Protein AF-A0A2D7V0K4-F1 (afdb_monomer)

pLDDT: mean 70.07, std 20.66, range [21.08, 91.94]

Structure (mmCIF, N/CA/C/O backbone):
data_AF-A0A2D7V0K4-F1
#
_entry.id   AF-A0A2D7V0K4-F1
#
loop_
_atom_site.group_PDB
_atom_site.id
_atom_site.type_symbol
_atom_site.label_atom_id
_atom_site.label_alt_id
_atom_site.label_comp_id
_atom_site.label_asym_id
_atom_site.label_entity_id
_atom_site.label_seq_id
_atom_site.pdbx_PDB_ins_code
_atom_site.Cartn_x
_atom_site.Cartn_y
_atom_site.Cartn_z
_atom_site.occupancy
_atom_site.B_iso_or_equiv
_atom_site.auth_seq_id
_atom_site.auth_comp_id
_atom_site.auth_asym_id
_atom_site.auth_atom_id
_atom_site.pdbx_PDB_model_num
ATOM 1 N N . THR A 1 1 ? 39.913 -18.256 -92.505 1.00 48.41 1 THR A N 1
ATOM 2 C CA . THR A 1 1 ? 40.258 -16.831 -92.326 1.00 48.41 1 THR A CA 1
ATOM 3 C C . THR A 1 1 ? 39.749 -16.416 -90.957 1.00 48.41 1 THR A C 1
ATOM 5 O O . THR A 1 1 ? 38.549 -16.390 -90.762 1.00 48.41 1 THR A O 1
ATOM 8 N N . ILE A 1 2 ? 40.573 -16.224 -89.932 1.00 39.41 2 ILE A N 1
ATOM 9 C CA . ILE A 1 2 ? 41.953 -15.723 -89.923 1.00 39.41 2 ILE A CA 1
ATOM 10 C C . ILE A 1 2 ? 42.871 -16.703 -89.172 1.00 39.41 2 ILE A C 1
ATOM 12 O O . ILE A 1 2 ? 42.664 -16.962 -87.994 1.00 39.41 2 ILE A O 1
ATOM 16 N N . TYR A 1 3 ? 43.870 -17.240 -89.870 1.00 42.22 3 TYR A N 1
ATOM 17 C CA . TYR A 1 3 ? 44.997 -17.985 -89.297 1.00 42.22 3 TYR A CA 1
ATOM 18 C C . TYR A 1 3 ? 46.253 -17.508 -90.036 1.00 42.22 3 TYR A C 1
ATOM 20 O O . TYR A 1 3 ? 46.856 -18.245 -90.799 1.00 42.22 3 TYR A O 1
ATOM 28 N N . ASP A 1 4 ? 46.562 -16.223 -89.870 1.00 44.97 4 ASP A N 1
ATOM 29 C CA . ASP A 1 4 ? 47.750 -15.550 -90.402 1.00 44.97 4 ASP A CA 1
ATOM 30 C C . ASP A 1 4 ? 48.045 -14.358 -89.483 1.00 44.97 4 ASP A C 1
ATOM 32 O O . ASP A 1 4 ? 47.426 -13.305 -89.617 1.00 44.97 4 ASP A O 1
ATOM 36 N N . ASN A 1 5 ? 48.883 -14.603 -88.469 1.00 41.25 5 ASN A N 1
ATOM 37 C CA . ASN A 1 5 ? 49.773 -13.656 -87.768 1.00 41.25 5 ASN A CA 1
ATOM 38 C C . ASN A 1 5 ? 50.354 -14.321 -86.504 1.00 41.25 5 ASN A C 1
ATOM 40 O O . ASN A 1 5 ? 50.222 -13.839 -85.383 1.00 41.25 5 ASN A O 1
ATOM 44 N N . LEU A 1 6 ? 51.024 -15.459 -86.707 1.00 48.56 6 LEU A N 1
ATOM 45 C CA . LEU A 1 6 ? 51.956 -16.059 -85.747 1.00 48.56 6 LEU A CA 1
ATOM 46 C C . LEU A 1 6 ? 53.379 -15.916 -86.303 1.00 48.56 6 LEU A C 1
ATOM 48 O O . LEU A 1 6 ? 54.021 -16.900 -86.650 1.00 48.56 6 LEU A O 1
ATOM 52 N N . ASN A 1 7 ? 53.819 -14.666 -86.469 1.00 49.19 7 ASN A N 1
ATOM 53 C CA . ASN A 1 7 ? 55.221 -14.289 -86.658 1.00 49.19 7 ASN A CA 1
ATOM 54 C C . ASN A 1 7 ? 55.361 -12.763 -86.605 1.00 49.19 7 ASN A C 1
ATOM 56 O O . ASN A 1 7 ? 55.507 -12.104 -87.628 1.00 49.19 7 ASN A O 1
ATOM 60 N N . ASP A 1 8 ? 55.333 -12.214 -85.394 1.00 42.12 8 ASP A N 1
ATOM 61 C CA . ASP A 1 8 ? 56.075 -10.988 -85.111 1.00 42.12 8 ASP A CA 1
ATOM 62 C C . ASP A 1 8 ? 56.485 -10.993 -83.635 1.00 42.12 8 ASP A C 1
ATOM 64 O O . ASP A 1 8 ? 55.771 -10.537 -82.741 1.00 42.12 8 ASP A O 1
ATOM 68 N N . SER A 1 9 ? 57.645 -11.600 -83.372 1.00 51.19 9 SER A N 1
ATOM 69 C CA . SER A 1 9 ? 58.289 -11.572 -82.059 1.00 51.19 9 SER A CA 1
ATOM 70 C C . SER A 1 9 ? 58.875 -10.180 -81.834 1.00 51.19 9 SER A C 1
ATOM 72 O O . SER A 1 9 ? 60.086 -9.982 -81.948 1.00 51.19 9 SER A O 1
ATOM 74 N N . GLN A 1 10 ? 58.009 -9.216 -81.518 1.00 50.88 10 GLN A N 1
ATOM 75 C CA . GLN A 1 10 ? 58.428 -7.912 -81.014 1.00 50.88 10 GLN A CA 1
ATOM 76 C C . GLN A 1 10 ? 59.403 -8.132 -79.846 1.00 50.88 10 GLN A C 1
ATOM 78 O O . GLN A 1 10 ? 59.102 -8.941 -78.960 1.00 50.88 10 GLN A O 1
ATOM 83 N N . PRO A 1 11 ? 60.575 -7.469 -79.822 1.00 47.72 11 PRO A N 1
ATOM 84 C CA . PRO A 1 11 ? 61.465 -7.572 -78.678 1.00 47.72 11 PRO A CA 1
ATOM 85 C C . PRO A 1 11 ? 60.702 -7.080 -77.451 1.00 47.72 11 PRO A C 1
ATOM 87 O O . PRO A 1 11 ? 60.113 -5.998 -77.479 1.00 47.72 11 PRO A O 1
ATOM 90 N N . SER A 1 12 ? 60.694 -7.883 -76.387 1.00 54.84 12 SER A N 1
ATOM 91 C CA . SER A 1 12 ? 60.067 -7.528 -75.115 1.00 54.84 12 SER A CA 1
ATOM 92 C C . SER A 1 12 ? 60.536 -6.136 -74.697 1.00 54.84 12 SER A C 1
ATOM 94 O O . SER A 1 12 ? 61.723 -5.959 -74.405 1.00 54.84 12 SER A O 1
ATOM 96 N N . LYS A 1 13 ? 59.623 -5.154 -74.707 1.00 62.22 13 LYS A N 1
ATOM 97 C CA . LYS A 1 13 ? 59.919 -3.785 -74.277 1.00 62.22 13 LYS A CA 1
ATOM 98 C C . LYS A 1 13 ? 60.485 -3.874 -72.863 1.00 62.22 13 LYS A C 1
ATOM 100 O O . LYS A 1 13 ? 59.780 -4.289 -71.946 1.00 62.22 13 LYS A O 1
ATOM 105 N N . ILE A 1 14 ? 61.759 -3.525 -72.705 1.00 65.44 14 ILE A N 1
ATOM 106 C CA . ILE A 1 14 ? 62.379 -3.440 -71.386 1.00 65.44 14 ILE A CA 1
ATOM 107 C C . ILE A 1 14 ? 61.726 -2.235 -70.712 1.00 65.44 14 ILE A C 1
ATOM 109 O O . ILE A 1 14 ? 61.988 -1.097 -71.104 1.00 65.44 14 ILE A O 1
ATOM 113 N N . LEU A 1 15 ? 60.817 -2.512 -69.777 1.00 67.88 15 LEU A N 1
ATOM 114 C CA . LEU A 1 15 ? 60.160 -1.501 -68.955 1.00 67.88 15 LEU A CA 1
ATOM 115 C C . LEU A 1 15 ? 61.236 -0.666 -68.258 1.00 67.88 15 LEU A C 1
ATOM 117 O O . LEU A 1 15 ? 62.235 -1.211 -67.775 1.00 67.88 15 LEU A O 1
ATOM 121 N N . THR A 1 16 ? 61.060 0.653 -68.231 1.00 78.12 16 THR A N 1
ATOM 122 C CA . THR A 1 16 ? 61.971 1.506 -67.459 1.00 78.12 16 THR A CA 1
ATOM 123 C C . THR A 1 16 ? 61.794 1.225 -65.966 1.00 78.12 16 THR A C 1
ATOM 125 O O . THR A 1 16 ? 60.768 0.701 -65.533 1.00 78.12 16 THR A O 1
ATOM 128 N N . GLN A 1 17 ? 62.785 1.591 -65.149 1.00 74.56 17 GLN A N 1
ATOM 129 C CA . GLN A 1 17 ? 62.656 1.458 -63.696 1.00 74.56 17 GLN A CA 1
ATOM 130 C C . GLN A 1 17 ? 61.430 2.231 -63.174 1.00 74.56 17 GLN A C 1
ATOM 132 O O . GLN A 1 17 ? 60.758 1.752 -62.270 1.00 74.56 17 GLN A O 1
ATOM 137 N N . GLU A 1 18 ? 61.118 3.384 -63.773 1.00 75.56 18 GLU A N 1
ATOM 138 C CA . GLU A 1 18 ? 59.934 4.199 -63.469 1.00 75.56 18 GLU A CA 1
ATOM 139 C C . GLU A 1 18 ? 58.631 3.479 -63.859 1.00 75.56 18 GLU A C 1
ATOM 141 O O . GLU A 1 18 ? 57.749 3.348 -63.017 1.00 75.56 18 GLU A O 1
ATOM 146 N N . GLU A 1 19 ? 58.542 2.900 -65.065 1.00 78.81 19 GLU A N 1
ATOM 147 C CA . GLU A 1 19 ? 57.382 2.093 -65.491 1.00 78.81 19 GLU A CA 1
ATOM 148 C C . GLU A 1 19 ? 57.172 0.853 -64.596 1.00 78.81 19 GLU A C 1
ATOM 150 O O . GLU A 1 19 ? 56.037 0.447 -64.358 1.00 78.81 19 GLU A O 1
ATOM 155 N N . LEU A 1 20 ? 58.247 0.255 -64.063 1.00 75.94 20 LEU A N 1
ATOM 156 C CA . LEU A 1 20 ? 58.154 -0.840 -63.088 1.00 75.94 20 LEU A CA 1
ATOM 157 C C . LEU A 1 20 ? 57.643 -0.362 -61.718 1.00 75.94 20 LEU A C 1
ATOM 159 O O . LEU A 1 20 ? 56.797 -1.032 -61.135 1.00 75.94 20 LEU A O 1
ATOM 163 N N . TRP A 1 21 ? 58.101 0.794 -61.223 1.00 74.31 21 TRP A N 1
ATOM 164 C CA . TRP A 1 21 ? 57.582 1.398 -59.985 1.00 74.31 21 TRP A CA 1
ATOM 165 C C . TRP A 1 21 ? 56.103 1.798 -60.111 1.00 74.31 21 TRP A C 1
ATOM 167 O O . TRP A 1 21 ? 55.333 1.600 -59.170 1.00 74.31 21 TRP A O 1
ATOM 177 N N . GLU A 1 22 ? 55.675 2.314 -61.266 1.00 77.25 22 GLU A N 1
ATOM 178 C CA . GLU A 1 22 ? 54.258 2.593 -61.541 1.00 77.25 22 GLU A CA 1
ATOM 179 C C . GLU A 1 22 ? 53.415 1.311 -61.568 1.00 77.25 22 GLU A C 1
ATOM 181 O O . GLU A 1 22 ? 52.295 1.302 -61.062 1.00 77.25 22 GLU A O 1
ATOM 186 N N . ILE A 1 23 ? 53.930 0.208 -62.118 1.00 77.12 23 ILE A N 1
ATOM 187 C CA . ILE A 1 23 ? 53.226 -1.082 -62.098 1.00 77.12 23 ILE A CA 1
ATOM 188 C C . ILE A 1 23 ? 53.113 -1.626 -60.667 1.00 77.12 23 ILE A C 1
ATOM 190 O O . ILE A 1 23 ? 52.017 -2.019 -60.270 1.00 77.12 23 ILE A O 1
ATOM 194 N N . GLU A 1 24 ? 54.198 -1.604 -59.888 1.00 76.25 24 GLU A N 1
ATOM 195 C CA . GLU A 1 24 ? 54.218 -2.115 -58.510 1.00 76.25 24 GLU A CA 1
ATOM 196 C C . GLU A 1 24 ? 53.250 -1.334 -57.609 1.00 76.25 24 GLU A C 1
ATOM 198 O O . GLU A 1 24 ? 52.375 -1.918 -56.975 1.00 76.25 24 GLU A O 1
ATOM 203 N N . THR A 1 25 ? 53.304 0.001 -57.648 1.00 77.19 25 THR A N 1
ATOM 204 C CA . THR A 1 25 ? 52.385 0.864 -56.882 1.00 77.19 25 THR A CA 1
ATOM 205 C C . THR A 1 25 ? 50.918 0.686 -57.295 1.00 77.19 25 THR A C 1
ATOM 207 O O . THR A 1 25 ? 50.029 0.740 -56.445 1.00 77.19 25 THR A O 1
ATOM 210 N N . ASN A 1 26 ? 50.632 0.399 -58.572 1.00 82.94 26 ASN A N 1
ATOM 211 C CA . ASN A 1 26 ? 49.287 0.024 -59.024 1.00 82.94 26 ASN A CA 1
ATOM 212 C C . ASN A 1 26 ? 48.843 -1.368 -58.526 1.00 82.94 26 ASN A C 1
ATOM 214 O O . ASN A 1 26 ? 47.638 -1.602 -58.386 1.00 82.94 26 ASN A O 1
ATOM 218 N N . PHE A 1 27 ? 49.768 -2.303 -58.285 1.00 80.31 27 PHE A N 1
ATOM 219 C CA . PHE A 1 27 ? 49.461 -3.591 -57.655 1.00 80.31 27 PHE A CA 1
ATOM 220 C C . PHE A 1 27 ? 49.213 -3.428 -56.153 1.00 80.31 27 PHE A C 1
ATOM 222 O O . PHE A 1 27 ? 48.167 -3.876 -55.689 1.00 80.31 27 PHE A O 1
ATOM 229 N N . GLU A 1 28 ? 50.067 -2.702 -55.427 1.00 83.00 28 GLU A N 1
ATOM 230 C CA . GLU A 1 28 ? 49.868 -2.374 -54.004 1.00 83.00 28 GLU A CA 1
ATOM 231 C C . GLU A 1 28 ? 48.509 -1.689 -53.765 1.00 83.00 28 GLU A C 1
ATOM 233 O O . GLU A 1 28 ? 47.732 -2.107 -52.906 1.00 83.00 28 GLU A O 1
ATOM 238 N N . GLN A 1 29 ? 48.160 -0.681 -54.576 1.00 81.56 29 GLN A N 1
ATOM 239 C CA . GLN A 1 29 ? 46.859 -0.000 -54.495 1.00 81.56 29 GLN A CA 1
ATOM 240 C C . GLN A 1 29 ? 45.677 -0.948 -54.737 1.00 81.56 29 GLN A C 1
ATOM 242 O O . GLN A 1 29 ? 44.632 -0.807 -54.097 1.00 81.56 29 GLN A O 1
ATOM 247 N N . LYS A 1 30 ? 45.828 -1.932 -55.632 1.00 81.50 30 LYS A N 1
ATOM 248 C CA . LYS A 1 30 ? 44.809 -2.968 -55.832 1.00 81.50 30 LYS A CA 1
ATOM 249 C C . LYS A 1 30 ? 44.732 -3.902 -54.634 1.00 81.50 30 LYS A C 1
ATOM 251 O O . LYS A 1 30 ? 43.627 -4.127 -54.166 1.00 81.50 30 LYS A O 1
ATOM 256 N N . GLU A 1 31 ? 45.841 -4.407 -54.103 1.00 84.56 31 GLU A N 1
ATOM 257 C CA . GLU A 1 31 ? 45.810 -5.275 -52.917 1.00 84.56 31 GLU A CA 1
ATOM 258 C C . GLU A 1 31 ? 45.143 -4.583 -51.720 1.00 84.56 31 GLU A C 1
ATOM 260 O O . GLU A 1 31 ? 44.282 -5.181 -51.075 1.00 84.56 31 GLU A O 1
ATOM 265 N N . ILE A 1 32 ? 45.429 -3.295 -51.495 1.00 85.25 32 ILE A N 1
ATOM 266 C CA . ILE A 1 32 ? 44.757 -2.467 -50.480 1.00 85.25 32 ILE A CA 1
ATOM 267 C C . ILE A 1 32 ? 43.244 -2.382 -50.740 1.00 85.25 32 ILE A C 1
ATOM 269 O O . ILE A 1 32 ? 42.445 -2.558 -49.817 1.00 85.25 32 ILE A O 1
ATOM 273 N N . LEU A 1 33 ? 42.827 -2.140 -51.987 1.00 83.12 33 LEU A N 1
ATOM 274 C CA . LEU A 1 33 ? 41.411 -2.044 -52.351 1.00 83.12 33 LEU A CA 1
ATOM 275 C C . LEU A 1 33 ? 40.681 -3.392 -52.226 1.00 83.12 33 LEU A C 1
ATOM 277 O O . LEU A 1 33 ? 39.559 -3.427 -51.728 1.00 83.12 33 LEU A O 1
ATOM 281 N N . TRP A 1 34 ? 41.313 -4.503 -52.606 1.00 83.62 34 TRP A N 1
ATOM 282 C CA . TRP A 1 34 ? 40.758 -5.850 -52.432 1.00 83.62 34 TRP A CA 1
ATOM 283 C C . TRP A 1 34 ? 40.664 -6.241 -50.949 1.00 83.62 34 TRP A C 1
ATOM 285 O O . TRP A 1 34 ? 39.644 -6.786 -50.534 1.00 83.62 34 TRP A O 1
ATOM 295 N N . ALA A 1 35 ? 41.667 -5.911 -50.130 1.00 86.12 35 ALA A N 1
ATOM 296 C CA . ALA A 1 35 ? 41.612 -6.115 -48.682 1.00 86.12 35 ALA A CA 1
ATOM 297 C C . ALA A 1 35 ? 40.499 -5.278 -48.023 1.00 86.12 35 ALA A C 1
ATOM 299 O O . ALA A 1 35 ? 39.790 -5.777 -47.149 1.00 86.12 35 ALA A O 1
ATOM 300 N N . SER A 1 36 ? 40.305 -4.035 -48.481 1.00 86.50 36 SER A N 1
ATOM 301 C CA . SER A 1 36 ? 39.199 -3.162 -48.063 1.00 86.50 36 SER A CA 1
ATOM 302 C C . SER A 1 36 ? 37.836 -3.760 -48.429 1.00 86.50 36 SER A C 1
ATOM 304 O O . SER A 1 36 ? 36.991 -3.913 -47.553 1.00 86.50 36 SER A O 1
ATOM 306 N N . VAL A 1 37 ? 37.652 -4.215 -49.676 1.00 87.19 37 VAL A N 1
ATOM 307 C CA . VAL A 1 37 ? 36.433 -4.907 -50.142 1.00 87.19 37 VAL A CA 1
ATOM 308 C C . VAL A 1 37 ? 36.100 -6.122 -49.279 1.00 87.19 37 VAL A C 1
ATOM 310 O O . VAL A 1 37 ? 34.960 -6.259 -48.839 1.00 87.19 37 VAL A O 1
ATOM 313 N N . VAL A 1 38 ? 37.082 -6.992 -49.014 1.00 86.75 38 VAL A N 1
ATOM 314 C CA . VAL A 1 38 ? 36.879 -8.187 -48.180 1.00 86.75 38 VAL A CA 1
ATOM 315 C C . VAL A 1 38 ? 36.449 -7.780 -46.773 1.00 86.75 38 VAL A C 1
ATOM 317 O O . VAL A 1 38 ? 35.396 -8.230 -46.321 1.00 86.75 38 VAL A O 1
ATOM 320 N N . LYS A 1 39 ? 37.188 -6.866 -46.129 1.00 89.00 39 LYS A N 1
ATOM 321 C CA . LYS A 1 39 ? 36.877 -6.373 -44.782 1.00 89.00 39 LYS A CA 1
ATOM 322 C C . LYS A 1 39 ? 35.477 -5.757 -44.706 1.00 89.00 39 LYS A C 1
ATOM 324 O O . LYS A 1 39 ? 34.687 -6.168 -43.864 1.00 89.00 39 LYS A O 1
ATOM 329 N N . ASN A 1 40 ? 35.155 -4.820 -45.598 1.00 87.31 40 ASN A N 1
ATOM 330 C CA . ASN A 1 40 ? 33.857 -4.142 -45.625 1.00 87.31 40 ASN A CA 1
ATOM 331 C C . ASN A 1 40 ? 32.723 -5.149 -45.845 1.00 87.31 40 ASN A C 1
ATOM 333 O O . ASN A 1 40 ? 31.708 -5.086 -45.160 1.00 87.31 40 ASN A O 1
ATOM 337 N N . SER A 1 41 ? 32.913 -6.122 -46.744 1.00 88.50 41 SER A N 1
ATOM 338 C CA . SER A 1 41 ? 31.914 -7.164 -46.993 1.00 88.50 41 SER A CA 1
ATOM 339 C C . SER A 1 41 ? 31.683 -8.079 -45.789 1.00 88.50 41 SER A C 1
ATOM 341 O O . SER A 1 41 ? 30.554 -8.510 -45.571 1.00 88.50 41 SER A O 1
ATOM 343 N N . GLU A 1 42 ? 32.718 -8.356 -44.991 1.00 88.94 42 GLU A N 1
ATOM 344 C CA . GLU A 1 42 ? 32.624 -9.172 -43.780 1.00 88.94 42 GLU A CA 1
ATOM 345 C C . GLU A 1 42 ? 31.952 -8.398 -42.637 1.00 88.94 42 GLU A C 1
ATOM 347 O O . GLU A 1 42 ? 30.986 -8.897 -42.061 1.00 88.94 42 GLU A O 1
ATOM 352 N N . THR A 1 43 ? 32.372 -7.154 -42.376 1.00 86.88 43 THR A N 1
ATOM 353 C CA . THR A 1 43 ? 31.741 -6.267 -41.380 1.00 86.88 43 THR A CA 1
ATOM 354 C C . THR A 1 43 ? 30.263 -6.031 -41.689 1.00 86.88 43 THR A C 1
ATOM 356 O O . THR A 1 43 ? 29.414 -6.221 -40.822 1.00 86.88 43 THR A O 1
ATOM 359 N N . LEU A 1 44 ? 29.938 -5.700 -42.940 1.00 87.12 44 LEU A N 1
ATOM 360 C CA . LEU A 1 44 ? 28.565 -5.437 -43.368 1.00 87.12 44 LEU A CA 1
ATOM 361 C C . LEU A 1 44 ? 27.690 -6.690 -43.278 1.00 87.12 44 LEU A C 1
ATOM 363 O O . LEU A 1 44 ? 26.522 -6.608 -42.914 1.00 87.12 44 LEU A O 1
ATOM 367 N N . ARG A 1 45 ? 28.254 -7.872 -43.554 1.00 86.31 45 ARG A N 1
ATOM 368 C CA . ARG A 1 45 ? 27.544 -9.143 -43.372 1.00 86.31 45 ARG A CA 1
ATOM 369 C C . ARG A 1 45 ? 27.191 -9.405 -41.912 1.00 86.31 45 ARG A C 1
ATOM 371 O O . ARG A 1 45 ? 26.116 -9.934 -41.657 1.00 86.31 45 ARG A O 1
ATOM 378 N N . ILE A 1 46 ? 28.093 -9.075 -40.988 1.00 85.25 46 ILE A N 1
ATOM 379 C CA . ILE A 1 46 ? 27.862 -9.216 -39.547 1.00 85.25 46 ILE A CA 1
ATOM 380 C C . ILE A 1 46 ? 26.742 -8.260 -39.120 1.00 85.25 46 ILE A C 1
ATOM 382 O O . ILE A 1 46 ? 25.726 -8.727 -38.616 1.00 85.25 46 ILE A O 1
ATOM 386 N N . MET A 1 47 ? 26.855 -6.967 -39.443 1.00 81.50 47 MET A N 1
ATOM 387 C CA . MET A 1 47 ? 25.842 -5.953 -39.109 1.00 81.50 47 MET A CA 1
ATOM 388 C C . MET A 1 47 ? 24.453 -6.265 -39.686 1.00 81.50 47 MET A C 1
ATOM 390 O O . MET A 1 47 ? 23.457 -6.151 -38.980 1.00 81.50 47 MET A O 1
ATOM 394 N N . LEU A 1 48 ? 24.361 -6.719 -40.942 1.00 82.75 48 LEU A N 1
ATOM 395 C CA . LEU A 1 48 ? 23.080 -7.111 -41.547 1.00 82.75 48 LEU A CA 1
ATOM 396 C C . LEU A 1 48 ? 22.440 -8.316 -40.844 1.00 82.75 48 LEU A C 1
ATOM 398 O O . LEU A 1 48 ? 21.221 -8.363 -40.711 1.00 82.75 48 LEU A O 1
ATOM 402 N N . VAL A 1 49 ? 23.245 -9.280 -40.384 1.00 83.94 49 VAL A N 1
ATOM 403 C CA . VAL A 1 49 ? 22.752 -10.435 -39.616 1.00 83.94 49 VAL A CA 1
ATOM 404 C C . VAL A 1 49 ? 22.320 -10.016 -38.207 1.00 83.94 49 VAL A C 1
ATOM 406 O O . VAL A 1 49 ? 21.271 -10.467 -37.758 1.00 83.94 49 VAL A O 1
ATOM 409 N N . GLU A 1 50 ? 23.068 -9.126 -37.545 1.00 78.19 50 GLU A N 1
ATOM 410 C CA . GLU A 1 50 ? 22.695 -8.521 -36.253 1.00 78.19 50 GLU A CA 1
ATOM 411 C C . GLU A 1 50 ? 21.396 -7.700 -36.340 1.00 78.19 50 GLU A C 1
ATOM 413 O O . GLU A 1 50 ? 20.620 -7.688 -35.390 1.00 78.19 50 GLU A O 1
ATOM 418 N N . ALA A 1 51 ? 21.138 -7.044 -37.475 1.00 74.69 51 ALA A N 1
ATOM 419 C CA . ALA A 1 51 ? 19.919 -6.272 -37.735 1.00 74.69 51 ALA A CA 1
ATOM 420 C C . ALA A 1 51 ? 18.760 -7.098 -38.341 1.00 74.69 51 ALA A C 1
ATOM 422 O O . ALA A 1 51 ? 17.697 -6.550 -38.626 1.00 74.69 51 ALA A O 1
ATOM 423 N N . GLY A 1 52 ? 18.948 -8.401 -38.590 1.00 77.81 52 GLY A N 1
ATOM 424 C CA . GLY A 1 52 ? 17.927 -9.268 -39.198 1.00 77.81 52 GLY A CA 1
ATOM 425 C C . GLY A 1 52 ? 17.575 -8.949 -40.663 1.00 77.81 52 GLY A C 1
ATOM 426 O O . GLY A 1 52 ? 16.528 -9.380 -41.149 1.00 77.81 52 GLY A O 1
ATOM 427 N N . LEU A 1 53 ? 18.427 -8.206 -41.374 1.00 82.75 53 LEU A N 1
ATOM 428 C CA . LEU A 1 53 ? 18.199 -7.732 -42.743 1.00 82.75 53 LEU A CA 1
ATOM 429 C C . LEU A 1 53 ? 18.669 -8.743 -43.809 1.00 82.75 53 LEU A C 1
ATOM 431 O O . LEU A 1 53 ? 19.602 -9.525 -43.607 1.00 82.75 53 LEU A O 1
ATOM 435 N N . GLU A 1 54 ? 18.037 -8.723 -44.989 1.00 87.69 54 GLU A N 1
ATOM 436 C CA . GLU A 1 54 ? 18.426 -9.602 -46.100 1.00 87.69 54 GLU A CA 1
ATOM 437 C C . GLU A 1 54 ? 19.808 -9.238 -46.670 1.00 87.69 54 GLU A C 1
ATOM 439 O O . GLU A 1 54 ? 20.093 -8.084 -46.984 1.00 87.69 54 GLU A O 1
ATOM 444 N N . ILE A 1 55 ? 20.661 -10.248 -46.875 1.00 86.94 55 ILE A N 1
ATOM 445 C CA . ILE A 1 55 ? 22.011 -10.076 -47.431 1.00 86.94 55 ILE A CA 1
ATOM 446 C C . ILE A 1 55 ? 21.926 -9.722 -48.931 1.00 86.94 55 ILE A C 1
ATOM 448 O O . ILE A 1 55 ? 21.477 -10.563 -49.719 1.00 86.94 55 ILE A O 1
ATOM 452 N N . PRO A 1 56 ? 22.415 -8.546 -49.380 1.00 88.25 56 PRO A N 1
ATOM 453 C CA . PRO A 1 56 ? 22.288 -8.153 -50.778 1.00 88.25 56 PRO A CA 1
ATOM 454 C C . PRO A 1 56 ? 23.110 -9.030 -51.742 1.00 88.25 56 PRO A C 1
ATOM 456 O O . PRO A 1 56 ? 24.259 -9.377 -51.453 1.00 88.25 56 PRO A O 1
ATOM 459 N N . PRO A 1 57 ? 22.606 -9.315 -52.960 1.00 85.25 57 PRO A N 1
ATOM 460 C CA . PRO A 1 57 ? 23.275 -10.183 -53.941 1.00 85.25 57 PRO A CA 1
ATOM 461 C C . PRO A 1 57 ? 24.527 -9.561 -54.594 1.00 85.25 57 PRO A C 1
ATOM 463 O O . PRO A 1 57 ? 25.154 -10.178 -55.465 1.00 85.25 57 PRO A O 1
ATOM 466 N N . TRP A 1 58 ? 24.865 -8.324 -54.227 1.00 86.75 58 TRP A N 1
ATOM 467 C CA . TRP A 1 58 ? 26.054 -7.583 -54.653 1.00 86.75 58 TRP A CA 1
ATOM 468 C C . TRP A 1 58 ? 27.149 -7.502 -53.574 1.00 86.75 58 TRP A C 1
ATOM 470 O O . TRP A 1 58 ? 28.247 -7.027 -53.863 1.00 86.75 58 TRP A O 1
ATOM 480 N N . LEU A 1 59 ? 26.892 -8.010 -52.364 1.00 86.56 59 LEU A N 1
ATOM 481 C CA . LEU A 1 59 ? 27.861 -8.016 -51.269 1.00 86.56 59 LEU A CA 1
ATOM 482 C C . LEU A 1 59 ? 29.144 -8.776 -51.657 1.00 86.56 59 LEU A C 1
ATOM 484 O O . LEU A 1 59 ? 29.088 -9.858 -52.245 1.00 86.56 59 LEU A O 1
ATOM 488 N N . GLY A 1 60 ? 30.307 -8.203 -51.334 1.00 77.69 60 GLY A N 1
ATOM 489 C CA . GLY A 1 60 ? 31.621 -8.788 -51.638 1.00 77.69 60 GLY A CA 1
ATOM 490 C C . GLY A 1 60 ? 32.100 -8.616 -53.084 1.00 77.69 60 GLY A C 1
ATOM 491 O O . GLY A 1 60 ? 33.170 -9.117 -53.430 1.00 77.69 60 GLY A O 1
ATOM 492 N N . ARG A 1 61 ? 31.356 -7.905 -53.943 1.00 85.25 61 ARG A N 1
ATOM 493 C CA . ARG A 1 61 ? 31.848 -7.528 -55.274 1.00 85.25 61 ARG A CA 1
ATOM 494 C C . ARG A 1 61 ? 32.682 -6.247 -55.213 1.00 85.25 61 ARG A C 1
ATOM 496 O O . ARG A 1 61 ? 32.344 -5.306 -54.501 1.00 85.25 61 ARG A O 1
ATOM 503 N N . VAL A 1 62 ? 33.754 -6.200 -56.003 1.00 79.44 62 VAL A N 1
ATOM 504 C CA . VAL A 1 62 ? 34.714 -5.080 -56.024 1.00 79.44 62 VAL A CA 1
ATOM 505 C C . VAL A 1 62 ? 34.091 -3.792 -56.583 1.00 79.44 62 VAL A C 1
ATOM 507 O O . VAL A 1 62 ? 34.419 -2.704 -56.119 1.00 79.44 62 VAL A O 1
ATOM 510 N N . ASP A 1 63 ? 33.166 -3.906 -57.539 1.00 83.06 63 ASP A N 1
ATOM 511 C CA . ASP A 1 63 ? 32.411 -2.794 -58.133 1.00 83.06 63 ASP A CA 1
ATOM 512 C C . ASP A 1 63 ? 31.357 -2.187 -57.190 1.00 83.06 63 ASP A C 1
ATOM 514 O O . ASP A 1 63 ? 30.970 -1.038 -57.380 1.00 83.06 63 ASP A O 1
ATOM 518 N N . SER A 1 64 ? 30.958 -2.905 -56.137 1.00 84.06 64 SER A N 1
ATOM 519 C CA . SER A 1 64 ? 30.025 -2.422 -55.109 1.00 84.06 64 SER A CA 1
ATOM 520 C C . SER A 1 64 ? 30.716 -1.942 -53.824 1.00 84.06 64 SER A C 1
ATOM 522 O O . SER A 1 64 ? 30.048 -1.776 -52.809 1.00 84.06 64 SER A O 1
ATOM 524 N N . ASN A 1 65 ? 32.035 -1.700 -53.816 1.00 83.88 65 ASN A N 1
ATOM 525 C CA . ASN A 1 65 ? 32.731 -1.266 -52.592 1.00 83.88 65 ASN A CA 1
ATOM 526 C C . ASN A 1 65 ? 32.221 0.074 -52.042 1.00 83.88 65 ASN A C 1
ATOM 528 O O . ASN A 1 65 ? 32.075 0.223 -50.837 1.00 83.88 65 ASN A O 1
ATOM 532 N N . GLU A 1 66 ? 31.931 1.031 -52.923 1.00 85.88 66 GLU A N 1
ATOM 533 C CA . GLU A 1 66 ? 31.398 2.344 -52.539 1.00 85.88 66 GLU A CA 1
ATOM 534 C C . GLU A 1 66 ? 30.001 2.206 -51.907 1.00 85.88 66 GLU A C 1
ATOM 536 O O . GLU A 1 66 ? 29.753 2.769 -50.848 1.00 85.88 66 GLU A O 1
ATOM 541 N N . GLN A 1 67 ? 29.157 1.326 -52.459 1.00 87.00 67 GLN A N 1
ATOM 542 C CA . GLN A 1 67 ? 27.841 0.970 -51.905 1.00 87.00 67 GLN A CA 1
ATOM 543 C C . GLN A 1 67 ? 27.943 0.216 -50.567 1.00 87.00 67 GLN A C 1
ATOM 545 O O . GLN A 1 67 ? 27.116 0.414 -49.683 1.00 87.00 67 GLN A O 1
ATOM 550 N N . MET A 1 68 ? 28.961 -0.640 -50.392 1.00 86.62 68 MET A N 1
ATOM 551 C CA . MET A 1 68 ? 29.234 -1.283 -49.100 1.00 86.62 68 MET A CA 1
ATOM 552 C C . MET A 1 68 ? 29.650 -0.260 -48.040 1.00 86.62 68 MET A C 1
ATOM 554 O O . MET A 1 68 ? 29.257 -0.410 -46.892 1.00 86.62 68 MET A O 1
ATOM 558 N N . ILE A 1 69 ? 30.424 0.767 -48.407 1.00 86.94 69 ILE A N 1
ATOM 559 C CA . ILE A 1 69 ? 30.842 1.835 -47.487 1.00 86.94 69 ILE A CA 1
ATOM 560 C C . ILE A 1 69 ? 29.656 2.738 -47.126 1.00 86.94 69 ILE A C 1
ATOM 562 O O . ILE A 1 69 ? 29.459 3.008 -45.948 1.00 86.94 69 ILE A O 1
ATOM 566 N N . GLU A 1 70 ? 28.849 3.152 -48.106 1.00 89.69 70 GLU A N 1
ATOM 567 C CA . GLU A 1 70 ? 27.653 3.981 -47.893 1.00 89.69 70 GLU A CA 1
ATOM 568 C C . GLU A 1 70 ? 26.655 3.290 -46.945 1.00 89.69 70 GLU A C 1
ATOM 570 O O . GLU A 1 70 ? 26.257 3.869 -45.939 1.00 89.69 70 GLU A O 1
ATOM 575 N N . MET A 1 71 ? 26.343 2.011 -47.187 1.00 86.50 71 MET A N 1
ATOM 576 C CA . MET A 1 71 ? 25.406 1.254 -46.345 1.00 86.50 71 MET A CA 1
ATOM 577 C C . MET A 1 71 ? 25.999 0.853 -44.980 1.00 86.50 71 MET A C 1
ATOM 579 O O . MET A 1 71 ? 25.256 0.682 -44.019 1.00 86.50 71 MET A O 1
ATOM 583 N N . LEU A 1 72 ? 27.329 0.719 -44.861 1.00 88.00 72 LEU A N 1
ATOM 584 C CA . LEU A 1 72 ? 27.996 0.597 -43.555 1.00 88.00 72 LEU A CA 1
ATOM 585 C C . LEU A 1 72 ? 27.847 1.883 -42.737 1.00 88.00 72 LEU A C 1
ATOM 587 O O . LEU A 1 72 ? 27.556 1.800 -41.552 1.00 88.00 72 LEU A O 1
ATOM 591 N N . GLN A 1 73 ? 28.027 3.050 -43.363 1.00 89.69 73 GLN A N 1
ATOM 592 C CA . GLN A 1 73 ? 27.881 4.349 -42.702 1.00 89.69 73 GLN A CA 1
ATOM 593 C C . GLN A 1 73 ? 26.433 4.617 -42.275 1.00 89.69 73 GLN A C 1
ATOM 595 O O . GLN A 1 73 ? 26.220 5.132 -41.184 1.00 89.69 73 GLN A O 1
ATOM 600 N N . GLU A 1 74 ? 25.451 4.234 -43.095 1.00 89.69 74 GLU A N 1
ATOM 601 C CA . GLU A 1 74 ? 24.024 4.315 -42.754 1.00 89.69 74 GLU A CA 1
ATOM 602 C C . GLU A 1 74 ? 23.693 3.445 -41.527 1.00 89.69 74 GLU A C 1
ATOM 604 O O . GLU A 1 74 ? 23.175 3.954 -40.538 1.00 89.69 74 GLU A O 1
ATOM 609 N N . LEU A 1 75 ? 24.096 2.167 -41.525 1.00 85.38 75 LEU A N 1
ATOM 610 C CA . LEU A 1 75 ? 23.861 1.254 -40.394 1.00 85.38 75 LEU A CA 1
ATOM 611 C C . LEU A 1 75 ? 24.657 1.623 -39.128 1.00 85.38 75 LEU A C 1
ATOM 613 O O . LEU A 1 75 ? 24.203 1.352 -38.016 1.00 85.38 75 LEU A O 1
ATOM 617 N N . GLU A 1 76 ? 25.848 2.209 -39.271 1.00 86.75 76 GLU A N 1
ATOM 618 C CA . GLU A 1 76 ? 26.640 2.717 -38.145 1.00 86.75 76 GLU A CA 1
ATOM 619 C C . GLU A 1 76 ? 25.976 3.964 -37.536 1.00 86.75 76 GLU A C 1
ATOM 621 O O . GLU A 1 76 ? 25.840 4.024 -36.315 1.00 86.75 76 GLU A O 1
ATOM 626 N N . GLN A 1 77 ? 25.452 4.881 -38.361 1.00 89.19 77 GLN A N 1
ATOM 627 C CA . GLN A 1 77 ? 24.677 6.040 -37.902 1.00 89.19 77 GLN A CA 1
ATOM 628 C C . GLN A 1 77 ? 23.365 5.622 -37.222 1.00 89.19 77 GLN A C 1
ATOM 630 O O . GLN A 1 77 ? 23.101 6.075 -36.114 1.00 89.19 77 GLN A O 1
ATOM 635 N N . ASP A 1 78 ? 22.579 4.719 -37.818 1.00 84.50 78 ASP A N 1
ATOM 636 C CA . ASP A 1 78 ? 21.336 4.204 -37.216 1.00 84.50 78 ASP A CA 1
ATOM 637 C C . ASP A 1 78 ? 21.598 3.566 -35.837 1.00 84.50 78 ASP A C 1
ATOM 639 O O . ASP A 1 78 ? 20.806 3.705 -34.900 1.00 84.50 78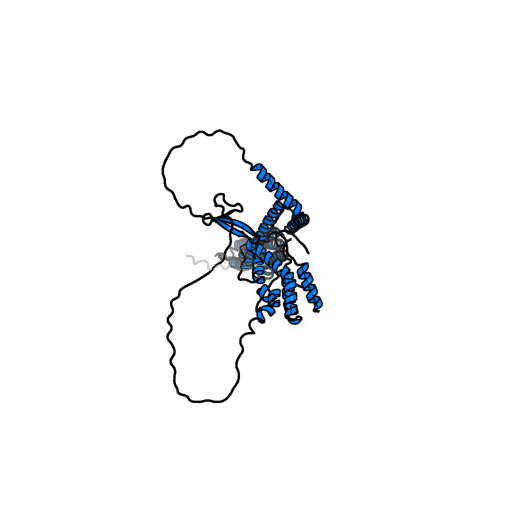 ASP A O 1
ATOM 643 N N . LYS A 1 79 ? 22.739 2.877 -35.691 1.00 83.75 79 LYS A N 1
ATOM 644 C CA . LYS A 1 79 ? 23.179 2.280 -34.426 1.00 83.75 79 LYS A CA 1
ATOM 645 C C . LYS A 1 79 ? 23.621 3.335 -33.410 1.00 83.75 79 LYS A C 1
ATOM 647 O O . LYS A 1 79 ? 23.295 3.184 -32.233 1.00 83.75 79 LYS A O 1
ATOM 652 N N . GLU A 1 80 ? 24.341 4.377 -33.828 1.00 86.06 80 GLU A N 1
ATOM 653 C CA . GLU A 1 80 ? 24.704 5.507 -32.961 1.00 86.06 80 GLU A CA 1
ATOM 654 C C . GLU A 1 80 ? 23.460 6.273 -32.486 1.00 86.06 80 GLU A C 1
ATOM 656 O O . GLU A 1 80 ? 23.293 6.446 -31.278 1.00 86.06 80 GLU A O 1
ATOM 661 N N . ASP A 1 81 ? 22.547 6.628 -33.395 1.00 87.00 81 ASP A N 1
ATOM 662 C CA . ASP A 1 81 ? 21.289 7.328 -33.106 1.00 87.00 81 ASP A CA 1
ATOM 663 C C . ASP A 1 81 ? 20.406 6.516 -32.138 1.00 87.00 81 ASP A C 1
ATOM 665 O O . ASP A 1 81 ? 19.866 7.053 -31.161 1.00 87.00 81 ASP A O 1
ATOM 669 N N . LEU A 1 82 ? 20.290 5.197 -32.350 1.00 83.25 82 LEU A N 1
ATOM 670 C CA . LEU A 1 82 ? 19.540 4.325 -31.446 1.00 83.25 82 LEU A CA 1
ATOM 671 C C . LEU A 1 82 ? 20.210 4.238 -30.068 1.00 83.25 82 LEU A C 1
ATOM 673 O O . LEU A 1 82 ? 19.517 4.350 -29.055 1.00 83.25 82 LEU A O 1
ATOM 677 N N . ILE A 1 83 ? 21.538 4.104 -30.001 1.00 82.62 83 ILE A N 1
ATOM 678 C CA . ILE A 1 83 ? 22.282 4.099 -28.732 1.00 82.62 83 ILE A CA 1
ATOM 679 C C . ILE A 1 83 ? 22.154 5.448 -28.006 1.00 82.62 83 ILE A C 1
ATOM 681 O O . ILE A 1 83 ? 22.001 5.451 -26.784 1.00 82.62 83 ILE A O 1
ATOM 685 N N . GLU A 1 84 ? 22.172 6.586 -28.704 1.00 87.50 84 GLU A N 1
ATOM 686 C CA . GLU A 1 84 ? 21.915 7.898 -28.095 1.00 87.50 84 GLU A CA 1
ATOM 687 C C . GLU A 1 84 ? 20.491 7.960 -27.520 1.00 87.50 84 GLU A C 1
ATOM 689 O O . GLU A 1 84 ? 20.321 8.323 -26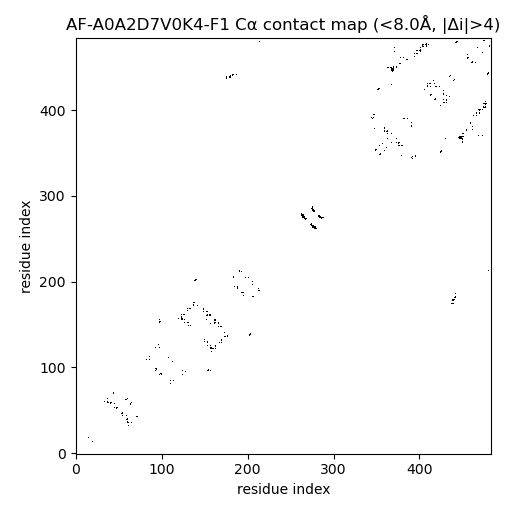.353 1.00 87.50 84 GLU A O 1
ATOM 694 N N . SER A 1 85 ? 19.482 7.510 -28.275 1.00 87.56 85 SER A N 1
ATOM 695 C CA . SER A 1 85 ? 18.086 7.489 -27.813 1.00 87.56 85 SER A CA 1
ATOM 696 C C . SER A 1 85 ? 17.879 6.618 -26.564 1.00 87.56 85 SER A C 1
ATOM 698 O O . SER A 1 85 ? 17.257 7.068 -25.598 1.00 87.56 85 SER A O 1
ATOM 700 N N . LEU A 1 86 ? 18.472 5.416 -26.528 1.00 84.12 86 LEU A N 1
ATOM 701 C CA . LEU A 1 86 ? 18.415 4.520 -25.371 1.00 84.12 86 LEU A CA 1
ATOM 702 C C . LEU A 1 86 ? 19.155 5.105 -24.166 1.00 84.12 86 LEU A C 1
ATOM 704 O O . LEU A 1 86 ? 18.681 4.985 -23.041 1.00 84.12 86 LEU A O 1
ATOM 708 N N . ASN A 1 87 ? 20.297 5.766 -24.376 1.00 85.56 87 ASN A N 1
ATOM 709 C CA . ASN A 1 87 ? 21.003 6.437 -23.287 1.00 85.56 87 ASN A CA 1
ATOM 710 C C . ASN A 1 87 ? 20.171 7.581 -22.694 1.00 85.56 87 ASN A C 1
ATOM 712 O O . ASN A 1 87 ? 20.139 7.715 -21.473 1.00 85.56 87 ASN A O 1
ATOM 716 N N . ILE A 1 88 ? 19.483 8.381 -23.514 1.00 87.00 88 ILE A N 1
ATOM 717 C CA . ILE A 1 88 ? 18.582 9.438 -23.027 1.00 87.00 88 ILE A CA 1
ATOM 718 C C . ILE A 1 88 ? 17.470 8.829 -22.163 1.00 87.00 88 ILE A C 1
ATOM 720 O O . ILE A 1 88 ? 17.285 9.257 -21.026 1.00 87.00 88 ILE A O 1
ATOM 724 N N . GLU A 1 89 ? 16.798 7.787 -22.654 1.00 86.44 89 GLU A N 1
ATOM 725 C CA . GLU A 1 89 ? 15.725 7.084 -21.941 1.00 86.44 89 GLU A CA 1
ATOM 726 C C . GLU A 1 89 ? 16.204 6.473 -20.608 1.00 86.44 89 GLU A C 1
ATOM 728 O O . GLU A 1 89 ? 15.592 6.682 -19.559 1.00 86.44 89 GLU A O 1
ATOM 733 N N . ILE A 1 90 ? 17.371 5.823 -20.604 1.00 85.56 90 ILE A N 1
ATOM 734 C CA . ILE A 1 90 ? 18.015 5.291 -19.395 1.00 85.56 90 ILE A CA 1
ATOM 735 C C . ILE A 1 90 ? 18.338 6.412 -18.387 1.00 85.56 90 ILE A C 1
ATOM 737 O O . ILE A 1 90 ? 18.161 6.228 -17.181 1.00 85.56 90 ILE A O 1
ATOM 741 N N . GLN A 1 91 ? 18.780 7.593 -18.840 1.00 86.75 91 GLN A N 1
ATOM 742 C CA . GLN A 1 91 ? 19.008 8.746 -17.954 1.00 86.75 91 GLN A CA 1
ATOM 743 C C . GLN A 1 91 ? 17.698 9.338 -17.409 1.00 86.75 91 GLN A C 1
ATOM 745 O O . GLN A 1 91 ? 17.676 9.817 -16.273 1.00 86.75 91 GLN A O 1
ATOM 750 N N . GLU A 1 92 ? 16.599 9.288 -18.166 1.00 87.62 92 GLU A N 1
ATOM 751 C CA . GLU A 1 92 ? 15.272 9.659 -17.662 1.00 87.62 92 GLU A CA 1
ATOM 752 C C . GLU A 1 92 ? 14.807 8.690 -16.565 1.00 87.62 92 GLU A C 1
ATOM 754 O O . GLU A 1 92 ? 14.379 9.144 -15.502 1.00 87.62 92 GLU A O 1
ATOM 759 N N . TRP A 1 93 ? 15.005 7.379 -16.740 1.00 88.38 93 TRP A N 1
ATOM 760 C CA . TRP A 1 93 ? 14.709 6.376 -15.708 1.00 88.38 93 TRP A CA 1
ATOM 761 C C . TRP A 1 93 ? 15.568 6.576 -14.443 1.00 88.38 93 TRP A C 1
ATOM 763 O O . TRP A 1 93 ? 15.020 6.588 -13.337 1.00 88.38 93 TRP A O 1
ATOM 773 N N . LYS A 1 94 ? 16.877 6.872 -14.579 1.00 86.75 94 LYS A N 1
ATOM 774 C CA . LYS A 1 94 ? 17.741 7.274 -13.440 1.00 86.75 94 LYS A CA 1
ATOM 775 C C . LYS A 1 94 ? 17.215 8.504 -12.708 1.00 86.75 94 LYS A C 1
ATOM 777 O O . LYS A 1 94 ? 17.302 8.578 -11.486 1.00 86.75 94 LYS A O 1
ATOM 782 N N . LYS A 1 95 ? 16.707 9.492 -13.447 1.00 89.12 95 LYS A N 1
ATOM 783 C CA . LYS A 1 95 ? 16.214 10.759 -12.892 1.00 89.12 95 LYS A CA 1
ATOM 784 C C . LYS A 1 95 ? 14.899 10.588 -12.124 1.00 89.12 95 LYS A C 1
ATOM 786 O O . LYS A 1 95 ? 14.692 11.301 -11.147 1.00 89.12 95 LYS A O 1
ATOM 791 N N . ILE A 1 96 ? 14.043 9.663 -12.559 1.00 86.12 96 ILE A N 1
ATOM 792 C CA . ILE A 1 96 ? 12.831 9.232 -11.839 1.00 86.12 96 ILE A CA 1
ATOM 793 C C . ILE A 1 96 ? 13.204 8.420 -10.582 1.00 86.12 96 ILE A C 1
ATOM 795 O O . ILE A 1 96 ? 12.452 8.395 -9.613 1.00 86.12 96 ILE A O 1
ATOM 799 N N . GLY A 1 97 ? 14.398 7.821 -10.570 1.00 85.81 97 GLY A N 1
ATOM 800 C CA . GLY A 1 97 ? 14.955 7.080 -9.438 1.00 85.81 97 GLY A CA 1
ATOM 801 C C . GLY A 1 97 ? 14.841 5.563 -9.570 1.00 85.81 97 GLY A C 1
ATOM 802 O O . GLY A 1 97 ? 15.117 4.871 -8.599 1.00 85.81 97 GLY A O 1
ATOM 803 N N . LEU A 1 98 ? 14.452 5.043 -10.740 1.00 89.31 98 LEU A N 1
ATOM 804 C CA . LEU A 1 98 ? 14.322 3.604 -10.983 1.00 89.31 98 LEU A CA 1
ATOM 805 C C . LEU A 1 98 ? 15.689 2.905 -10.929 1.00 89.31 98 LEU A C 1
ATOM 807 O O . LEU A 1 98 ? 16.668 3.386 -11.508 1.00 89.31 98 LEU A O 1
ATOM 811 N N . ASN A 1 99 ? 15.750 1.740 -10.280 1.00 86.12 99 ASN A N 1
ATOM 812 C CA . ASN A 1 99 ? 16.939 0.897 -10.288 1.00 86.12 99 ASN A CA 1
ATOM 813 C C . ASN A 1 99 ? 17.095 0.238 -11.668 1.00 86.12 99 ASN A C 1
ATOM 815 O O . ASN A 1 99 ? 16.170 -0.378 -12.193 1.00 86.12 99 ASN A O 1
ATOM 819 N N . ILE A 1 100 ? 18.282 0.371 -12.251 1.00 83.81 100 ILE A N 1
ATOM 820 C CA . ILE A 1 100 ? 18.658 -0.172 -13.562 1.00 83.81 100 ILE A CA 1
ATOM 821 C C . ILE A 1 100 ? 20.024 -0.868 -13.532 1.00 83.81 100 ILE A C 1
ATOM 823 O O . ILE A 1 100 ? 20.632 -1.097 -14.577 1.00 83.81 100 ILE A O 1
ATOM 827 N N . GLU A 1 101 ? 20.502 -1.258 -12.346 1.00 80.94 101 GLU A N 1
ATOM 828 C CA . GLU A 1 101 ? 21.741 -2.029 -12.192 1.00 80.94 101 GLU A CA 1
ATOM 829 C C . GLU A 1 101 ? 21.718 -3.302 -13.053 1.00 80.94 101 GLU A C 1
ATOM 831 O O . GLU A 1 101 ? 22.737 -3.652 -13.637 1.00 80.94 101 GLU A O 1
ATOM 836 N N . PHE A 1 102 ? 20.549 -3.931 -13.236 1.00 76.75 102 PHE A N 1
ATOM 837 C CA . PHE A 1 102 ? 20.373 -5.108 -14.097 1.00 76.75 102 PHE A CA 1
ATOM 838 C C . PHE A 1 102 ? 20.615 -4.837 -15.600 1.00 76.75 102 PHE A C 1
ATOM 840 O O . PHE A 1 102 ? 21.043 -5.733 -16.336 1.00 76.75 102 PHE A O 1
ATOM 847 N N . ILE A 1 103 ? 20.383 -3.601 -16.059 1.00 75.31 103 ILE A N 1
ATOM 848 C CA . ILE A 1 103 ? 20.640 -3.162 -17.441 1.00 75.31 103 ILE A CA 1
ATOM 849 C C . ILE A 1 103 ? 22.134 -2.864 -17.627 1.00 75.31 103 ILE A C 1
ATOM 851 O O . ILE A 1 103 ? 22.716 -3.218 -18.656 1.00 75.31 103 ILE A O 1
ATOM 855 N N . GLU A 1 104 ? 22.766 -2.250 -16.621 1.00 71.00 104 GLU A N 1
ATOM 856 C CA . GLU A 1 104 ? 24.187 -1.873 -16.646 1.00 71.00 104 GLU A CA 1
ATOM 857 C C . GLU A 1 104 ? 25.138 -3.053 -16.367 1.00 71.00 104 GLU A C 1
ATOM 859 O O . GLU A 1 104 ? 26.264 -3.054 -16.860 1.00 71.00 104 GLU A O 1
ATOM 864 N N . SER A 1 105 ? 24.707 -4.076 -15.618 1.00 64.75 105 SER A N 1
ATOM 865 C CA . SER A 1 105 ? 25.549 -5.209 -15.198 1.00 64.75 105 SER A CA 1
ATOM 866 C C . SER A 1 105 ? 25.719 -6.320 -16.239 1.00 64.75 105 SER A C 1
ATOM 868 O O . SER A 1 105 ? 26.421 -7.296 -15.980 1.00 64.75 105 SER A O 1
ATOM 870 N N . SER A 1 106 ? 25.024 -6.244 -17.373 1.00 59.66 106 SER A N 1
ATOM 871 C CA . SER A 1 106 ? 25.050 -7.269 -18.421 1.00 59.66 106 SER A CA 1
ATOM 872 C C . SER A 1 106 ? 26.057 -6.905 -19.520 1.00 59.66 106 SER A C 1
ATOM 874 O O . SER A 1 106 ? 25.915 -5.866 -20.158 1.00 59.66 106 SER A O 1
ATOM 876 N N . ASP A 1 107 ? 27.035 -7.786 -19.775 1.00 59.28 107 ASP A N 1
ATOM 877 C CA . ASP A 1 107 ? 28.148 -7.595 -20.735 1.00 59.28 107 ASP A CA 1
ATOM 878 C C . ASP A 1 107 ? 27.721 -7.449 -22.221 1.00 59.28 107 ASP A C 1
ATOM 880 O O . ASP A 1 107 ? 28.567 -7.247 -23.093 1.00 59.28 107 ASP A O 1
ATOM 884 N N . THR A 1 108 ? 26.427 -7.571 -22.535 1.00 65.06 108 THR A N 1
ATOM 885 C CA . THR A 1 108 ? 25.857 -7.423 -23.886 1.00 65.06 108 THR A CA 1
ATOM 886 C C . THR A 1 108 ? 25.671 -5.961 -24.301 1.00 65.06 108 THR A C 1
ATOM 888 O O . THR A 1 108 ? 25.457 -5.066 -23.475 1.00 65.06 108 THR A O 1
ATOM 891 N N . SER A 1 109 ? 25.735 -5.705 -25.608 1.00 67.75 109 SER A N 1
ATOM 892 C CA . SER A 1 109 ? 25.603 -4.366 -26.186 1.00 67.75 109 SER A CA 1
ATOM 893 C C . SER A 1 109 ? 24.191 -3.803 -25.992 1.00 67.75 109 SER A C 1
ATOM 895 O O . SER A 1 109 ? 23.208 -4.536 -26.060 1.00 67.75 109 SER A O 1
ATOM 897 N N . LEU A 1 110 ? 24.059 -2.479 -25.829 1.00 64.81 110 LEU A N 1
ATOM 898 C CA . LEU A 1 110 ? 22.746 -1.813 -25.765 1.00 64.81 110 LEU A CA 1
ATOM 899 C C . LEU A 1 110 ? 21.899 -2.057 -27.027 1.00 64.81 110 LEU A C 1
ATOM 901 O O . LEU A 1 110 ? 20.678 -2.115 -26.931 1.00 64.81 110 LEU A O 1
ATOM 905 N N . TRP A 1 111 ? 22.544 -2.266 -28.180 1.00 63.91 111 TRP A N 1
ATOM 906 C CA . TRP A 1 111 ? 21.881 -2.688 -29.417 1.00 63.91 111 TRP A CA 1
ATOM 907 C C . TRP A 1 111 ? 21.171 -4.043 -29.260 1.00 63.91 111 TRP A C 1
ATOM 909 O O . TRP A 1 111 ? 20.001 -4.172 -29.605 1.00 63.91 111 TRP A O 1
ATOM 919 N N . GLU A 1 112 ? 21.850 -5.033 -28.675 1.00 66.44 112 GLU A N 1
ATOM 920 C CA . GLU A 1 112 ? 21.319 -6.388 -28.455 1.00 66.44 112 GLU A CA 1
ATOM 921 C C . GLU A 1 112 ? 20.201 -6.405 -27.400 1.00 66.44 112 GLU A C 1
ATOM 923 O O . GLU A 1 112 ? 19.327 -7.262 -27.445 1.00 66.44 112 GLU A O 1
ATOM 928 N N . LYS A 1 113 ? 20.206 -5.437 -26.473 1.00 70.00 113 LYS A N 1
ATOM 929 C CA . LYS A 1 113 ? 19.168 -5.246 -25.446 1.00 70.00 113 LYS A CA 1
ATOM 930 C C . LYS A 1 113 ? 17.971 -4.420 -25.931 1.00 70.00 113 LYS A C 1
ATOM 932 O O . LYS A 1 113 ? 17.052 -4.203 -25.149 1.00 70.00 113 LYS A O 1
ATOM 937 N N . SER A 1 114 ? 17.971 -3.907 -27.164 1.00 72.12 114 SER A N 1
ATOM 938 C CA . SER A 1 114 ? 16.917 -2.996 -27.640 1.00 72.12 114 SER A CA 1
ATOM 939 C C . SER A 1 114 ? 15.521 -3.636 -27.613 1.00 72.12 114 SER A C 1
ATOM 941 O O . SER A 1 114 ? 14.587 -3.013 -27.115 1.00 72.12 114 SER A O 1
ATOM 943 N N . GLU A 1 115 ? 15.398 -4.897 -28.041 1.00 71.12 115 GLU A N 1
ATOM 944 C CA . GLU A 1 115 ? 14.147 -5.674 -27.999 1.00 71.12 115 GLU A CA 1
ATOM 945 C C . GLU A 1 115 ? 13.674 -5.930 -26.553 1.00 71.12 115 GLU A C 1
ATOM 947 O O . GLU A 1 115 ? 12.503 -5.714 -26.235 1.00 71.12 115 GLU A O 1
ATOM 952 N N . ASP A 1 116 ? 14.588 -6.281 -25.638 1.00 72.56 116 ASP A N 1
ATOM 953 C CA . ASP A 1 116 ? 14.277 -6.424 -24.207 1.00 72.56 116 ASP A CA 1
ATOM 954 C C . ASP A 1 116 ? 13.809 -5.087 -23.601 1.00 72.56 116 ASP A C 1
ATOM 956 O O . ASP A 1 116 ? 12.823 -5.040 -22.859 1.00 72.56 116 ASP A O 1
ATOM 960 N N . LEU A 1 117 ? 14.472 -3.978 -23.950 1.00 79.75 117 LEU A N 1
ATOM 961 C CA . LEU A 1 117 ? 14.127 -2.631 -23.492 1.00 79.75 117 LEU A CA 1
ATOM 962 C C . LEU A 1 117 ? 12.735 -2.201 -23.970 1.00 79.75 117 LEU A C 1
ATOM 964 O O . LEU A 1 117 ? 12.012 -1.588 -23.186 1.00 79.75 117 LEU A O 1
ATOM 968 N N . GLU A 1 118 ? 12.300 -2.572 -25.181 1.00 80.50 118 GLU A N 1
ATOM 969 C CA . GLU A 1 118 ? 10.925 -2.310 -25.640 1.00 80.50 118 GLU A CA 1
ATOM 970 C C . GLU A 1 118 ? 9.864 -2.951 -24.734 1.00 80.50 118 GLU A C 1
ATOM 972 O O . GLU A 1 118 ? 8.815 -2.343 -24.501 1.00 80.50 118 GLU A O 1
ATOM 977 N N . THR A 1 119 ? 10.140 -4.127 -24.158 1.00 83.25 119 THR A N 1
ATOM 978 C CA . THR A 1 119 ? 9.233 -4.761 -23.181 1.00 83.25 119 THR A CA 1
ATOM 979 C C . THR A 1 119 ? 9.203 -4.026 -21.836 1.00 83.25 119 THR A C 1
ATOM 981 O O . THR A 1 119 ? 8.177 -4.028 -21.151 1.00 83.25 119 THR A O 1
ATOM 984 N N . LEU A 1 120 ? 10.298 -3.345 -21.482 1.00 84.19 120 LEU A N 1
ATOM 985 C CA . LEU A 1 120 ? 10.464 -2.604 -20.230 1.00 84.19 120 LEU A CA 1
ATOM 986 C C . LEU A 1 120 ? 9.895 -1.176 -20.294 1.00 84.19 120 LEU A C 1
ATOM 988 O O . LEU A 1 120 ? 9.381 -0.697 -19.284 1.00 84.19 120 LEU A O 1
ATOM 992 N N . ARG A 1 121 ? 9.887 -0.517 -21.463 1.00 88.19 121 ARG A N 1
ATOM 993 C CA . ARG A 1 121 ? 9.279 0.819 -21.668 1.00 88.19 121 ARG A CA 1
ATOM 994 C C . ARG A 1 121 ? 7.888 1.004 -21.034 1.00 88.19 121 ARG A C 1
ATOM 996 O O . ARG A 1 121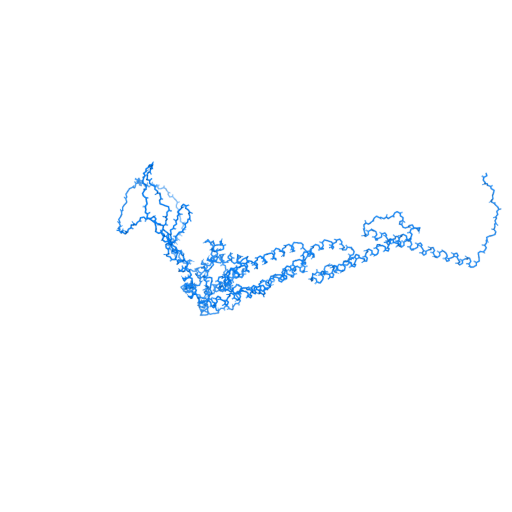 ? 7.713 1.963 -20.277 1.00 88.19 121 ARG A O 1
ATOM 1003 N N . PRO A 1 122 ? 6.879 0.140 -21.287 1.00 89.75 122 PRO A N 1
ATOM 1004 C CA . PRO A 1 122 ? 5.555 0.299 -20.681 1.00 89.75 122 PRO A CA 1
ATOM 1005 C C . PRO A 1 122 ? 5.567 0.090 -19.160 1.00 89.75 122 PRO A C 1
ATOM 1007 O O . PRO A 1 122 ? 4.746 0.687 -18.463 1.00 89.75 122 PRO A O 1
ATOM 1010 N N . LEU A 1 123 ? 6.497 -0.711 -18.631 1.00 88.50 123 LEU A N 1
ATOM 1011 C CA . LEU A 1 123 ? 6.652 -0.920 -17.191 1.00 88.50 123 LEU A CA 1
ATOM 1012 C C . LEU A 1 123 ? 7.296 0.301 -16.523 1.00 88.50 123 LEU A C 1
ATOM 1014 O O . LEU A 1 123 ? 6.759 0.779 -15.530 1.00 88.50 123 LEU A O 1
ATOM 1018 N N . ALA A 1 124 ? 8.347 0.882 -17.112 1.00 87.44 124 ALA A N 1
ATOM 1019 C CA . ALA A 1 124 ? 8.951 2.135 -16.647 1.00 87.44 124 ALA A CA 1
ATOM 1020 C C . ALA A 1 124 ? 7.944 3.300 -16.665 1.00 87.44 124 ALA A C 1
ATOM 1022 O O . ALA A 1 124 ? 7.825 4.046 -15.692 1.00 87.44 124 ALA A O 1
ATOM 1023 N N . GLY A 1 125 ? 7.154 3.418 -17.740 1.00 88.88 125 GLY A N 1
ATOM 1024 C CA . GLY A 1 125 ? 6.064 4.395 -17.823 1.00 88.88 125 GLY A CA 1
ATOM 1025 C C . GLY A 1 125 ? 4.987 4.179 -16.753 1.00 88.88 125 GLY A C 1
ATOM 1026 O O . GLY A 1 125 ? 4.497 5.145 -16.169 1.00 88.88 125 GLY A O 1
ATOM 1027 N N . THR A 1 126 ? 4.658 2.920 -16.443 1.00 90.06 126 THR A N 1
ATOM 1028 C CA . THR A 1 126 ? 3.738 2.575 -15.345 1.00 90.06 126 THR A CA 1
ATOM 1029 C C . THR A 1 126 ? 4.330 2.955 -13.989 1.00 90.06 126 THR A C 1
ATOM 1031 O O . THR A 1 126 ? 3.667 3.633 -13.208 1.00 90.06 126 THR A O 1
ATOM 1034 N N . ALA A 1 127 ? 5.589 2.598 -13.729 1.00 91.19 127 ALA A N 1
ATOM 1035 C CA . ALA A 1 127 ? 6.296 2.916 -12.494 1.00 91.19 127 ALA A CA 1
ATOM 1036 C C . ALA A 1 127 ? 6.367 4.430 -12.239 1.00 91.19 127 ALA A C 1
ATOM 1038 O O . ALA A 1 127 ? 6.088 4.866 -11.125 1.00 91.19 127 ALA A O 1
ATOM 1039 N N . ASN A 1 128 ? 6.623 5.246 -13.270 1.00 91.81 128 ASN A N 1
ATOM 1040 C CA . ASN A 1 128 ? 6.567 6.706 -13.149 1.00 91.81 128 ASN A CA 1
ATOM 1041 C C . ASN A 1 128 ? 5.175 7.202 -12.712 1.00 91.81 128 ASN A C 1
ATOM 1043 O O . ASN A 1 128 ? 5.073 7.998 -11.783 1.00 91.81 128 ASN A O 1
ATOM 1047 N N . ILE A 1 129 ? 4.094 6.692 -13.317 1.00 91.75 129 ILE A N 1
ATOM 1048 C CA . ILE A 1 129 ? 2.714 7.049 -12.930 1.00 91.75 129 ILE A CA 1
ATOM 1049 C C . ILE A 1 129 ? 2.415 6.637 -11.478 1.00 91.75 129 ILE A C 1
ATOM 1051 O O . ILE A 1 129 ? 1.726 7.366 -10.760 1.00 91.75 129 ILE A O 1
ATOM 1055 N N . LEU A 1 130 ? 2.925 5.489 -11.019 1.00 91.62 130 LEU A N 1
ATOM 1056 C CA . LEU A 1 130 ? 2.759 5.047 -9.631 1.00 91.62 130 LEU A CA 1
ATOM 1057 C C . LEU A 1 130 ? 3.564 5.913 -8.648 1.00 91.62 130 LEU A C 1
ATOM 1059 O O . LEU A 1 130 ? 3.037 6.263 -7.594 1.00 91.62 130 LEU A O 1
ATOM 1063 N N . LEU A 1 131 ? 4.785 6.328 -9.001 1.00 91.81 131 LEU A N 1
ATOM 1064 C CA . LEU A 1 131 ? 5.596 7.251 -8.196 1.00 91.81 131 LEU A CA 1
ATOM 1065 C C . LEU A 1 131 ? 4.953 8.646 -8.107 1.00 91.81 131 LEU A C 1
ATOM 1067 O O . LEU A 1 131 ? 4.815 9.174 -7.004 1.00 91.81 131 LEU A O 1
ATOM 1071 N N . GLU A 1 132 ? 4.456 9.197 -9.220 1.00 91.50 132 GLU A N 1
ATOM 1072 C CA . GLU A 1 132 ? 3.646 10.428 -9.224 1.00 91.50 132 GLU A CA 1
ATOM 1073 C C . GLU A 1 132 ? 2.380 10.276 -8.359 1.00 91.50 132 GLU A C 1
ATOM 1075 O O . GLU A 1 132 ? 2.004 11.190 -7.625 1.00 91.50 132 GLU A O 1
ATOM 1080 N N . SER A 1 133 ? 1.736 9.104 -8.390 1.00 91.38 133 SER A N 1
ATOM 1081 C CA . SER A 1 133 ? 0.567 8.814 -7.548 1.00 91.38 133 SER A CA 1
ATOM 1082 C C . SER A 1 133 ? 0.922 8.765 -6.058 1.00 91.38 133 SER A C 1
ATOM 1084 O O . SER A 1 133 ? 0.135 9.235 -5.238 1.00 91.38 133 SER A O 1
ATOM 1086 N N . ILE A 1 134 ? 2.102 8.248 -5.701 1.00 89.94 134 ILE A N 1
ATOM 1087 C CA . ILE A 1 134 ? 2.627 8.242 -4.328 1.00 89.94 134 ILE A CA 1
ATOM 1088 C C . ILE A 1 134 ? 2.908 9.663 -3.827 1.00 89.94 134 ILE A C 1
ATOM 1090 O O . ILE A 1 134 ? 2.597 9.961 -2.678 1.00 89.94 134 ILE A O 1
ATOM 1094 N N . GLU A 1 135 ? 3.440 10.560 -4.663 1.00 88.56 135 GLU A N 1
ATOM 1095 C CA . GLU A 1 135 ? 3.659 11.967 -4.279 1.00 88.56 135 GLU A CA 1
ATOM 1096 C C . GLU A 1 135 ? 2.356 12.732 -3.981 1.00 88.56 135 GLU A C 1
ATOM 1098 O O . GLU A 1 135 ? 2.378 13.746 -3.279 1.00 88.56 135 GLU A O 1
ATOM 1103 N N . LEU A 1 136 ? 1.215 12.245 -4.482 1.00 88.00 136 LEU A N 1
ATOM 1104 C CA . LEU A 1 136 ? -0.115 12.784 -4.185 1.00 88.00 136 LEU A CA 1
ATOM 1105 C C . LEU A 1 136 ? -0.754 12.187 -2.917 1.00 88.00 136 LEU A C 1
ATOM 1107 O O . LEU A 1 136 ? -1.751 12.737 -2.441 1.00 88.00 136 LEU A O 1
ATOM 1111 N N . LEU A 1 137 ? -0.217 11.088 -2.373 1.00 87.81 137 LEU A N 1
ATOM 1112 C CA . LEU A 1 137 ? -0.691 10.502 -1.118 1.00 87.81 137 LEU A CA 1
ATOM 1113 C C . LEU A 1 137 ? -0.204 11.316 0.085 1.00 87.81 137 LEU A C 1
ATOM 1115 O O . LEU A 1 137 ? 0.911 11.832 0.126 1.00 87.81 137 LEU A O 1
ATOM 1119 N N . ASP A 1 138 ? -1.039 11.390 1.116 1.00 84.25 138 ASP A N 1
ATOM 1120 C CA . ASP A 1 138 ? -0.676 12.056 2.360 1.00 84.25 138 ASP A CA 1
ATOM 1121 C C . ASP A 1 138 ? 0.252 11.173 3.206 1.00 84.25 138 ASP A C 1
ATOM 1123 O O . ASP A 1 138 ? -0.195 10.204 3.819 1.00 84.25 138 ASP A O 1
ATOM 1127 N N . SER A 1 139 ? 1.535 11.530 3.275 1.00 82.88 139 SER A N 1
ATOM 1128 C CA . SER A 1 139 ? 2.551 10.810 4.055 1.00 82.88 139 SER A CA 1
ATOM 1129 C C . SER A 1 139 ? 2.458 11.011 5.573 1.00 82.88 139 SER A C 1
ATOM 1131 O O . SER A 1 139 ? 3.202 10.385 6.321 1.00 82.88 139 SER A O 1
ATOM 1133 N N . SER A 1 140 ? 1.539 11.837 6.091 1.00 77.44 140 SER A N 1
ATOM 1134 C CA . SER A 1 140 ? 1.313 11.928 7.544 1.00 77.44 140 SER A CA 1
ATOM 1135 C C . SER A 1 140 ? 0.588 10.709 8.124 1.00 77.44 140 SER A C 1
ATOM 1137 O O . SER A 1 140 ? 0.582 10.521 9.342 1.00 77.44 140 SER A O 1
ATOM 1139 N N . ILE A 1 141 ? -0.007 9.876 7.265 1.00 68.75 141 ILE A N 1
ATOM 1140 C CA . ILE A 1 141 ? -0.665 8.614 7.608 1.00 68.75 141 ILE A CA 1
ATOM 1141 C C . ILE A 1 141 ? -0.086 7.525 6.699 1.00 68.75 141 ILE A C 1
ATOM 1143 O O . ILE A 1 141 ? 0.175 7.767 5.529 1.00 68.75 141 ILE A O 1
ATOM 1147 N N . ASP A 1 142 ? 0.122 6.321 7.233 1.00 74.75 142 ASP A N 1
ATOM 1148 C CA . ASP A 1 142 ? 0.665 5.165 6.497 1.00 74.75 142 ASP A CA 1
ATOM 1149 C C . ASP A 1 142 ? 2.089 5.353 5.918 1.00 74.75 142 ASP A C 1
ATOM 1151 O O . ASP A 1 142 ? 2.499 4.567 5.071 1.00 74.75 142 ASP A O 1
ATOM 1155 N N . ASN A 1 143 ? 2.871 6.329 6.407 1.00 82.88 143 ASN A N 1
ATOM 1156 C CA . ASN A 1 143 ? 4.217 6.670 5.909 1.00 82.88 143 ASN A CA 1
ATOM 1157 C C . ASN A 1 143 ? 5.135 5.459 5.669 1.00 82.88 143 ASN A C 1
ATOM 1159 O O . ASN A 1 143 ? 5.734 5.341 4.611 1.00 82.88 143 ASN A O 1
ATOM 1163 N N . GLU A 1 144 ? 5.238 4.556 6.649 1.00 82.06 144 GLU A N 1
ATOM 1164 C CA . GLU A 1 144 ? 6.067 3.344 6.559 1.00 82.06 144 GLU A CA 1
ATOM 1165 C C . GLU A 1 144 ? 5.649 2.468 5.370 1.00 82.06 144 GLU A C 1
ATOM 1167 O O . GLU A 1 144 ? 6.490 2.074 4.569 1.00 82.06 144 GLU A O 1
ATOM 1172 N N . ARG A 1 145 ? 4.338 2.270 5.180 1.00 84.25 145 ARG A N 1
ATOM 1173 C CA . ARG A 1 145 ? 3.796 1.504 4.054 1.00 84.25 145 ARG A CA 1
ATOM 1174 C C . ARG A 1 145 ? 3.963 2.240 2.723 1.00 84.25 145 ARG A C 1
ATOM 1176 O O . ARG A 1 145 ? 4.236 1.601 1.720 1.00 84.25 145 ARG A O 1
ATOM 1183 N N . ILE A 1 146 ? 3.815 3.565 2.695 1.00 87.81 146 ILE A N 1
ATOM 1184 C CA . ILE A 1 146 ? 4.016 4.372 1.480 1.00 87.81 146 ILE A CA 1
ATOM 1185 C C . ILE A 1 146 ? 5.475 4.283 1.003 1.00 87.81 146 ILE A C 1
ATOM 1187 O O . ILE A 1 146 ? 5.714 4.132 -0.194 1.00 87.81 146 ILE A O 1
ATOM 1191 N N . GLU A 1 147 ? 6.441 4.316 1.922 1.00 88.06 147 GLU A N 1
ATOM 1192 C CA . GLU A 1 147 ? 7.857 4.165 1.577 1.00 88.06 147 GLU A CA 1
ATOM 1193 C C . GLU A 1 147 ? 8.223 2.712 1.208 1.00 88.06 147 GLU A C 1
ATOM 1195 O O . GLU A 1 147 ? 8.975 2.522 0.260 1.00 88.06 147 GLU A O 1
ATOM 1200 N N . GLU A 1 148 ? 7.630 1.680 1.830 1.00 90.00 148 GLU A N 1
ATOM 1201 C CA . GLU A 1 148 ? 7.757 0.285 1.347 1.00 90.00 148 GLU A CA 1
ATOM 1202 C C . GLU A 1 148 ? 7.318 0.134 -0.121 1.00 90.00 148 GLU A C 1
ATOM 1204 O O . GLU A 1 148 ? 8.025 -0.471 -0.928 1.00 90.00 148 GLU A O 1
ATOM 1209 N N . ILE A 1 149 ? 6.158 0.703 -0.472 1.00 90.38 149 ILE A N 1
ATOM 1210 C CA . ILE A 1 149 ? 5.607 0.679 -1.835 1.00 90.38 149 ILE A CA 1
ATOM 1211 C C . ILE A 1 149 ? 6.541 1.440 -2.793 1.00 90.38 149 ILE A C 1
ATOM 1213 O O . ILE A 1 149 ? 6.830 0.953 -3.887 1.00 90.38 149 ILE A O 1
ATOM 1217 N N . ARG A 1 150 ? 7.051 2.616 -2.388 1.00 91.88 150 ARG A N 1
ATOM 1218 C CA . ARG A 1 150 ? 8.015 3.400 -3.180 1.00 91.88 150 ARG A CA 1
ATOM 1219 C C . ARG A 1 150 ? 9.274 2.589 -3.482 1.00 91.88 150 ARG A C 1
ATOM 1221 O O . ARG A 1 150 ? 9.688 2.527 -4.638 1.00 91.88 150 ARG A O 1
ATOM 1228 N N . GLU A 1 151 ? 9.867 1.974 -2.463 1.00 91.44 151 GLU A N 1
ATOM 1229 C CA . GLU A 1 151 ? 11.091 1.186 -2.604 1.00 91.44 151 GLU A CA 1
ATOM 1230 C C . GLU A 1 151 ? 10.873 -0.042 -3.500 1.00 91.44 151 GLU A C 1
ATOM 1232 O O . GLU A 1 151 ? 11.708 -0.292 -4.371 1.00 91.44 151 GLU A O 1
ATOM 1237 N N . SER A 1 152 ? 9.746 -0.759 -3.379 1.00 91.56 152 SER A N 1
ATOM 1238 C CA . SER A 1 152 ? 9.445 -1.874 -4.294 1.00 91.56 152 SER A CA 1
ATOM 1239 C C . SER A 1 152 ? 9.210 -1.400 -5.731 1.00 91.56 152 SER A C 1
ATOM 1241 O O . SER A 1 152 ? 9.712 -2.027 -6.657 1.00 91.56 152 SER A O 1
ATOM 1243 N N . ILE A 1 153 ? 8.559 -0.253 -5.963 1.00 91.94 153 ILE A N 1
ATOM 1244 C CA . ILE A 1 153 ? 8.454 0.301 -7.326 1.00 91.94 153 ILE A CA 1
ATOM 1245 C C . ILE A 1 153 ? 9.831 0.673 -7.883 1.00 91.94 153 ILE A C 1
ATOM 1247 O O . ILE A 1 153 ? 10.121 0.381 -9.038 1.00 91.94 153 ILE A O 1
ATOM 1251 N N . ILE A 1 154 ? 10.710 1.270 -7.078 1.00 91.62 154 ILE A N 1
ATOM 1252 C CA . ILE A 1 154 ? 12.068 1.624 -7.512 1.00 91.62 154 ILE A CA 1
ATOM 1253 C C . ILE A 1 154 ? 12.891 0.385 -7.897 1.00 91.62 154 ILE A C 1
ATOM 1255 O O . ILE A 1 154 ? 13.637 0.442 -8.875 1.00 91.62 154 ILE A O 1
ATOM 1259 N N . HIS A 1 155 ? 12.759 -0.725 -7.166 1.00 89.19 155 HIS A N 1
ATOM 1260 C CA . HIS A 1 155 ? 13.585 -1.921 -7.357 1.00 89.19 155 HIS A CA 1
ATOM 1261 C C . HIS A 1 155 ? 12.973 -2.954 -8.317 1.00 89.19 155 HIS A C 1
ATOM 1263 O O . HIS A 1 155 ? 13.674 -3.464 -9.188 1.00 89.19 155 HIS A O 1
ATOM 1269 N N . ASP A 1 156 ? 11.674 -3.231 -8.196 1.00 88.81 156 ASP A N 1
ATOM 1270 C CA . ASP A 1 156 ? 10.987 -4.358 -8.837 1.00 88.81 156 ASP A CA 1
ATOM 1271 C C . ASP A 1 156 ? 10.142 -3.954 -10.063 1.00 88.81 156 ASP A C 1
ATOM 1273 O O . ASP A 1 156 ? 9.353 -4.762 -10.559 1.00 88.81 156 ASP A O 1
ATOM 1277 N N . TRP A 1 157 ? 10.274 -2.728 -10.593 1.00 91.06 157 TRP A N 1
ATOM 1278 C CA . TRP A 1 157 ? 9.462 -2.249 -11.732 1.00 91.06 157 TRP A CA 1
ATOM 1279 C C . TRP A 1 157 ? 9.554 -3.110 -12.996 1.00 91.06 157 TRP A C 1
ATOM 1281 O O . TRP A 1 157 ? 8.615 -3.132 -13.789 1.00 91.06 157 TRP A O 1
ATOM 1291 N N . HIS A 1 158 ? 10.641 -3.863 -13.174 1.00 86.56 158 HIS A N 1
ATOM 1292 C CA . HIS A 1 158 ? 10.780 -4.826 -14.268 1.00 86.56 158 HIS A CA 1
ATOM 1293 C C . HIS A 1 158 ? 9.806 -6.021 -14.156 1.00 86.56 158 HIS A C 1
ATOM 1295 O O . HIS A 1 158 ? 9.705 -6.823 -15.082 1.00 86.56 158 HIS A O 1
ATOM 1301 N N . ASN A 1 159 ? 9.128 -6.203 -13.016 1.00 88.56 159 ASN A N 1
ATOM 1302 C CA . ASN A 1 159 ? 8.204 -7.304 -12.762 1.00 88.56 159 ASN A CA 1
ATOM 1303 C C . ASN A 1 159 ? 6.735 -6.828 -12.855 1.00 88.56 159 ASN A C 1
ATOM 1305 O O . ASN A 1 159 ? 6.272 -6.090 -11.978 1.00 88.56 159 ASN A O 1
ATOM 1309 N N . PRO A 1 160 ? 5.954 -7.283 -13.858 1.00 88.12 160 PRO A N 1
ATOM 1310 C CA . PRO A 1 160 ? 4.564 -6.861 -14.023 1.00 88.12 160 PRO A CA 1
ATOM 1311 C C . PRO A 1 160 ? 3.659 -7.274 -12.852 1.00 88.12 160 PRO A C 1
ATOM 1313 O O . PRO A 1 160 ? 2.741 -6.527 -12.513 1.00 88.12 160 PRO A O 1
ATOM 1316 N N . ASP A 1 161 ? 3.922 -8.415 -12.206 1.00 89.62 161 ASP A N 1
ATOM 1317 C CA . ASP A 1 161 ? 3.114 -8.892 -11.075 1.00 89.62 161 ASP A CA 1
ATOM 1318 C C . ASP A 1 161 ? 3.340 -8.023 -9.827 1.00 89.62 161 ASP A C 1
ATOM 1320 O O . ASP A 1 161 ? 2.384 -7.696 -9.120 1.00 89.62 161 ASP A O 1
ATOM 1324 N N . ALA A 1 162 ? 4.586 -7.589 -9.591 1.00 88.75 162 ALA A N 1
ATOM 1325 C CA . ALA A 1 162 ? 4.918 -6.644 -8.523 1.00 88.75 162 ALA A CA 1
ATOM 1326 C C . ALA A 1 162 ? 4.251 -5.286 -8.777 1.00 88.75 162 ALA A C 1
ATOM 1328 O O . ALA A 1 162 ? 3.533 -4.779 -7.918 1.00 88.75 162 ALA A O 1
ATOM 1329 N N . MET A 1 163 ? 4.373 -4.744 -9.996 1.00 89.12 163 MET A N 1
ATOM 1330 C CA . MET A 1 163 ? 3.730 -3.475 -10.356 1.00 89.12 163 MET A CA 1
ATOM 1331 C C . MET A 1 163 ? 2.204 -3.535 -10.230 1.00 89.12 163 MET A C 1
ATOM 1333 O O . MET A 1 163 ? 1.581 -2.580 -9.761 1.00 89.12 163 MET A O 1
ATOM 1337 N N . GLN A 1 164 ? 1.578 -4.660 -10.587 1.00 89.31 164 GLN A N 1
ATOM 1338 C CA . GLN A 1 164 ? 0.139 -4.838 -10.413 1.00 89.31 164 GLN A CA 1
ATOM 1339 C C . GLN A 1 164 ? -0.258 -4.963 -8.932 1.00 89.31 164 GLN A C 1
ATOM 1341 O O . GLN A 1 164 ? -1.307 -4.445 -8.539 1.00 89.31 164 GLN A O 1
ATOM 1346 N N . PHE A 1 165 ? 0.557 -5.607 -8.093 1.00 90.44 165 PHE A N 1
ATOM 1347 C CA . PHE A 1 165 ? 0.341 -5.643 -6.646 1.00 90.44 165 PHE A CA 1
ATOM 1348 C C . PHE A 1 165 ? 0.427 -4.235 -6.034 1.00 90.44 165 PHE A C 1
ATOM 1350 O O . PHE A 1 165 ? -0.542 -3.796 -5.410 1.00 90.44 165 PHE A O 1
ATOM 1357 N N . GLU A 1 166 ? 1.495 -3.482 -6.309 1.00 91.06 166 GLU A N 1
ATOM 1358 C CA . GLU A 1 166 ? 1.676 -2.134 -5.754 1.00 91.06 166 GLU A CA 1
ATOM 1359 C C . GLU A 1 166 ? 0.635 -1.127 -6.274 1.00 91.06 166 GLU A C 1
ATOM 1361 O O . GLU A 1 166 ? 0.135 -0.297 -5.513 1.00 91.06 166 GLU A O 1
ATOM 1366 N N . THR A 1 167 ? 0.171 -1.271 -7.523 1.00 91.69 167 THR A N 1
ATOM 1367 C CA . THR A 1 167 ? -0.983 -0.510 -8.045 1.00 91.69 167 THR A CA 1
ATOM 1368 C C . THR A 1 167 ? -2.235 -0.703 -7.176 1.00 91.69 167 THR A C 1
ATOM 1370 O O . THR A 1 167 ? -2.940 0.259 -6.861 1.00 91.69 167 THR A O 1
ATOM 1373 N N . ASN A 1 168 ? -2.521 -1.943 -6.761 1.00 89.44 168 ASN A N 1
ATOM 1374 C CA . ASN A 1 168 ? -3.674 -2.246 -5.909 1.00 89.44 168 ASN A CA 1
ATOM 1375 C C . ASN A 1 168 ? -3.501 -1.703 -4.480 1.00 89.44 168 ASN A C 1
ATOM 1377 O O . ASN A 1 168 ? -4.488 -1.321 -3.851 1.00 89.44 168 ASN A O 1
ATOM 1381 N N . GLU A 1 169 ? -2.276 -1.671 -3.955 1.00 89.25 169 GLU A N 1
ATOM 1382 C CA . GLU A 1 169 ? -1.969 -1.118 -2.631 1.00 89.25 169 GLU A CA 1
ATOM 1383 C C . GLU A 1 169 ? -2.110 0.411 -2.611 1.00 89.25 169 GLU A C 1
ATOM 1385 O O . GLU A 1 169 ? -2.804 0.947 -1.742 1.00 89.25 169 GLU A O 1
ATOM 1390 N N . ILE A 1 170 ? -1.584 1.106 -3.627 1.00 89.94 170 ILE A N 1
ATOM 1391 C CA . ILE A 1 170 ? -1.789 2.550 -3.830 1.00 89.94 170 ILE A CA 1
ATOM 1392 C C . ILE A 1 170 ? -3.285 2.874 -3.934 1.00 89.94 170 ILE A C 1
ATOM 1394 O O . ILE A 1 170 ? -3.761 3.804 -3.279 1.00 89.94 170 ILE A O 1
ATOM 1398 N N . GLU A 1 171 ? -4.064 2.087 -4.688 1.00 88.75 171 GLU A N 1
ATOM 1399 C CA . GLU A 1 171 ? -5.511 2.308 -4.802 1.00 88.75 171 GLU A CA 1
ATOM 1400 C C . GLU A 1 171 ? -6.237 2.134 -3.451 1.00 88.75 171 GLU A C 1
ATOM 1402 O O . GLU A 1 171 ? -7.159 2.894 -3.136 1.00 88.75 171 GLU A O 1
ATOM 1407 N N . LYS A 1 172 ? -5.822 1.170 -2.615 1.00 85.81 172 LYS A N 1
ATOM 1408 C CA . LYS A 1 172 ? -6.368 0.997 -1.256 1.00 85.81 172 LYS A CA 1
ATOM 1409 C C . LYS A 1 172 ? -6.043 2.191 -0.361 1.00 85.81 172 LYS A C 1
ATOM 1411 O O . LYS A 1 172 ? -6.959 2.701 0.286 1.00 85.81 172 LYS A O 1
ATOM 1416 N N . ILE A 1 173 ? -4.786 2.647 -0.333 1.00 85.44 173 ILE A N 1
ATOM 1417 C CA . ILE A 1 173 ? -4.362 3.790 0.493 1.00 85.44 173 ILE A CA 1
ATOM 1418 C C . ILE A 1 173 ? -5.077 5.064 0.032 1.00 85.44 173 ILE A C 1
ATOM 1420 O O . ILE A 1 173 ? -5.686 5.743 0.856 1.00 85.44 173 ILE A O 1
ATOM 1424 N N . SER A 1 174 ? -5.119 5.330 -1.276 1.00 88.00 174 SER A N 1
ATOM 1425 C CA . SER A 1 174 ? -5.854 6.459 -1.860 1.00 88.00 174 SER A CA 1
ATOM 1426 C C . SER A 1 174 ? -7.330 6.458 -1.437 1.00 88.00 174 SER A C 1
ATOM 1428 O O . SER A 1 174 ? -7.796 7.390 -0.777 1.00 88.00 174 SER A O 1
ATOM 1430 N N . ARG A 1 175 ? -8.055 5.351 -1.666 1.00 85.31 175 ARG A N 1
ATOM 1431 C CA . ARG A 1 175 ? -9.463 5.203 -1.242 1.00 85.31 175 ARG A CA 1
ATOM 1432 C C . ARG A 1 175 ? -9.648 5.350 0.271 1.00 85.31 175 ARG A C 1
ATOM 1434 O O . ARG A 1 175 ? -10.679 5.861 0.714 1.00 85.31 175 ARG A O 1
ATOM 1441 N N . ARG A 1 176 ? -8.695 4.886 1.086 1.00 82.62 176 ARG A N 1
ATOM 1442 C CA . ARG A 1 176 ? -8.719 5.052 2.548 1.00 82.62 176 ARG A CA 1
ATOM 1443 C C . ARG A 1 176 ? -8.580 6.526 2.925 1.00 82.62 176 ARG A C 1
ATOM 1445 O O . ARG A 1 176 ? -9.382 7.007 3.727 1.00 82.62 176 ARG A O 1
ATOM 1452 N N . GLN A 1 177 ? -7.620 7.239 2.336 1.00 85.06 177 GLN A N 1
ATOM 1453 C CA . GLN A 1 177 ? -7.382 8.665 2.569 1.00 85.06 177 GLN A CA 1
ATOM 1454 C C . GLN A 1 177 ? -8.574 9.520 2.109 1.00 85.06 177 GLN A C 1
ATOM 1456 O O . GLN A 1 177 ? -9.051 10.343 2.888 1.00 85.06 177 GLN A O 1
ATOM 1461 N N . GLU A 1 178 ? -9.153 9.263 0.930 1.00 84.44 178 GLU A N 1
ATOM 1462 C CA . GLU A 1 178 ? -10.381 9.925 0.455 1.00 84.44 178 GLU A CA 1
ATOM 1463 C C . GLU A 1 178 ? -11.548 9.771 1.444 1.00 84.44 178 GLU A C 1
ATOM 1465 O O . GLU A 1 178 ? -12.208 10.745 1.820 1.00 84.44 178 GLU A O 1
ATOM 1470 N N . ARG A 1 179 ? -11.804 8.536 1.899 1.00 79.56 179 ARG A N 1
ATOM 1471 C CA . ARG A 1 179 ? -12.879 8.237 2.859 1.00 79.56 179 ARG A CA 1
ATOM 1472 C C . ARG A 1 179 ? -12.612 8.853 4.228 1.00 79.56 179 ARG A C 1
ATOM 1474 O O . ARG A 1 179 ? -13.555 9.299 4.883 1.00 79.56 179 ARG A O 1
ATOM 1481 N N . HIS A 1 180 ? -11.352 8.881 4.658 1.00 78.81 180 HIS A N 1
ATOM 1482 C CA . HIS A 1 180 ? -10.941 9.535 5.892 1.00 78.81 180 HIS A CA 1
ATOM 1483 C C . HIS A 1 180 ? -11.211 11.041 5.803 1.00 78.81 180 HIS A C 1
ATOM 1485 O O . HIS A 1 180 ? -11.953 11.578 6.621 1.00 78.81 180 HIS A O 1
ATOM 1491 N N . LEU A 1 181 ? -10.717 11.696 4.753 1.00 82.12 181 LEU A N 1
ATOM 1492 C CA . LEU A 1 181 ? -10.929 13.111 4.471 1.00 82.12 181 LEU A CA 1
ATOM 1493 C C . LEU A 1 181 ? -12.424 13.468 4.434 1.00 82.12 181 LEU A C 1
ATOM 1495 O O . LEU A 1 181 ? -12.841 14.400 5.120 1.00 82.12 181 LEU A O 1
ATOM 1499 N N . ALA A 1 182 ? -13.257 12.692 3.732 1.00 80.25 182 ALA A N 1
ATOM 1500 C CA . ALA A 1 182 ? -14.708 12.909 3.689 1.00 80.25 182 ALA A CA 1
ATOM 1501 C C . ALA A 1 182 ? -15.365 12.851 5.085 1.00 80.25 182 ALA A C 1
ATOM 1503 O O . ALA A 1 182 ? -16.264 13.637 5.395 1.00 80.25 182 ALA A O 1
ATOM 1504 N N . MET A 1 183 ? -14.890 11.954 5.951 1.00 76.06 183 MET A N 1
ATOM 1505 C CA . MET A 1 183 ? -15.352 11.816 7.333 1.00 76.06 183 MET A CA 1
ATOM 1506 C C . MET A 1 183 ? -14.852 12.955 8.242 1.00 76.06 183 MET A C 1
ATOM 1508 O O . MET A 1 183 ? -15.622 13.439 9.077 1.00 76.06 183 MET A O 1
ATOM 1512 N N . LEU A 1 184 ? -13.628 13.458 8.039 1.00 77.25 184 LEU A N 1
ATOM 1513 C CA . LEU A 1 184 ? -13.126 14.660 8.716 1.00 77.25 184 LEU A CA 1
ATOM 1514 C C . LEU A 1 184 ? -13.941 15.900 8.316 1.00 77.25 184 LEU A C 1
ATOM 1516 O O . LEU A 1 184 ? -14.348 16.663 9.190 1.00 77.25 184 LEU A O 1
ATOM 1520 N N . PHE A 1 185 ? -14.286 16.061 7.033 1.00 80.81 185 PHE A N 1
ATOM 1521 C CA . PHE A 1 185 ? -15.196 17.121 6.576 1.00 80.81 185 PHE A CA 1
ATOM 1522 C C . PHE A 1 185 ? -16.581 17.029 7.230 1.00 80.81 185 PHE A C 1
ATOM 1524 O O . PHE A 1 185 ? -17.072 18.032 7.750 1.00 80.81 185 PHE A O 1
ATOM 1531 N N . GLN A 1 186 ? -17.184 15.835 7.277 1.00 75.81 186 GLN A N 1
ATOM 1532 C CA . GLN A 1 186 ? -18.466 15.629 7.959 1.00 75.81 186 GLN A CA 1
ATOM 1533 C C . GLN A 1 186 ? -18.383 16.009 9.449 1.00 75.81 186 GLN A C 1
ATOM 1535 O O . GLN A 1 186 ? -19.299 16.633 9.988 1.00 75.81 186 GLN A O 1
ATOM 1540 N N . ARG A 1 187 ? -17.273 15.683 10.126 1.00 71.19 187 ARG A N 1
ATOM 1541 C CA . ARG A 1 187 ? -17.087 16.051 11.536 1.00 71.19 187 ARG A CA 1
ATOM 1542 C C . ARG A 1 187 ? -16.784 17.538 11.738 1.00 71.19 187 ARG A C 1
ATOM 1544 O O . ARG A 1 187 ? -17.208 18.116 12.738 1.00 71.19 187 ARG A O 1
ATOM 1551 N N . ALA A 1 188 ? -16.096 18.176 10.800 1.00 78.88 188 ALA A N 1
ATOM 1552 C CA . ALA A 1 188 ? -15.886 19.617 10.816 1.00 78.88 188 ALA A CA 1
ATOM 1553 C C . ALA A 1 188 ? -17.212 20.386 10.659 1.00 78.88 188 ALA A C 1
ATOM 1555 O O . ALA A 1 188 ? -17.392 21.407 11.324 1.00 78.88 188 ALA A O 1
ATOM 1556 N N . GLU A 1 189 ? -18.162 19.872 9.866 1.00 78.62 189 GLU A N 1
ATOM 1557 C CA . GLU A 1 189 ? -19.523 20.420 9.753 1.00 78.62 189 GLU A CA 1
ATOM 1558 C C . GLU A 1 189 ? -20.305 20.298 11.076 1.00 78.62 189 GLU A C 1
ATOM 1560 O O . GLU A 1 189 ? -20.816 21.305 11.575 1.00 78.62 189 GLU A O 1
ATOM 1565 N N . ASP A 1 190 ? -20.326 19.107 11.696 1.00 70.69 190 ASP A N 1
ATOM 1566 C CA . ASP A 1 190 ? -20.913 18.870 13.032 1.00 70.69 190 ASP A CA 1
ATOM 1567 C C . ASP A 1 190 ? -20.406 19.887 14.074 1.00 70.69 190 ASP A C 1
ATOM 1569 O O . ASP A 1 190 ? -21.182 20.425 14.868 1.00 70.69 190 ASP A O 1
ATOM 1573 N N . LEU A 1 191 ? -19.091 20.135 14.075 1.00 69.94 191 LEU A N 1
ATOM 1574 C CA . LEU A 1 191 ? -18.399 21.037 15.001 1.00 69.94 191 LEU A CA 1
ATOM 1575 C C . LEU A 1 191 ? -18.422 22.512 14.553 1.00 69.94 191 LEU A C 1
ATOM 1577 O O . LEU A 1 191 ? -17.963 23.377 15.295 1.00 69.94 191 LEU A O 1
ATOM 1581 N N . SER A 1 192 ? -18.971 22.817 13.371 1.00 79.38 192 SER A N 1
ATOM 1582 C CA . SER A 1 192 ? -18.999 24.163 12.771 1.00 79.38 192 SER A CA 1
ATOM 1583 C C . SER A 1 192 ? -17.612 24.829 12.657 1.00 79.38 192 SER A C 1
ATOM 1585 O O . SER A 1 192 ? -17.477 26.041 12.838 1.00 79.38 192 SER A O 1
ATOM 1587 N N . ILE A 1 193 ? -16.578 24.036 12.359 1.00 78.19 193 ILE A N 1
ATOM 1588 C CA . ILE A 1 193 ? -15.193 24.493 12.161 1.00 78.19 193 ILE A CA 1
ATOM 1589 C C . ILE A 1 193 ? -15.077 25.208 10.803 1.00 78.19 193 ILE A C 1
ATOM 1591 O O . ILE A 1 193 ? -15.650 24.760 9.812 1.00 78.19 193 ILE A O 1
ATOM 1595 N N . ASP A 1 194 ? -14.303 26.298 10.726 1.00 80.69 194 ASP A N 1
ATOM 1596 C CA . ASP A 1 194 ? -13.953 26.902 9.434 1.00 80.69 194 ASP A CA 1
ATOM 1597 C C . ASP A 1 194 ? -12.938 26.024 8.690 1.00 80.69 194 ASP A C 1
ATOM 1599 O O . ASP A 1 194 ? -11.759 25.954 9.043 1.00 80.69 194 ASP A O 1
ATOM 1603 N N . VAL A 1 195 ? -13.416 25.371 7.634 1.00 81.94 195 VAL A N 1
ATOM 1604 C CA . VAL A 1 195 ? -12.637 24.450 6.805 1.00 81.94 195 VAL A CA 1
ATOM 1605 C C . VAL A 1 195 ? -12.019 25.135 5.573 1.00 81.94 195 VAL A C 1
ATOM 1607 O O . VAL A 1 195 ? -11.421 24.471 4.736 1.00 81.94 195 VAL A O 1
ATOM 1610 N N . SER A 1 196 ? -12.089 26.470 5.455 1.00 76.88 196 SER A N 1
ATOM 1611 C CA . SER A 1 196 ? -11.632 27.247 4.281 1.00 76.88 196 SER A CA 1
ATOM 1612 C C . SER A 1 196 ? -10.154 27.080 3.887 1.00 76.88 196 SER A C 1
ATOM 1614 O O . SER A 1 196 ? -9.754 27.489 2.794 1.00 76.88 196 SER A O 1
ATOM 1616 N N . LYS A 1 197 ? -9.328 26.491 4.761 1.00 78.44 197 LYS A N 1
ATOM 1617 C CA . LYS A 1 197 ? -7.895 26.229 4.539 1.00 78.44 197 LYS A CA 1
ATOM 1618 C C . LYS A 1 197 ? -7.539 24.734 4.478 1.00 78.44 197 LYS A C 1
ATOM 1620 O O . LYS A 1 197 ? -6.348 24.431 4.447 1.00 78.44 197 LYS A O 1
ATOM 1625 N N . SER A 1 198 ? -8.522 23.827 4.422 1.00 75.38 198 SER A N 1
ATOM 1626 C CA . SER A 1 198 ? -8.318 22.363 4.391 1.00 75.38 198 SER A CA 1
ATOM 1627 C C . SER A 1 198 ? -7.345 21.882 3.331 1.00 75.38 198 SER A C 1
ATOM 1629 O O . SER A 1 198 ? -6.547 21.002 3.610 1.00 75.38 198 SER A O 1
ATOM 1631 N N . ASN A 1 199 ? -7.359 22.485 2.139 1.00 74.62 199 ASN A N 1
ATOM 1632 C CA . ASN A 1 199 ? -6.519 22.080 1.003 1.00 74.62 199 ASN A CA 1
ATOM 1633 C C . ASN A 1 199 ? -5.006 22.302 1.236 1.00 74.62 199 ASN A C 1
ATOM 1635 O O . ASN A 1 199 ? -4.220 22.205 0.299 1.00 74.62 199 ASN A O 1
ATOM 1639 N N . LYS A 1 200 ? -4.603 22.694 2.450 1.00 77.00 200 LYS A N 1
ATOM 1640 C CA . LYS A 1 200 ? -3.212 22.857 2.892 1.00 77.00 200 LYS A CA 1
ATOM 1641 C C . LYS A 1 200 ? -2.889 22.062 4.157 1.00 77.00 200 LYS A C 1
ATOM 1643 O O . LYS A 1 200 ? -1.801 22.234 4.694 1.00 77.00 200 LYS A O 1
ATOM 1648 N N . TRP A 1 201 ? -3.843 21.307 4.693 1.00 81.06 201 TRP A N 1
ATOM 1649 C CA . TRP A 1 201 ? -3.652 20.493 5.887 1.00 81.06 201 TRP A CA 1
ATOM 1650 C C . TRP A 1 201 ? -3.428 19.059 5.447 1.00 81.06 201 TRP A C 1
ATOM 1652 O O . TRP A 1 201 ? -4.149 18.570 4.578 1.00 81.06 201 TRP A O 1
ATOM 1662 N N . THR A 1 202 ? -2.481 18.386 6.087 1.00 83.88 202 THR A N 1
ATOM 1663 C CA . THR A 1 202 ? -2.447 16.930 6.036 1.00 83.88 202 THR A CA 1
ATOM 1664 C C . THR A 1 202 ? -3.640 16.348 6.802 1.00 83.88 202 THR A C 1
ATOM 1666 O O . THR A 1 202 ? -4.243 17.023 7.649 1.00 83.88 202 THR A O 1
ATOM 1669 N N . LEU A 1 203 ? -3.984 15.086 6.551 1.00 80.38 203 LEU A N 1
ATOM 1670 C CA . LEU A 1 203 ? -5.014 14.372 7.299 1.00 80.38 203 LEU A CA 1
ATOM 1671 C C . LEU A 1 203 ? -4.701 14.363 8.801 1.00 80.38 203 LEU A C 1
ATOM 1673 O O . LEU A 1 203 ? -5.596 14.667 9.587 1.00 80.38 203 LEU A O 1
ATOM 1677 N N . ALA A 1 204 ? -3.444 14.142 9.207 1.00 75.44 204 ALA A N 1
ATOM 1678 C CA . ALA A 1 204 ? -3.053 14.217 10.616 1.00 75.44 204 ALA A CA 1
ATOM 1679 C C . ALA A 1 204 ? -3.207 15.637 11.204 1.00 75.44 204 ALA A C 1
ATOM 1681 O O . ALA A 1 204 ? -3.645 15.803 12.344 1.00 75.44 204 ALA A O 1
ATOM 1682 N N . GLU A 1 205 ? -2.897 16.700 10.451 1.00 81.50 205 GLU A N 1
ATOM 1683 C CA . GLU A 1 205 ? -3.173 18.074 10.895 1.00 81.50 205 GLU A CA 1
ATOM 1684 C C . GLU A 1 205 ? -4.674 18.354 11.055 1.00 81.50 205 GLU A C 1
ATOM 1686 O O . GLU A 1 205 ? -5.075 19.127 11.931 1.00 81.50 205 GLU A O 1
ATOM 1691 N N . PHE A 1 206 ? -5.506 17.779 10.186 1.00 80.50 206 PHE A N 1
ATOM 1692 C CA . PHE A 1 206 ? -6.952 17.962 10.221 1.00 80.50 206 PHE A CA 1
ATOM 1693 C C . PHE A 1 206 ? -7.586 17.147 11.365 1.00 80.50 206 PHE A C 1
ATOM 1695 O O . PHE A 1 206 ? -8.416 17.690 12.099 1.00 80.50 206 PHE A O 1
ATOM 1702 N N . GLU A 1 207 ? -7.122 15.915 11.609 1.00 77.38 207 GLU A N 1
ATOM 1703 C CA . GLU A 1 207 ? -7.449 15.132 12.810 1.00 77.38 207 GLU A CA 1
ATOM 1704 C C . GLU A 1 207 ? -7.127 15.912 14.091 1.00 77.38 207 GLU A C 1
ATOM 1706 O O . GLU A 1 207 ? -8.003 16.062 14.942 1.00 77.38 207 GLU A O 1
ATOM 1711 N N . ASN A 1 208 ? -5.920 16.480 14.206 1.00 74.38 208 ASN A N 1
ATOM 1712 C CA . ASN A 1 208 ? -5.514 17.263 15.379 1.00 74.38 208 ASN A CA 1
ATOM 1713 C C . ASN A 1 208 ? -6.403 18.502 15.603 1.00 74.38 208 ASN A C 1
ATOM 1715 O O . ASN A 1 208 ? -6.819 18.769 16.727 1.00 74.38 208 ASN A O 1
ATOM 1719 N N . LYS A 1 209 ? -6.785 19.228 14.542 1.00 77.69 209 LYS A N 1
ATOM 1720 C CA . LYS A 1 209 ? -7.695 20.389 14.656 1.00 77.69 209 LYS A CA 1
ATOM 1721 C C . LYS A 1 209 ? -9.111 19.992 15.082 1.00 77.69 209 LYS A C 1
ATOM 1723 O O . LYS A 1 209 ? -9.744 20.713 15.853 1.00 77.69 209 LYS A O 1
ATOM 1728 N N . ILE A 1 210 ? -9.610 18.851 14.604 1.00 72.25 210 ILE A N 1
ATOM 1729 C CA . ILE A 1 210 ? -10.893 18.289 15.051 1.00 72.25 210 ILE A CA 1
ATOM 1730 C C . ILE A 1 210 ? -10.794 17.824 16.508 1.00 72.25 210 ILE A C 1
ATOM 1732 O O . ILE A 1 210 ? -11.715 18.069 17.282 1.00 72.25 210 ILE A O 1
ATOM 1736 N N . TYR A 1 211 ? -9.678 17.212 16.902 1.00 66.56 211 TYR A N 1
ATOM 1737 C CA . TYR A 1 211 ? -9.403 16.785 18.273 1.00 66.56 211 TYR A CA 1
ATOM 1738 C C . TYR A 1 211 ? -9.379 17.968 19.253 1.00 66.56 211 TYR A C 1
ATOM 1740 O O . TYR A 1 211 ? -10.096 17.938 20.253 1.00 66.56 211 TYR A O 1
ATOM 1748 N N . ASP A 1 212 ? -8.661 19.048 18.930 1.00 69.69 212 ASP A N 1
ATOM 1749 C CA . ASP A 1 212 ? -8.634 20.277 19.732 1.00 69.69 212 ASP A CA 1
ATOM 1750 C C . ASP A 1 212 ? -10.032 20.905 19.861 1.00 69.69 212 ASP A C 1
ATOM 1752 O O . ASP A 1 212 ? -10.449 21.300 20.953 1.00 69.69 212 ASP A O 1
ATOM 1756 N N . ALA A 1 213 ? -10.794 20.971 18.766 1.00 71.19 213 ALA A N 1
ATOM 1757 C CA . ALA A 1 213 ? -12.170 21.469 18.787 1.00 71.19 213 ALA A CA 1
ATOM 1758 C C . ALA A 1 213 ? -13.106 20.577 19.628 1.00 71.19 213 ALA A C 1
ATOM 1760 O O . ALA A 1 213 ? -13.998 21.081 20.307 1.00 71.19 213 ALA A O 1
ATOM 1761 N N . GLU A 1 214 ? -12.890 19.260 19.622 1.00 66.62 214 GLU A N 1
ATOM 1762 C CA . GLU A 1 214 ? -13.665 18.275 20.380 1.00 66.62 214 GLU A CA 1
ATOM 1763 C C . GLU A 1 214 ? -13.296 18.247 21.879 1.00 66.62 214 GLU A C 1
ATOM 1765 O O . GLU A 1 214 ? -14.164 17.960 22.704 1.00 66.62 214 GLU A O 1
ATOM 1770 N N . ILE A 1 215 ? -12.056 18.588 22.259 1.00 63.72 215 ILE A N 1
ATOM 1771 C CA . ILE A 1 215 ? -11.663 18.826 23.664 1.00 63.72 215 ILE A CA 1
ATOM 1772 C C . ILE A 1 215 ? -12.324 20.094 24.201 1.00 63.72 215 ILE A C 1
ATOM 1774 O O . ILE A 1 215 ? -12.889 20.083 25.293 1.00 63.72 215 ILE A O 1
ATOM 1778 N N . ASN A 1 216 ? -12.274 21.184 23.432 1.00 65.50 216 ASN A N 1
ATOM 1779 C CA . ASN A 1 216 ? -12.821 22.483 23.836 1.00 65.50 216 ASN A CA 1
ATOM 1780 C C . ASN A 1 216 ? -14.365 22.546 23.767 1.00 65.50 216 ASN A C 1
ATOM 1782 O O . ASN A 1 216 ? -14.961 23.592 24.030 1.00 65.50 216 ASN A O 1
ATOM 1786 N N . ARG A 1 217 ? -15.028 21.436 23.421 1.00 64.31 217 ARG A N 1
ATOM 1787 C CA . ARG A 1 217 ? -16.481 21.318 23.269 1.00 64.31 217 ARG A CA 1
ATOM 1788 C C . ARG A 1 217 ? -17.182 21.153 24.618 1.00 64.31 217 ARG A C 1
ATOM 1790 O O . ARG A 1 217 ? -17.252 20.047 25.164 1.00 64.31 217 ARG A O 1
ATOM 1797 N N . ASP A 1 218 ? -17.817 22.217 25.105 1.00 62.19 218 ASP A N 1
ATOM 1798 C CA . ASP A 1 218 ? -18.751 22.097 26.226 1.00 62.19 218 ASP A CA 1
ATOM 1799 C C . ASP A 1 218 ? -20.040 21.372 25.783 1.00 62.19 218 ASP A C 1
ATOM 1801 O O . ASP A 1 218 ? -20.905 21.895 25.071 1.00 62.19 218 ASP A O 1
ATOM 1805 N N . ARG A 1 219 ? -20.164 20.109 26.208 1.00 60.81 219 ARG A N 1
ATOM 1806 C CA . ARG A 1 219 ? -21.297 19.244 25.851 1.00 60.81 219 ARG A CA 1
ATOM 1807 C C . ARG A 1 219 ? -22.616 19.694 26.468 1.00 60.81 219 ARG A C 1
ATOM 1809 O O . ARG A 1 219 ? -23.662 19.232 26.007 1.00 60.81 219 ARG A O 1
ATOM 1816 N N . ASP A 1 220 ? -22.604 20.505 27.521 1.00 56.97 220 ASP A N 1
ATOM 1817 C CA . ASP A 1 220 ? -23.831 20.963 28.167 1.00 56.97 220 ASP A CA 1
ATOM 1818 C C . ASP A 1 220 ? -24.374 22.226 27.487 1.00 56.97 220 ASP A C 1
ATOM 1820 O O . ASP A 1 220 ? -25.582 22.284 27.224 1.00 56.97 220 ASP A O 1
ATOM 1824 N N . GLU A 1 221 ? -23.503 23.135 27.032 1.00 61.69 221 GLU A N 1
ATOM 1825 C CA . GLU A 1 221 ? -23.897 24.226 26.125 1.00 61.69 221 GLU A CA 1
ATOM 1826 C C . GLU A 1 221 ? -24.510 23.695 24.823 1.00 61.69 221 GLU A C 1
ATOM 1828 O O . GLU A 1 221 ? -25.546 24.188 24.371 1.00 61.69 221 GLU A O 1
ATOM 1833 N N . GLU A 1 222 ? -23.941 22.643 24.227 1.00 62.22 222 GLU A N 1
ATOM 1834 C CA . GLU A 1 222 ? -24.473 22.086 22.982 1.00 62.22 222 GLU A CA 1
ATOM 1835 C C . GLU A 1 222 ? -25.803 21.335 23.181 1.00 62.22 222 GLU A C 1
ATOM 1837 O O . GLU A 1 222 ? -26.716 21.440 22.354 1.00 62.22 222 GLU A O 1
ATOM 1842 N N . LYS A 1 223 ? -25.976 20.613 24.299 1.00 62.72 223 LYS A N 1
ATOM 1843 C CA . LYS A 1 223 ? -27.284 20.039 24.666 1.00 62.72 223 LYS A CA 1
ATOM 1844 C C . LYS A 1 223 ? -28.328 21.140 24.821 1.00 62.72 223 LYS A C 1
ATOM 1846 O O . LYS A 1 223 ? -29.468 20.950 24.389 1.00 62.72 223 LYS A O 1
ATOM 1851 N N . GLU A 1 224 ? -27.972 22.285 25.403 1.00 62.25 224 GLU A N 1
ATOM 1852 C CA . GLU A 1 224 ? -28.854 23.450 25.437 1.00 62.25 224 GLU A CA 1
ATOM 1853 C C . GLU A 1 224 ? -29.108 24.035 24.045 1.00 62.25 224 GLU A C 1
ATOM 1855 O O . GLU A 1 224 ? -30.266 24.272 23.702 1.00 62.25 224 GLU A O 1
ATOM 1860 N N . ALA A 1 225 ? -28.083 24.218 23.214 1.00 67.69 225 ALA A N 1
ATOM 1861 C CA . ALA A 1 225 ? -28.218 24.743 21.857 1.00 67.69 225 ALA A CA 1
ATOM 1862 C C . ALA A 1 225 ? -29.123 23.851 20.991 1.00 67.69 225 ALA A C 1
ATOM 1864 O O . ALA A 1 225 ? -30.023 24.352 20.315 1.00 67.69 225 ALA A O 1
ATOM 1865 N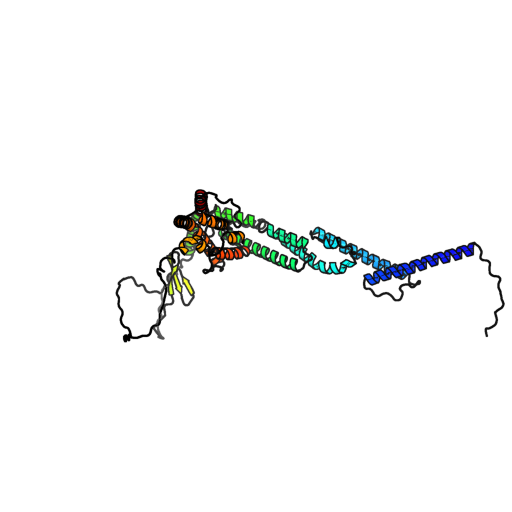 N . ASN A 1 226 ? -28.977 22.527 21.071 1.00 68.81 226 ASN A N 1
ATOM 1866 C CA . ASN A 1 226 ? -29.858 21.579 20.389 1.00 68.81 226 ASN A CA 1
ATOM 1867 C C . ASN A 1 226 ? -31.279 21.579 20.976 1.00 68.81 226 ASN A C 1
ATOM 1869 O O . ASN A 1 226 ? -32.246 21.563 20.212 1.00 68.81 226 ASN A O 1
ATOM 1873 N N . ARG A 1 227 ? -31.454 21.703 22.302 1.00 70.12 227 ARG A N 1
ATOM 1874 C CA . ARG A 1 227 ? -32.784 21.931 22.907 1.00 70.12 227 ARG A CA 1
ATOM 1875 C C . ARG A 1 227 ? -33.427 23.221 22.380 1.00 70.12 227 ARG A C 1
ATOM 1877 O O . ARG A 1 227 ? -34.601 23.185 22.009 1.00 70.12 227 ARG A O 1
ATOM 1884 N N . ARG A 1 228 ? -32.673 24.323 22.276 1.00 72.81 228 ARG A N 1
ATOM 1885 C CA . ARG A 1 228 ? -33.123 25.611 21.712 1.00 72.81 228 ARG A CA 1
ATOM 1886 C C . ARG A 1 228 ? -33.497 25.473 20.229 1.00 72.81 228 ARG A C 1
ATOM 1888 O O . ARG A 1 228 ? -34.622 25.806 19.872 1.00 72.81 228 ARG A O 1
ATOM 1895 N N . ARG A 1 229 ? -32.650 24.860 19.389 1.00 76.81 229 ARG A N 1
ATOM 1896 C CA . ARG A 1 229 ? -32.938 24.569 17.963 1.00 76.81 229 ARG A CA 1
ATOM 1897 C C . ARG A 1 229 ? -34.200 23.708 17.777 1.00 76.81 229 ARG A C 1
ATOM 1899 O O . ARG A 1 229 ? -35.006 23.974 16.886 1.00 76.81 229 ARG A O 1
ATOM 1906 N N . ILE A 1 230 ? -34.414 22.698 18.627 1.00 76.81 230 ILE A N 1
ATOM 1907 C CA . ILE A 1 230 ? -35.626 21.855 18.610 1.00 76.81 230 ILE A CA 1
ATOM 1908 C C . ILE A 1 230 ? -36.869 22.654 19.035 1.00 76.81 230 ILE A C 1
ATOM 1910 O O . ILE A 1 230 ? -37.939 22.480 18.447 1.00 76.81 230 ILE A O 1
ATOM 1914 N N . LEU A 1 231 ? -36.747 23.533 20.035 1.00 75.25 231 LEU A N 1
ATOM 1915 C CA . LEU A 1 231 ? -37.821 24.438 20.456 1.00 75.25 231 LEU A CA 1
ATOM 1916 C C . LEU A 1 231 ? -38.171 25.452 19.356 1.00 75.25 231 LEU A C 1
ATOM 1918 O O . LEU A 1 231 ? -39.352 25.669 19.102 1.00 75.25 231 LEU A O 1
ATOM 1922 N N . GLU A 1 232 ? -37.183 26.002 18.649 1.00 75.00 232 GLU A N 1
ATOM 1923 C CA . GLU A 1 232 ? -37.396 26.912 17.518 1.00 75.00 232 GLU A CA 1
ATOM 1924 C C . GLU A 1 232 ? -38.052 26.231 16.312 1.00 75.00 232 GLU A C 1
ATOM 1926 O O . GLU A 1 232 ? -38.986 26.794 15.738 1.00 75.00 232 GLU A O 1
ATOM 1931 N N . LYS A 1 233 ? -37.630 25.011 15.941 1.00 76.75 233 LYS A N 1
ATOM 1932 C CA . LYS A 1 233 ? -38.318 24.227 14.896 1.00 76.75 233 LYS A CA 1
ATOM 1933 C C . LYS A 1 233 ? -39.784 23.980 15.280 1.00 76.75 233 LYS A C 1
ATOM 1935 O O . LYS A 1 233 ? -40.678 24.327 14.514 1.00 76.75 233 LYS A O 1
ATOM 1940 N N . LYS A 1 234 ? -40.050 23.536 16.516 1.00 72.62 234 LYS A N 1
ATOM 1941 C CA . LYS A 1 234 ? -41.422 23.374 17.044 1.00 72.62 234 LYS A CA 1
ATOM 1942 C C . LYS A 1 234 ? -42.215 24.685 17.138 1.00 72.62 234 LYS A C 1
ATOM 1944 O O . LYS A 1 234 ? -43.443 24.653 17.090 1.00 72.62 234 LYS A O 1
ATOM 1949 N N . ALA A 1 235 ? -41.554 25.831 17.298 1.00 69.56 235 ALA A N 1
ATOM 1950 C CA . ALA A 1 235 ? -42.208 27.139 17.299 1.00 69.56 235 ALA A CA 1
ATOM 1951 C C . ALA A 1 235 ? -42.616 27.580 15.883 1.00 69.56 235 ALA A C 1
ATOM 1953 O O . ALA A 1 235 ? -43.683 28.173 15.726 1.00 69.56 235 ALA A O 1
ATOM 1954 N N . LYS A 1 236 ? -41.808 27.246 14.866 1.00 67.38 236 LYS A N 1
ATOM 1955 C CA . LYS A 1 236 ? -42.088 27.503 13.441 1.00 67.38 236 LYS A CA 1
ATOM 1956 C C . LYS A 1 236 ? -43.168 26.574 12.858 1.00 67.38 236 LYS A C 1
ATOM 1958 O O . LYS A 1 236 ? -43.830 26.957 11.903 1.00 67.38 236 LYS A O 1
ATOM 1963 N N . GLU A 1 237 ? -43.399 25.405 13.458 1.00 57.62 237 GLU A N 1
ATOM 1964 C CA . GLU A 1 237 ? -44.408 24.411 13.034 1.00 57.62 237 GLU A CA 1
ATOM 1965 C C . GLU A 1 237 ? -45.826 24.617 13.623 1.00 57.62 237 GLU A C 1
ATOM 1967 O O . GLU A 1 237 ? -46.692 23.751 13.479 1.00 57.62 237 GLU A O 1
ATOM 1972 N N . LYS A 1 238 ? -46.119 25.739 14.299 1.00 47.25 238 LYS A N 1
ATOM 1973 C CA . LYS A 1 238 ? -47.477 25.993 14.823 1.00 47.25 238 LYS A CA 1
ATOM 1974 C C . LYS A 1 238 ? -48.464 26.333 13.688 1.00 47.25 238 LYS A C 1
ATOM 1976 O O . LYS A 1 238 ? -48.194 27.256 12.923 1.00 47.25 238 LYS A O 1
ATOM 1981 N N . PRO A 1 239 ? -49.629 25.659 13.591 1.00 49.16 239 PRO A N 1
ATOM 1982 C CA . PRO A 1 239 ? -50.560 25.862 12.485 1.00 49.16 239 PRO A CA 1
ATOM 1983 C C . PRO A 1 239 ? -51.306 27.200 12.583 1.00 49.16 239 PRO A C 1
ATOM 1985 O O . PRO A 1 239 ? -51.791 27.595 13.646 1.00 49.16 239 PRO A O 1
ATOM 1988 N N . VAL A 1 240 ? -51.452 27.870 11.438 1.00 38.88 240 VAL A N 1
ATOM 1989 C CA . VAL A 1 240 ? -52.262 29.086 11.291 1.00 38.88 240 VAL A CA 1
ATOM 1990 C C . VAL A 1 240 ? -53.746 28.706 11.288 1.00 38.88 240 VAL A C 1
ATOM 1992 O O . VAL A 1 240 ? -54.258 28.172 10.307 1.00 38.88 240 VAL A O 1
ATOM 1995 N N . ASN A 1 241 ? -54.454 29.004 12.379 1.00 40.72 241 ASN A N 1
ATOM 1996 C CA . ASN A 1 241 ? -55.906 28.823 12.463 1.00 40.72 241 ASN A CA 1
ATOM 1997 C C . ASN A 1 241 ? -56.643 29.874 11.614 1.00 40.72 241 ASN A C 1
ATOM 1999 O O . ASN A 1 241 ? -56.953 30.966 12.094 1.00 40.72 241 ASN A O 1
ATOM 2003 N N . VAL A 1 242 ? -56.971 29.531 10.366 1.00 36.94 242 VAL A N 1
ATOM 2004 C CA . VAL A 1 242 ? -57.915 30.306 9.547 1.00 36.94 242 VAL A CA 1
ATOM 2005 C C . VAL A 1 242 ? -59.345 29.918 9.925 1.00 36.94 242 VAL A C 1
ATOM 2007 O O . VAL A 1 242 ? -59.775 28.785 9.730 1.00 36.94 242 VAL A O 1
ATOM 2010 N N . VAL A 1 243 ? -60.092 30.876 10.472 1.00 37.62 243 VAL A N 1
ATOM 2011 C CA . VAL A 1 243 ? -61.496 30.697 10.862 1.00 37.62 243 VAL A CA 1
ATOM 2012 C C . VAL A 1 243 ? -62.417 30.889 9.656 1.00 37.62 243 VAL A C 1
ATOM 2014 O O . VAL A 1 243 ? -62.584 32.010 9.182 1.00 37.62 243 VAL A O 1
ATOM 2017 N N . THR A 1 244 ? -63.127 29.837 9.246 1.00 32.09 244 THR A N 1
ATOM 2018 C CA . THR A 1 244 ? -64.357 29.946 8.440 1.00 32.09 244 THR A CA 1
ATOM 2019 C C . THR A 1 244 ? -65.441 28.993 8.951 1.00 32.09 244 THR A C 1
ATOM 2021 O O . THR A 1 244 ? -65.172 27.920 9.485 1.00 32.09 244 THR A O 1
ATOM 2024 N N . LYS A 1 245 ? -66.698 29.449 8.876 1.00 30.95 245 LYS A N 1
ATOM 2025 C CA . LYS A 1 245 ? -67.870 28.812 9.506 1.00 30.95 245 LYS A CA 1
ATOM 2026 C C . LYS A 1 245 ? -68.406 27.629 8.675 1.00 30.95 245 LYS A C 1
ATOM 2028 O O . LYS A 1 245 ? -68.232 27.624 7.458 1.00 30.95 245 LYS A O 1
ATOM 2033 N N . PRO A 1 246 ? -69.077 26.644 9.303 1.00 33.72 246 PRO A N 1
ATOM 2034 C CA . PRO A 1 246 ? -69.464 25.403 8.638 1.00 33.72 246 PRO A CA 1
ATOM 2035 C C . PRO A 1 246 ? -70.708 25.578 7.764 1.00 33.72 246 PRO A C 1
ATOM 2037 O O . PRO A 1 246 ? -71.641 26.285 8.146 1.00 33.72 246 PRO A O 1
ATOM 2040 N N . ASN A 1 247 ? -70.773 24.842 6.653 1.00 27.30 247 ASN A N 1
ATOM 2041 C CA . ASN A 1 247 ? -72.002 24.677 5.882 1.00 27.30 247 ASN A CA 1
ATOM 2042 C C . ASN A 1 247 ? -72.334 23.186 5.722 1.00 27.30 247 ASN A C 1
ATOM 2044 O O . ASN A 1 247 ? -71.462 22.370 5.429 1.00 27.30 247 ASN A O 1
ATOM 2048 N N . LYS A 1 248 ? -73.591 22.817 5.990 1.00 33.12 248 LYS A N 1
ATOM 2049 C CA . LYS A 1 248 ? -74.054 21.421 6.023 1.00 33.12 248 LYS A CA 1
ATOM 2050 C C . LYS A 1 248 ? -74.410 20.927 4.623 1.00 33.12 248 LYS A C 1
ATOM 2052 O O . LYS A 1 248 ? -75.316 21.495 4.024 1.00 33.12 248 LYS A O 1
ATOM 2057 N N . ILE A 1 249 ? -73.887 19.767 4.225 1.00 27.73 249 ILE A N 1
ATOM 2058 C CA . ILE A 1 249 ? -74.636 18.796 3.411 1.00 27.73 249 ILE A CA 1
ATOM 2059 C C . ILE A 1 249 ? -74.378 17.390 3.980 1.00 27.73 249 ILE A C 1
ATOM 2061 O O . ILE A 1 249 ? -73.251 16.908 3.987 1.00 27.73 249 ILE A O 1
ATOM 2065 N N . LYS A 1 250 ? -75.436 16.736 4.476 1.00 26.33 250 LYS A N 1
ATOM 2066 C CA . LYS A 1 250 ? -75.563 15.264 4.483 1.00 26.33 250 LYS A CA 1
ATOM 2067 C C . LYS A 1 250 ? -76.398 14.930 3.236 1.00 26.33 250 LYS A C 1
ATOM 2069 O O . LYS A 1 250 ? -77.262 15.731 2.896 1.00 26.33 250 LYS A O 1
ATOM 2074 N N . ILE A 1 251 ? -76.197 13.811 2.540 1.00 27.05 251 ILE A N 1
ATOM 2075 C CA . ILE A 1 251 ? -76.877 12.539 2.847 1.00 27.05 251 ILE A CA 1
ATOM 2076 C C . ILE A 1 251 ? -76.333 11.434 1.906 1.00 27.05 251 ILE A C 1
ATOM 2078 O O . ILE A 1 251 ? -76.328 11.653 0.705 1.00 27.05 251 ILE A O 1
ATOM 2082 N N . GLN A 1 252 ? -75.915 10.297 2.497 1.00 29.83 252 GLN A N 1
ATOM 2083 C CA . GLN A 1 252 ? -76.178 8.885 2.101 1.00 29.83 252 GLN A CA 1
ATOM 2084 C C . GLN A 1 252 ? -75.720 8.371 0.704 1.00 29.83 252 GLN A C 1
ATOM 2086 O O . GLN A 1 252 ? -75.737 9.102 -0.270 1.00 29.83 252 GLN A O 1
ATOM 2091 N N . GLN A 1 253 ? -75.350 7.096 0.495 1.00 28.88 253 GLN A N 1
ATOM 2092 C CA . GLN A 1 253 ? -75.162 5.927 1.379 1.00 28.88 253 GLN A CA 1
ATOM 2093 C C . GLN A 1 253 ? -74.390 4.829 0.615 1.00 28.88 253 GLN A C 1
ATOM 2095 O O . GLN A 1 253 ? -74.731 4.544 -0.528 1.00 28.88 253 GLN A O 1
ATOM 2100 N N . SER A 1 254 ? -73.494 4.105 1.287 1.00 24.22 254 SER A N 1
ATOM 2101 C CA . SER A 1 254 ? -73.377 2.645 1.133 1.00 24.22 254 SER A CA 1
ATOM 2102 C C . SER A 1 254 ? -72.690 2.065 2.371 1.00 24.22 254 SER A C 1
ATOM 2104 O O . SER A 1 254 ? -71.664 2.562 2.826 1.00 24.22 254 SER A O 1
ATOM 2106 N N . ASN A 1 255 ? -73.313 1.055 2.976 1.00 27.44 255 ASN A N 1
ATOM 2107 C CA . ASN A 1 255 ? -72.779 0.393 4.163 1.00 27.44 255 ASN A CA 1
ATOM 2108 C C . ASN A 1 255 ? -71.733 -0.647 3.746 1.00 27.44 255 ASN A C 1
ATOM 2110 O O . ASN A 1 255 ? -71.940 -1.349 2.760 1.00 27.44 255 ASN A O 1
ATOM 2114 N N . ASN A 1 256 ? -70.697 -0.834 4.560 1.00 27.11 256 ASN A N 1
ATOM 2115 C CA . ASN A 1 256 ? -70.513 -2.087 5.297 1.00 27.11 256 ASN A CA 1
ATOM 2116 C C . ASN A 1 256 ? -69.534 -1.863 6.455 1.00 27.11 256 ASN A C 1
ATOM 2118 O O . ASN A 1 256 ? -68.832 -0.857 6.502 1.00 27.11 256 ASN A O 1
ATOM 2122 N N . ASN A 1 257 ? -69.600 -2.739 7.451 1.00 31.16 257 ASN A N 1
ATOM 2123 C CA . ASN A 1 257 ? -69.098 -2.491 8.798 1.00 31.16 257 ASN A CA 1
ATOM 2124 C C . ASN A 1 257 ? -68.319 -3.723 9.293 1.00 31.16 257 ASN A C 1
ATOM 2126 O O . ASN A 1 257 ? -68.668 -4.832 8.895 1.00 31.16 257 ASN A O 1
ATOM 2130 N N . ILE A 1 258 ? -67.407 -3.504 10.254 1.00 31.88 258 ILE A N 1
ATOM 2131 C CA . ILE A 1 258 ? -66.791 -4.488 11.179 1.00 31.88 258 ILE A CA 1
ATOM 2132 C C . ILE A 1 258 ? -65.393 -5.053 10.782 1.00 31.88 258 ILE A C 1
ATOM 2134 O O . ILE A 1 258 ? -65.197 -5.607 9.707 1.00 31.88 258 ILE A O 1
ATOM 2138 N N . ILE A 1 259 ? -64.474 -4.943 11.762 1.00 32.62 259 ILE A N 1
ATOM 2139 C CA . ILE A 1 259 ? -63.068 -5.415 11.908 1.00 32.62 259 ILE A CA 1
ATOM 2140 C C . ILE A 1 259 ? -61.963 -4.716 11.084 1.00 32.62 259 ILE A C 1
ATOM 2142 O O . ILE A 1 259 ? -61.516 -5.218 10.059 1.00 32.62 259 ILE A O 1
ATOM 2146 N N . GLU A 1 260 ? -61.412 -3.625 11.632 1.00 37.53 260 GLU A N 1
ATOM 2147 C CA . GLU A 1 260 ? -60.021 -3.219 11.363 1.00 37.53 260 GLU A CA 1
ATOM 2148 C C . GLU A 1 260 ? -59.086 -3.897 12.382 1.00 37.53 260 GLU A C 1
ATOM 2150 O O . GLU A 1 260 ? -59.303 -3.816 13.594 1.00 37.53 260 GLU A O 1
ATOM 2155 N N . GLU A 1 261 ? -58.052 -4.588 11.900 1.00 40.06 261 GLU A N 1
ATOM 2156 C CA . GLU A 1 261 ? -57.070 -5.282 12.741 1.00 40.06 261 GLU A CA 1
ATOM 2157 C C . GLU A 1 261 ? -55.998 -4.326 13.302 1.00 40.06 261 GLU A C 1
ATOM 2159 O O . GLU A 1 261 ? -55.534 -3.399 12.637 1.00 40.06 261 GLU A O 1
ATOM 2164 N N . ASN A 1 262 ? -55.562 -4.573 14.542 1.00 53.28 262 ASN A N 1
ATOM 2165 C CA . ASN A 1 262 ? -54.543 -3.766 15.219 1.00 53.28 262 ASN A CA 1
ATOM 2166 C C . ASN A 1 262 ? -53.121 -4.156 14.782 1.00 53.28 262 ASN A C 1
ATOM 2168 O O . ASN A 1 262 ? -52.611 -5.201 15.184 1.00 53.28 262 ASN A O 1
ATOM 2172 N N . TYR A 1 263 ? -52.440 -3.274 14.044 1.00 63.03 263 TYR A N 1
ATOM 2173 C CA . TYR A 1 263 ? -51.087 -3.530 13.525 1.00 63.03 263 TYR A CA 1
ATOM 2174 C C . TYR A 1 263 ? -49.925 -2.882 14.304 1.00 63.03 263 TYR A C 1
ATOM 2176 O O . TYR A 1 263 ? -48.766 -3.108 13.955 1.00 63.03 263 TYR A O 1
ATOM 2184 N N . TRP A 1 264 ? -50.195 -2.131 15.379 1.00 72.69 264 TRP A N 1
ATOM 2185 C CA . TRP A 1 264 ? -49.170 -1.451 16.189 1.00 72.69 264 TRP A CA 1
ATOM 2186 C C . TRP A 1 264 ? -48.856 -2.185 17.504 1.00 72.69 264 TRP A C 1
ATOM 2188 O O . TRP A 1 264 ? -49.762 -2.504 18.271 1.00 72.69 264 TRP A O 1
ATOM 2198 N N . ILE A 1 265 ? -47.566 -2.395 17.790 1.00 71.94 265 ILE A N 1
ATOM 2199 C CA . ILE A 1 265 ? -47.041 -2.967 19.046 1.00 71.94 265 ILE A CA 1
ATOM 2200 C C . ILE A 1 265 ? -46.319 -1.879 19.849 1.00 71.94 265 ILE A C 1
ATOM 2202 O O . ILE A 1 265 ? -45.617 -1.057 19.264 1.00 71.94 265 ILE A O 1
ATOM 2206 N N . GLU A 1 266 ? -46.429 -1.905 21.176 1.00 78.31 266 GLU A N 1
ATOM 2207 C CA . GLU A 1 266 ? -45.600 -1.113 22.092 1.00 78.31 266 GLU A CA 1
ATOM 2208 C C . GLU A 1 266 ? -44.364 -1.927 22.522 1.00 78.31 266 GLU A C 1
ATOM 2210 O O . GLU A 1 266 ? -44.502 -2.967 23.161 1.00 78.31 266 GLU A O 1
ATOM 2215 N N . ASN A 1 267 ? -43.164 -1.450 22.183 1.00 72.75 267 ASN A N 1
ATOM 2216 C CA . ASN A 1 267 ? -41.874 -2.059 22.527 1.00 72.75 267 ASN A CA 1
ATOM 2217 C C . ASN A 1 267 ? -41.027 -1.089 23.372 1.00 72.75 267 ASN A C 1
ATOM 2219 O O . ASN A 1 267 ? -41.246 0.122 23.352 1.00 72.75 267 ASN A O 1
ATOM 2223 N N . THR A 1 268 ? -40.033 -1.602 24.103 1.00 74.12 268 THR A N 1
ATOM 2224 C CA . THR A 1 268 ? -39.137 -0.792 24.956 1.00 74.12 268 THR A CA 1
ATOM 2225 C C . THR A 1 268 ? -37.680 -0.989 24.530 1.00 74.12 268 THR A C 1
ATOM 2227 O O . THR A 1 268 ? -37.256 -2.123 24.332 1.00 74.12 268 THR A O 1
ATOM 2230 N N . THR A 1 269 ? -36.912 0.092 24.357 1.00 69.44 269 THR A N 1
ATOM 2231 C CA . THR A 1 269 ? -35.464 0.024 24.077 1.00 69.44 269 THR A CA 1
ATOM 2232 C C . THR A 1 269 ? -34.636 -0.177 25.350 1.00 69.44 269 THR A C 1
ATOM 2234 O O . THR A 1 269 ? -35.119 0.059 26.454 1.00 69.44 269 THR A O 1
ATOM 2237 N N . ALA A 1 270 ? -33.359 -0.552 25.197 1.00 54.66 270 ALA A N 1
ATOM 2238 C CA . ALA A 1 270 ? -32.411 -0.751 26.305 1.00 54.66 270 ALA A CA 1
ATOM 2239 C C . ALA A 1 270 ? -32.217 0.488 27.216 1.00 54.66 270 ALA A C 1
ATOM 2241 O O . ALA A 1 270 ? -31.869 0.347 28.381 1.00 54.66 270 ALA A O 1
ATOM 2242 N N . ASP A 1 271 ? -32.521 1.689 26.713 1.00 46.59 271 ASP A N 1
ATOM 2243 C CA . ASP A 1 271 ? -32.595 2.953 27.469 1.00 46.59 271 ASP A CA 1
ATOM 2244 C C . ASP A 1 271 ? -33.854 3.082 28.368 1.00 46.59 271 ASP A C 1
ATOM 2246 O O . ASP A 1 271 ? -34.091 4.137 28.959 1.00 46.59 271 ASP A O 1
ATOM 2250 N N . GLY A 1 272 ? -34.737 2.077 28.395 1.00 70.12 272 GLY A N 1
ATOM 2251 C CA . GLY A 1 272 ? -36.031 2.117 29.088 1.00 70.12 272 GLY A CA 1
ATOM 2252 C C . GLY A 1 272 ? -37.116 2.951 28.388 1.00 70.12 272 GLY A C 1
ATOM 2253 O O . GLY A 1 272 ? -38.163 3.225 28.976 1.00 70.12 272 GLY A O 1
ATOM 2254 N N . LYS A 1 273 ? -36.897 3.386 27.138 1.00 68.19 273 LYS A N 1
ATOM 2255 C CA . LYS A 1 273 ? -37.832 4.253 26.396 1.00 68.19 273 LYS A CA 1
ATOM 2256 C C . LYS A 1 273 ? -38.791 3.431 25.538 1.00 68.19 273 LYS A C 1
ATOM 2258 O O . LYS A 1 273 ? -38.379 2.535 24.806 1.00 68.19 273 LYS A O 1
ATOM 2263 N N . LYS A 1 274 ? -40.075 3.780 25.587 1.00 78.94 274 LYS A N 1
ATOM 2264 C CA . LYS A 1 274 ? -41.135 3.126 24.810 1.00 78.94 274 LYS A CA 1
ATOM 2265 C C . LYS A 1 274 ? -41.213 3.679 23.384 1.00 78.94 274 LYS A C 1
ATOM 2267 O O . LYS A 1 274 ? -41.190 4.896 23.196 1.00 78.94 274 LYS A O 1
ATOM 2272 N N . PHE A 1 275 ? -41.354 2.796 22.401 1.00 79.31 275 PHE A N 1
ATOM 2273 C CA . PHE A 1 275 ? -41.610 3.123 20.998 1.00 79.31 275 PHE A CA 1
ATOM 2274 C C . PHE A 1 275 ? -42.703 2.215 20.428 1.00 79.31 275 PHE A C 1
ATOM 2276 O O . PHE A 1 275 ? -42.895 1.090 20.887 1.00 79.31 275 PHE A O 1
ATOM 2283 N N . TYR A 1 276 ? -43.426 2.707 19.427 1.00 81.62 276 TYR A N 1
ATOM 2284 C CA . TYR A 1 276 ? -44.507 1.973 18.777 1.00 81.62 276 TYR A CA 1
ATOM 2285 C C . TYR A 1 276 ? -44.035 1.500 17.405 1.00 81.62 276 TYR A C 1
ATOM 2287 O O . TYR A 1 276 ? -43.447 2.280 16.660 1.00 81.62 276 TYR A O 1
ATOM 2295 N N . PHE A 1 277 ? -44.266 0.232 17.075 1.00 70.69 277 PHE A N 1
ATOM 2296 C CA . PHE A 1 277 ? -43.839 -0.383 15.817 1.00 70.69 277 PHE A CA 1
ATOM 2297 C C . PHE A 1 277 ? -45.038 -0.934 15.047 1.00 70.69 277 PHE A C 1
ATOM 2299 O O . PHE A 1 277 ? -45.819 -1.710 15.601 1.00 70.69 277 PHE A O 1
ATOM 2306 N N . ASN A 1 278 ? -45.174 -0.556 13.776 1.00 76.06 278 ASN A N 1
ATOM 2307 C CA . ASN A 1 278 ? -46.217 -1.068 12.894 1.00 76.06 278 ASN A CA 1
ATOM 2308 C C . ASN A 1 278 ? -45.735 -2.331 12.167 1.00 76.06 278 ASN A C 1
ATOM 2310 O O . ASN A 1 278 ? -44.808 -2.273 11.357 1.00 76.06 278 ASN A O 1
ATOM 2314 N N . LYS A 1 279 ? -46.398 -3.470 12.402 1.00 67.56 279 LYS A N 1
ATOM 2315 C CA . LYS A 1 279 ? -46.072 -4.745 11.741 1.00 67.56 279 LYS A CA 1
ATOM 2316 C C . LYS A 1 279 ? -46.239 -4.706 10.216 1.00 67.56 279 LYS A C 1
ATOM 2318 O O . LYS A 1 279 ? -45.529 -5.441 9.536 1.00 67.56 279 LYS A O 1
ATOM 2323 N N . GLN A 1 280 ? -47.156 -3.893 9.683 1.00 60.41 280 GLN A N 1
ATOM 2324 C CA . GLN A 1 280 ? -47.412 -3.803 8.240 1.00 60.41 280 GLN A CA 1
ATOM 2325 C C . GLN A 1 280 ? -46.453 -2.845 7.533 1.00 60.41 280 GLN A C 1
ATOM 2327 O O . GLN A 1 280 ? -45.796 -3.241 6.573 1.00 60.41 280 GLN A O 1
ATOM 2332 N N . THR A 1 281 ? -46.349 -1.594 7.994 1.00 71.06 281 THR A N 1
ATOM 2333 C CA . THR A 1 281 ? -45.525 -0.578 7.310 1.00 71.06 281 THR A CA 1
ATOM 2334 C C . THR A 1 281 ? -44.042 -0.651 7.678 1.00 71.06 281 THR A C 1
ATOM 2336 O O . THR A 1 281 ? -43.220 -0.030 7.011 1.00 71.06 281 THR A O 1
ATOM 2339 N N . LYS A 1 282 ? -43.681 -1.424 8.718 1.00 68.50 282 LYS A N 1
ATOM 2340 C CA . LYS A 1 282 ? -42.339 -1.489 9.335 1.00 68.50 282 LYS A CA 1
ATOM 2341 C C . LYS A 1 282 ? -41.838 -0.147 9.889 1.00 68.50 282 LYS A C 1
ATOM 2343 O O . LYS A 1 282 ? -40.657 -0.005 10.201 1.00 68.50 282 LYS A O 1
ATOM 2348 N N . GLU A 1 283 ? -42.729 0.826 10.047 1.00 64.31 283 GLU A N 1
ATOM 2349 C CA . GLU A 1 283 ? -42.420 2.134 10.618 1.00 64.31 283 GLU A CA 1
ATOM 2350 C C . GLU A 1 283 ? -42.368 2.067 12.149 1.00 64.31 283 GLU A C 1
ATOM 2352 O O . GLU A 1 283 ? -43.130 1.335 12.791 1.00 64.31 283 GLU A O 1
ATOM 2357 N N . SER A 1 284 ? -41.488 2.872 12.747 1.00 76.00 284 SER A N 1
ATOM 2358 C CA . SER A 1 284 ? -41.388 3.048 14.195 1.00 76.00 284 SER A CA 1
ATOM 2359 C C . SER A 1 284 ? -41.635 4.505 14.592 1.00 76.00 284 SER A C 1
ATOM 2361 O O . SER A 1 284 ? -41.133 5.438 13.963 1.00 76.00 284 SER A O 1
ATOM 2363 N N . THR A 1 285 ? -42.423 4.724 15.647 1.00 74.31 285 THR A N 1
ATOM 2364 C CA . THR A 1 285 ? -42.767 6.066 16.135 1.00 74.31 285 THR A CA 1
ATOM 2365 C C . THR A 1 285 ? -42.541 6.203 17.638 1.00 74.31 285 THR A C 1
ATOM 2367 O O . THR A 1 285 ? -42.966 5.385 18.451 1.00 74.31 285 THR A O 1
ATOM 2370 N N . TRP A 1 286 ? -41.913 7.311 18.036 1.00 75.62 286 TRP A N 1
ATOM 2371 C CA . TRP A 1 286 ? -41.716 7.683 19.447 1.00 75.62 286 TRP A CA 1
ATOM 2372 C C . TRP A 1 286 ? -42.942 8.371 20.072 1.00 75.62 286 TRP A C 1
ATOM 2374 O O . TRP A 1 286 ? -42.991 8.601 21.278 1.00 75.62 286 TRP A O 1
ATOM 2384 N N . LYS A 1 287 ? -43.939 8.724 19.254 1.00 64.94 287 LYS A N 1
ATOM 2385 C CA . LYS A 1 287 ? -45.256 9.203 19.693 1.00 64.94 287 LYS A CA 1
ATOM 2386 C C . LYS A 1 287 ? -46.273 8.083 19.499 1.00 64.94 287 LYS A C 1
ATOM 2388 O O . LYS A 1 287 ? -46.262 7.437 18.450 1.00 64.94 287 LYS A O 1
ATOM 2393 N N . LYS A 1 288 ? -47.160 7.899 20.481 1.00 62.69 288 LYS A N 1
ATOM 2394 C CA . LYS A 1 288 ? -48.284 6.959 20.399 1.00 62.69 288 LYS A CA 1
ATOM 2395 C C . LYS A 1 288 ? -49.215 7.374 19.244 1.00 62.69 288 LYS A C 1
ATOM 2397 O O . LYS A 1 288 ? -49.636 8.534 19.240 1.00 62.69 288 LYS A O 1
ATOM 2402 N N . PRO A 1 289 ? -49.515 6.490 18.273 1.00 61.47 289 PRO A N 1
ATOM 2403 C CA . PRO A 1 289 ? -50.473 6.784 17.209 1.00 61.47 289 PRO A CA 1
ATOM 2404 C C . PRO A 1 289 ? -51.858 7.131 17.773 1.00 61.47 289 PRO A C 1
ATOM 2406 O O . PRO A 1 289 ? -52.266 6.599 18.804 1.00 61.47 289 PRO A O 1
ATOM 2409 N N . THR A 1 290 ? -52.591 8.016 17.093 1.00 46.22 290 THR A N 1
ATOM 2410 C CA . THR A 1 290 ? -53.838 8.633 17.596 1.00 46.22 290 THR A CA 1
ATOM 2411 C C . THR A 1 290 ? -54.991 7.645 17.829 1.00 46.22 290 THR A C 1
ATOM 2413 O O . THR A 1 290 ? -55.962 7.988 18.500 1.00 46.22 290 THR A O 1
ATOM 2416 N N . PHE A 1 291 ? -54.892 6.421 17.304 1.00 52.16 291 PHE A N 1
ATOM 2417 C CA . PHE A 1 291 ? -55.901 5.372 17.432 1.00 52.16 291 PHE A CA 1
ATOM 2418 C C . PHE A 1 291 ? -55.370 4.201 18.264 1.00 52.16 291 PHE A C 1
ATOM 2420 O O . PHE A 1 291 ? -54.823 3.237 17.739 1.00 52.16 291 PHE A O 1
ATOM 2427 N N . MET A 1 292 ? -55.551 4.286 19.581 1.00 40.34 292 MET A N 1
ATOM 2428 C CA . MET A 1 292 ? -55.498 3.130 20.477 1.00 40.34 292 MET A CA 1
ATOM 2429 C C . MET A 1 292 ? -56.397 3.413 21.690 1.00 40.34 292 MET A C 1
ATOM 2431 O O . MET A 1 292 ? -56.243 4.477 22.299 1.00 40.34 292 MET A O 1
ATOM 2435 N N . PRO A 1 293 ? -57.334 2.520 22.058 1.00 35.12 293 PRO A N 1
ATOM 2436 C CA . PRO A 1 293 ? -58.174 2.728 23.230 1.00 35.12 293 PRO A CA 1
ATOM 2437 C C . PRO A 1 293 ? -57.350 2.687 24.524 1.00 35.12 293 PRO A C 1
ATOM 2439 O O . PRO A 1 293 ? -56.344 1.985 24.638 1.00 35.12 293 PRO A O 1
ATOM 2442 N N . ILE A 1 294 ? -57.803 3.461 25.508 1.00 37.09 294 ILE A N 1
ATOM 2443 C CA . ILE A 1 294 ? -57.282 3.460 26.877 1.00 37.09 294 ILE A CA 1
ATOM 2444 C C . ILE A 1 294 ? -57.837 2.226 27.593 1.00 37.09 294 ILE A C 1
ATOM 2446 O O . ILE A 1 294 ? -59.031 1.957 27.488 1.00 37.09 294 ILE A O 1
ATOM 2450 N N . ASN A 1 295 ? -57.008 1.530 28.371 1.00 31.31 295 ASN A N 1
ATOM 2451 C CA . ASN A 1 295 ? -57.504 0.706 29.471 1.00 31.31 295 ASN A CA 1
ATOM 2452 C C . ASN A 1 295 ? -56.494 0.704 30.624 1.00 31.31 295 ASN A C 1
ATOM 2454 O O . ASN A 1 295 ? -55.324 0.370 30.438 1.00 31.31 295 ASN A O 1
ATOM 2458 N N . GLU A 1 296 ? -56.956 1.099 31.808 1.00 27.97 296 GLU A N 1
ATOM 2459 C CA . GLU A 1 296 ? -56.160 1.158 33.032 1.00 27.97 296 GLU A CA 1
ATOM 2460 C C . GLU A 1 296 ? -56.439 -0.059 33.930 1.00 27.97 296 GLU A C 1
ATOM 2462 O O . GLU A 1 296 ? -57.575 -0.304 34.320 1.00 27.97 296 GLU A O 1
ATOM 2467 N N . VAL A 1 297 ? -55.360 -0.768 34.281 1.00 30.55 297 VAL A N 1
ATOM 2468 C CA . VAL A 1 297 ? -55.077 -1.421 35.579 1.00 30.55 297 VAL A CA 1
ATOM 2469 C C . VAL A 1 297 ? -56.169 -2.298 36.236 1.00 30.55 297 VAL A C 1
ATOM 2471 O O . VAL A 1 297 ? -57.128 -1.782 36.807 1.00 30.55 297 VAL A O 1
ATOM 2474 N N . LYS A 1 298 ? -55.879 -3.606 36.400 1.00 25.83 298 LYS A N 1
ATOM 2475 C CA . LYS A 1 298 ? -55.756 -4.263 37.731 1.00 25.83 298 LYS A CA 1
ATOM 2476 C C . LYS A 1 298 ? -55.240 -5.711 37.677 1.00 25.83 298 LYS A C 1
ATOM 2478 O O . LYS A 1 298 ? -55.430 -6.428 36.707 1.00 25.83 298 LYS A O 1
ATOM 2483 N N . SER A 1 299 ? -54.569 -6.089 38.762 1.00 32.81 299 SER A N 1
ATOM 2484 C CA . SER A 1 299 ? -54.024 -7.410 39.112 1.00 32.81 299 SER A CA 1
ATOM 2485 C C . SER A 1 299 ? -55.088 -8.437 39.524 1.00 32.81 299 SER A C 1
ATOM 2487 O O . SER A 1 299 ? -56.078 -8.015 40.117 1.00 32.81 299 SER A O 1
ATOM 2489 N N . VAL A 1 300 ? -54.805 -9.745 39.371 1.00 23.72 300 VAL A N 1
ATOM 2490 C CA . VAL A 1 300 ? -55.050 -10.853 40.344 1.00 23.72 300 VAL A CA 1
ATOM 2491 C C . VAL A 1 300 ? -54.490 -12.193 39.790 1.00 23.72 300 VAL A C 1
ATOM 2493 O O . VAL A 1 300 ? -54.213 -12.291 38.599 1.00 23.72 300 VAL A O 1
ATOM 2496 N N . GLN A 1 301 ? -54.229 -13.165 40.678 1.00 29.45 301 GLN A N 1
ATOM 2497 C CA . GLN A 1 301 ? -53.624 -14.501 40.445 1.00 29.45 301 GLN A CA 1
ATOM 2498 C C . GLN A 1 301 ? -54.682 -15.607 40.155 1.00 29.45 301 GLN A C 1
ATOM 2500 O O . GLN A 1 301 ? -55.854 -15.271 40.015 1.00 29.45 301 GLN A O 1
ATOM 2505 N N . ILE A 1 302 ? -54.265 -16.897 40.228 1.00 24.41 302 ILE A N 1
ATOM 2506 C CA . ILE A 1 302 ? -55.050 -18.174 40.232 1.00 24.41 302 ILE A CA 1
ATOM 2507 C C . ILE A 1 302 ? -55.276 -18.759 38.811 1.00 24.41 302 ILE A C 1
ATOM 2509 O O . ILE A 1 302 ? -55.635 -17.987 37.931 1.00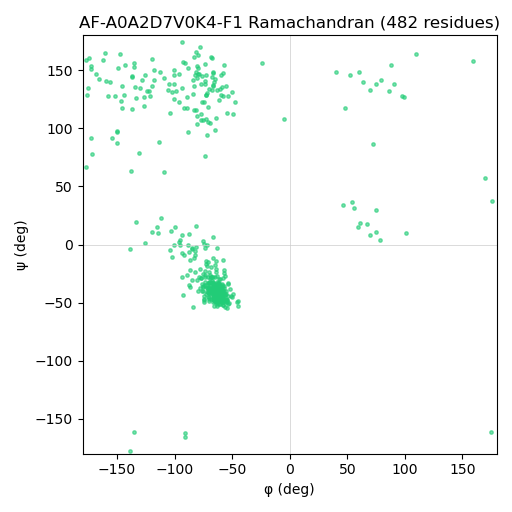 24.41 302 ILE A O 1
ATOM 2513 N N . VAL A 1 303 ? -55.192 -20.063 38.467 1.00 25.64 303 VAL A N 1
ATOM 2514 C CA . VAL A 1 303 ? -54.580 -21.361 38.915 1.00 25.64 303 VAL A CA 1
ATOM 2515 C C . VAL A 1 303 ? -55.414 -22.500 38.247 1.00 25.64 303 VAL A C 1
ATOM 2517 O O . VAL A 1 303 ? -56.560 -22.242 37.892 1.00 25.64 303 VAL A O 1
ATOM 2520 N N . GLU A 1 304 ? -54.841 -23.712 38.099 1.00 25.97 304 GLU A N 1
ATOM 2521 C CA . GLU A 1 304 ? -55.436 -25.005 37.631 1.00 25.97 304 GLU A CA 1
ATOM 2522 C C . GLU A 1 304 ? -55.827 -25.122 36.123 1.00 25.97 304 GLU A C 1
ATOM 2524 O O . GLU A 1 304 ? -56.380 -24.181 35.562 1.00 25.97 304 GLU A O 1
ATOM 2529 N N . GLU A 1 305 ? -55.524 -26.163 35.310 1.00 28.02 305 GLU A N 1
ATOM 2530 C CA . GLU A 1 305 ? -55.147 -27.615 35.415 1.00 28.02 305 GLU A CA 1
ATOM 2531 C C . GLU A 1 305 ? -56.278 -28.585 34.935 1.00 28.02 305 GLU A C 1
ATOM 2533 O O . GLU A 1 305 ? -57.422 -28.152 34.818 1.00 28.02 305 GLU A O 1
ATOM 2538 N N . ILE A 1 306 ? -55.935 -29.876 34.678 1.00 29.95 306 ILE A N 1
ATOM 2539 C CA . ILE A 1 306 ? -56.772 -31.092 34.395 1.00 29.95 306 ILE A CA 1
ATOM 2540 C C . ILE A 1 306 ? -57.160 -31.280 32.897 1.00 29.95 306 ILE A C 1
ATOM 2542 O O . ILE A 1 306 ? -57.584 -30.319 32.265 1.00 29.95 306 ILE A O 1
ATOM 2546 N N . GLU A 1 307 ? -57.040 -32.434 32.196 1.00 26.86 307 GLU A N 1
ATOM 2547 C CA . GLU A 1 307 ? -56.553 -33.837 32.415 1.00 26.86 307 GLU A CA 1
ATOM 2548 C C . GLU A 1 307 ? -55.912 -34.353 31.073 1.00 26.86 307 GLU A C 1
ATOM 2550 O O . GLU A 1 307 ? -56.338 -33.915 30.007 1.00 26.86 307 GLU A O 1
ATOM 2555 N N . GLN A 1 308 ? -54.754 -35.041 31.003 1.00 26.52 308 GLN A N 1
ATOM 2556 C CA . GLN A 1 308 ? -54.420 -36.492 31.116 1.00 26.52 308 GLN A CA 1
ATOM 2557 C C . GLN A 1 308 ? -54.972 -37.504 30.076 1.00 26.52 308 GLN A C 1
ATOM 2559 O O . GLN A 1 308 ? -56.156 -37.547 29.764 1.00 26.52 308 GLN A O 1
ATOM 2564 N N . SER A 1 309 ? -54.108 -38.460 29.691 1.00 24.00 309 SER A N 1
ATOM 2565 C CA . SER A 1 309 ? -54.486 -39.858 29.409 1.00 24.00 309 SER A CA 1
ATOM 2566 C C . SER A 1 309 ? -53.347 -40.800 29.837 1.00 24.00 309 SER A C 1
ATOM 2568 O O . SER A 1 309 ? -52.247 -40.714 29.291 1.00 24.00 309 SER A O 1
ATOM 2570 N N . VAL A 1 310 ? -53.603 -41.686 30.804 1.00 24.33 310 VAL A N 1
ATOM 2571 C CA . VAL A 1 310 ? -52.635 -42.643 31.380 1.00 24.33 310 VAL A CA 1
ATOM 2572 C C . VAL A 1 310 ? -53.098 -44.076 31.111 1.00 24.33 310 VAL A C 1
ATOM 2574 O O . VAL A 1 310 ? -54.284 -44.367 31.246 1.00 24.33 310 VAL A O 1
ATOM 2577 N N . VAL A 1 311 ? -52.163 -44.982 30.807 1.00 21.08 311 VAL A N 1
ATOM 2578 C CA . VAL A 1 311 ? -52.334 -46.435 30.993 1.00 21.08 311 VAL A CA 1
ATOM 2579 C C . VAL A 1 311 ? -51.063 -46.990 31.639 1.00 21.08 311 VAL A C 1
ATOM 2581 O O . VAL A 1 311 ? -49.954 -46.624 31.252 1.00 21.08 311 VAL A O 1
ATOM 2584 N N . HIS A 1 312 ? -51.237 -47.850 32.641 1.00 23.64 312 HIS A N 1
ATOM 2585 C CA . HIS A 1 312 ? -50.185 -48.453 33.460 1.00 23.64 312 HIS A CA 1
ATOM 2586 C C . HIS A 1 312 ? -50.611 -49.896 33.783 1.00 23.64 312 HIS A C 1
ATOM 2588 O O . HIS A 1 312 ? -51.741 -50.087 34.227 1.00 23.64 312 HIS A O 1
ATOM 2594 N N . ILE A 1 313 ? -49.741 -50.879 33.530 1.00 24.38 313 ILE A N 1
ATOM 2595 C CA . ILE A 1 313 ? -49.822 -52.298 33.947 1.00 24.38 313 ILE A CA 1
ATOM 2596 C C . ILE A 1 313 ? -48.344 -52.715 34.083 1.00 24.38 313 ILE A C 1
ATOM 2598 O O . ILE A 1 313 ? -47.628 -52.660 33.088 1.00 24.38 313 ILE A O 1
ATOM 2602 N N . GLU A 1 314 ? -47.768 -52.697 35.288 1.00 23.66 314 GLU A N 1
ATOM 2603 C CA . GLU A 1 314 ? -47.690 -53.785 36.293 1.00 23.66 314 GLU A CA 1
ATOM 2604 C C . GLU A 1 314 ? -46.597 -54.838 36.006 1.00 23.66 314 GLU A C 1
ATOM 2606 O O . GLU A 1 314 ? -46.296 -55.162 34.860 1.00 23.66 314 GLU A O 1
ATOM 2611 N N . ASN A 1 315 ? -45.951 -55.294 37.086 1.00 27.45 315 ASN A N 1
ATOM 2612 C CA . ASN A 1 315 ? -44.725 -56.104 37.093 1.00 27.45 315 ASN A CA 1
ATOM 2613 C C . ASN A 1 315 ? -45.030 -57.610 37.091 1.00 27.45 315 ASN A C 1
ATOM 2615 O O . ASN A 1 315 ? -46.032 -58.012 37.674 1.00 27.45 315 ASN A O 1
ATOM 2619 N N . GLU A 1 316 ? -44.090 -58.441 36.625 1.00 24.56 316 GLU A N 1
ATOM 2620 C CA . GLU A 1 316 ? -43.953 -59.821 37.121 1.00 24.56 316 GLU A CA 1
ATOM 2621 C C . GLU A 1 316 ? -42.488 -60.312 37.071 1.00 24.56 316 GLU A C 1
ATOM 2623 O O . GLU A 1 316 ? -41.670 -59.795 36.308 1.00 24.56 316 GLU A O 1
ATOM 2628 N N . GLU A 1 317 ? -42.155 -61.228 37.982 1.00 22.95 317 GLU A N 1
ATOM 2629 C CA . GLU A 1 317 ? -40.804 -61.602 38.443 1.00 22.95 317 GLU A CA 1
ATOM 2630 C C . GLU A 1 317 ? -40.162 -62.800 37.690 1.00 22.95 317 GLU A C 1
ATOM 2632 O O . GLU A 1 317 ? -40.863 -63.520 36.986 1.00 22.95 317 GLU A O 1
ATOM 2637 N N . VAL A 1 318 ? -38.877 -63.095 38.013 1.00 24.95 318 VAL A N 1
ATOM 2638 C CA . VAL A 1 318 ? -38.288 -64.471 38.118 1.00 24.95 318 VAL A CA 1
ATOM 2639 C C . VAL A 1 318 ? -37.992 -65.207 36.771 1.00 24.95 318 VAL A C 1
ATOM 2641 O O . VAL A 1 318 ? -38.757 -65.108 35.823 1.00 24.95 318 VAL A O 1
ATOM 2644 N N . GLU A 1 319 ? -36.880 -65.934 36.529 1.00 24.73 319 GLU A N 1
ATOM 2645 C CA . GLU A 1 319 ? -35.752 -66.454 37.346 1.00 24.73 319 GLU A CA 1
ATOM 2646 C C . GLU A 1 319 ? -34.509 -66.809 36.466 1.00 24.73 319 GLU A C 1
ATOM 2648 O O . GLU A 1 319 ? -34.674 -66.978 35.263 1.00 24.73 319 GLU A O 1
ATOM 2653 N N . GLU A 1 320 ? -33.325 -66.990 37.095 1.00 25.89 320 GLU A N 1
ATOM 2654 C CA . GLU A 1 320 ? -32.211 -67.946 36.779 1.00 25.89 320 GLU A CA 1
ATOM 2655 C C . GLU A 1 320 ? -31.580 -68.044 35.345 1.00 25.89 320 GLU A C 1
ATOM 2657 O O . GLU A 1 320 ? -32.232 -67.881 34.324 1.00 25.89 320 GLU A O 1
ATOM 2662 N N . ILE A 1 321 ? -30.274 -68.308 35.124 1.00 27.16 321 ILE A N 1
ATOM 2663 C CA . ILE A 1 321 ? -29.279 -69.177 35.808 1.00 27.16 321 ILE A CA 1
ATOM 2664 C C . ILE A 1 321 ? -27.861 -68.534 35.834 1.00 27.16 321 ILE A C 1
ATOM 2666 O O . ILE A 1 321 ? -27.515 -67.735 34.964 1.00 27.16 321 ILE A O 1
ATOM 2670 N N . LEU A 1 322 ? -27.041 -68.919 36.827 1.00 26.36 322 LEU A N 1
ATOM 2671 C CA . LEU A 1 322 ? -25.645 -68.500 37.068 1.00 26.36 322 LEU A CA 1
ATOM 2672 C C . LEU A 1 322 ? -24.570 -69.270 36.264 1.00 26.36 322 LEU A C 1
ATOM 2674 O O . LEU A 1 322 ? -24.792 -70.409 35.878 1.00 26.36 322 LEU A O 1
ATOM 2678 N N . GLU A 1 323 ? -23.370 -68.681 36.160 1.00 25.44 323 GLU A N 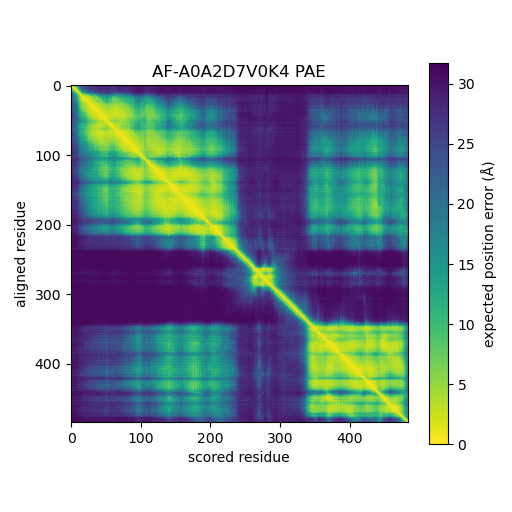1
ATOM 2679 C CA . GLU A 1 323 ? -22.046 -69.291 36.468 1.00 25.44 323 GLU A CA 1
ATOM 2680 C C . GLU A 1 323 ? -20.993 -68.159 36.367 1.00 25.44 323 GLU A C 1
ATOM 2682 O O . GLU A 1 323 ? -20.721 -67.643 35.289 1.00 25.44 323 GLU A O 1
ATOM 2687 N N . GLU A 1 324 ? -20.679 -67.471 37.466 1.00 26.52 324 GLU A N 1
ATOM 2688 C CA . GLU A 1 324 ? -19.631 -67.746 38.474 1.00 26.52 324 GLU A CA 1
ATOM 2689 C C . GLU A 1 324 ? -18.341 -66.911 38.268 1.00 26.52 324 GLU A C 1
ATOM 2691 O O . GLU A 1 324 ? -17.772 -66.803 37.185 1.00 26.52 324 GLU A O 1
ATOM 2696 N N . THR A 1 325 ? -17.960 -66.244 39.360 1.00 25.06 325 THR A N 1
ATOM 2697 C CA . THR A 1 325 ? -16.869 -65.271 39.580 1.00 25.06 325 THR A CA 1
ATOM 2698 C C . THR A 1 325 ? -15.584 -66.026 40.029 1.00 25.06 325 THR A C 1
ATOM 2700 O O . THR A 1 325 ? -15.558 -67.242 39.826 1.00 25.06 325 THR A O 1
ATOM 2703 N N . PRO A 1 326 ? -14.510 -65.448 40.638 1.00 34.94 326 PRO A N 1
ATOM 2704 C CA . PRO A 1 326 ? -14.191 -64.063 41.053 1.00 34.94 326 PRO A CA 1
ATOM 2705 C C . PRO A 1 326 ? -12.737 -63.648 40.661 1.00 34.94 326 PRO A C 1
ATOM 2707 O O . PRO A 1 326 ? -12.200 -64.232 39.724 1.00 34.94 326 PRO A O 1
ATOM 2710 N N . ASP A 1 327 ? -12.010 -62.638 41.169 1.00 25.11 327 ASP A N 1
ATOM 2711 C CA . ASP A 1 327 ? -11.982 -61.701 42.326 1.00 25.11 327 ASP A CA 1
ATOM 2712 C C . ASP A 1 327 ? -11.357 -60.365 41.802 1.00 25.11 327 ASP A C 1
ATOM 2714 O O . ASP A 1 327 ? -10.694 -60.387 40.764 1.00 25.11 327 ASP A O 1
ATOM 2718 N N . GLU A 1 328 ? -11.415 -59.166 42.401 1.00 26.12 328 GLU A N 1
ATOM 2719 C CA . GLU A 1 328 ? -12.125 -58.589 43.558 1.00 26.12 328 GLU A CA 1
ATOM 2720 C C . GLU A 1 328 ? -12.144 -57.042 43.388 1.00 26.12 328 GLU A C 1
ATOM 2722 O O . GLU A 1 328 ? -11.143 -56.480 42.953 1.00 26.12 328 GLU A O 1
ATOM 2727 N N . ASN A 1 329 ? -13.272 -56.390 43.730 1.00 28.81 329 ASN A N 1
ATOM 2728 C CA . ASN A 1 329 ? -13.449 -55.182 44.583 1.00 28.81 329 ASN A CA 1
ATOM 2729 C C . ASN A 1 329 ? -12.463 -53.974 44.499 1.00 28.81 329 ASN A C 1
ATOM 2731 O O . ASN A 1 329 ? -11.261 -54.142 44.369 1.00 28.81 329 ASN A O 1
ATOM 2735 N N . GLN A 1 330 ? -12.804 -52.693 44.719 1.00 29.67 330 GLN A N 1
ATOM 2736 C CA . GLN A 1 330 ? -13.999 -51.873 45.046 1.00 29.67 330 GLN A CA 1
ATOM 2737 C C . GLN A 1 330 ? -13.489 -50.386 44.980 1.00 29.67 330 GLN A C 1
ATOM 2739 O O . GLN A 1 330 ? -12.281 -50.173 45.066 1.00 29.67 330 GLN A O 1
ATOM 2744 N N . GLU A 1 331 ? -14.241 -49.285 44.841 1.00 25.31 331 GLU A N 1
ATOM 2745 C CA . GLU A 1 331 ? -15.680 -49.029 44.686 1.00 25.31 331 GLU A CA 1
ATOM 2746 C C . GLU A 1 331 ? -15.887 -47.652 43.991 1.00 25.31 331 GLU A C 1
ATOM 2748 O O . GLU A 1 331 ? -15.179 -46.683 44.266 1.00 25.31 331 GLU A O 1
ATOM 2753 N N . SER A 1 332 ? -16.866 -47.593 43.084 1.00 24.25 332 SER A N 1
ATOM 2754 C CA . SER A 1 332 ? -17.882 -46.532 42.896 1.00 24.25 332 SER A CA 1
ATOM 2755 C C . SER A 1 332 ? -18.190 -45.684 44.153 1.00 24.25 332 SER A C 1
ATOM 2757 O O . SER A 1 332 ? -18.076 -46.184 45.263 1.00 24.25 332 SER A O 1
ATOM 2759 N N . GLU A 1 333 ? -18.695 -44.447 44.121 1.00 24.72 333 GLU A N 1
ATOM 2760 C CA . GLU A 1 333 ? -19.225 -43.570 43.063 1.00 24.72 333 GLU A CA 1
ATOM 2761 C C . GLU A 1 333 ? -19.373 -42.159 43.674 1.00 24.72 333 GLU A C 1
ATOM 2763 O O . GLU A 1 333 ? -19.697 -42.042 44.857 1.00 24.72 333 GLU A O 1
ATOM 2768 N N . SER A 1 334 ? -19.178 -41.080 42.905 1.00 24.02 334 SER A N 1
ATOM 2769 C CA . SER A 1 334 ? -19.835 -39.769 43.133 1.00 24.02 334 SER A CA 1
ATOM 2770 C C . SER A 1 334 ? -19.461 -38.751 42.048 1.00 24.02 334 SER A C 1
ATOM 2772 O O . SER A 1 334 ? -18.851 -37.708 42.292 1.00 24.02 334 SER A O 1
ATOM 2774 N N . GLU A 1 335 ? -19.904 -39.013 40.818 1.00 31.33 335 GLU A N 1
ATOM 2775 C CA . GLU A 1 335 ? -20.166 -37.911 39.893 1.00 31.33 335 GLU A CA 1
ATOM 2776 C C . GLU A 1 335 ? -21.306 -37.058 40.474 1.00 31.33 335 GLU A C 1
ATOM 2778 O O . GLU A 1 335 ? -22.434 -37.539 40.540 1.00 31.33 335 GLU A O 1
ATOM 2783 N N . ASN A 1 336 ? -21.008 -35.838 40.954 1.00 29.17 336 ASN A N 1
ATOM 2784 C CA . ASN A 1 336 ? -21.909 -34.658 40.973 1.00 29.17 336 ASN A CA 1
ATOM 2785 C C . ASN A 1 336 ? -21.317 -33.413 41.694 1.00 29.17 336 ASN A C 1
ATOM 2787 O O . ASN A 1 336 ? -22.039 -32.685 42.373 1.00 29.17 336 ASN A O 1
ATOM 2791 N N . GLN A 1 337 ? -20.010 -33.131 41.564 1.00 29.45 337 GLN A N 1
ATOM 2792 C CA . GLN A 1 337 ? -19.413 -31.863 42.055 1.00 29.45 337 GLN A CA 1
ATOM 2793 C C . GLN A 1 337 ? -18.364 -31.211 41.125 1.00 29.45 337 GLN A C 1
ATOM 2795 O O . GLN A 1 337 ? -17.892 -30.119 41.420 1.00 29.45 337 GLN A O 1
ATOM 2800 N N . SER A 1 338 ? -17.997 -31.828 39.997 1.00 32.03 338 SER A N 1
ATOM 2801 C CA . SER A 1 338 ? -16.818 -31.445 39.194 1.00 32.03 338 SER A CA 1
ATOM 2802 C C . SER A 1 338 ? -17.072 -30.494 38.012 1.00 32.03 338 SER A C 1
ATOM 2804 O O . SER A 1 338 ? -16.128 -30.138 37.312 1.00 32.03 338 SER A O 1
ATOM 2806 N N . SER A 1 339 ? -18.313 -30.074 37.758 1.00 33.75 339 SER A N 1
ATOM 2807 C CA . SER A 1 339 ? -18.670 -29.250 36.588 1.00 33.75 339 SER A CA 1
ATOM 2808 C C . SER A 1 339 ? -18.679 -27.734 36.831 1.00 33.75 339 SER A C 1
ATOM 2810 O O . SER A 1 339 ? -18.792 -26.986 35.868 1.00 33.75 339 SER A O 1
ATOM 2812 N N . ILE A 1 340 ? -18.525 -27.267 38.077 1.00 36.59 340 ILE A N 1
ATOM 2813 C CA . ILE A 1 340 ? -18.536 -25.827 38.418 1.00 36.59 340 ILE A CA 1
ATOM 2814 C C . ILE A 1 340 ? -17.113 -25.226 38.448 1.00 36.59 340 ILE A C 1
ATOM 2816 O O . ILE A 1 340 ? -16.934 -24.055 38.130 1.00 36.59 340 ILE A O 1
ATOM 2820 N N . SER A 1 341 ? -16.077 -26.019 38.752 1.00 42.62 341 SER A N 1
ATOM 2821 C CA . SER A 1 341 ? -14.717 -25.505 39.009 1.00 42.62 341 SER A CA 1
ATOM 2822 C C . SER A 1 341 ? -14.016 -24.877 37.800 1.00 42.62 341 SER A C 1
ATOM 2824 O O . SER A 1 341 ? -13.219 -23.959 37.959 1.00 42.62 341 SER A O 1
ATOM 2826 N N . ASN A 1 342 ? -14.285 -25.364 36.586 1.00 50.91 342 ASN A N 1
ATOM 2827 C CA . ASN A 1 342 ? -13.470 -25.013 35.415 1.00 50.91 342 ASN A CA 1
ATOM 2828 C C . ASN A 1 342 ? -13.915 -23.714 34.720 1.00 50.91 342 ASN A C 1
ATOM 2830 O O . ASN A 1 342 ? -13.121 -23.110 33.998 1.00 50.91 342 ASN A O 1
ATOM 2834 N N . GLU A 1 343 ? -15.165 -23.278 34.911 1.00 52.16 343 GLU A N 1
ATOM 2835 C CA . GLU A 1 343 ? -15.677 -22.040 34.300 1.00 52.16 343 GLU A CA 1
ATOM 2836 C C . GLU A 1 343 ? -15.191 -20.791 35.049 1.00 52.16 343 GLU A C 1
ATOM 2838 O O . GLU A 1 343 ? -14.841 -19.790 34.418 1.00 52.16 343 GLU A O 1
ATOM 2843 N N . GLU A 1 344 ? -15.103 -20.869 36.381 1.00 54.75 344 GLU A N 1
ATOM 2844 C CA . GLU A 1 344 ? -14.632 -19.780 37.246 1.00 54.75 344 GLU A CA 1
ATOM 2845 C C . GLU A 1 344 ? -13.124 -19.527 37.073 1.00 54.75 344 GLU A C 1
ATOM 2847 O O . GLU A 1 344 ? -12.691 -18.376 36.983 1.00 54.75 344 GLU A O 1
ATOM 2852 N N . GLU A 1 345 ? -12.320 -20.586 36.916 1.00 59.25 345 GLU A N 1
ATOM 2853 C CA . GLU A 1 345 ? -10.865 -20.483 36.721 1.00 59.25 345 GLU A CA 1
ATOM 2854 C C . GLU A 1 345 ? -10.449 -19.776 35.422 1.00 59.25 345 GLU A C 1
ATOM 2856 O O . GLU A 1 345 ? -9.340 -19.244 35.347 1.00 59.25 345 GLU A O 1
ATOM 2861 N N . GLN A 1 346 ? -11.317 -19.755 34.404 1.00 71.88 346 GLN A N 1
ATOM 2862 C CA . GLN A 1 346 ? -11.000 -19.246 33.063 1.00 71.88 346 GLN A CA 1
ATOM 2863 C C . GLN A 1 346 ? -11.806 -18.002 32.663 1.00 71.88 346 GLN A C 1
ATOM 2865 O O . GLN A 1 346 ? -11.785 -17.620 31.493 1.00 71.88 346 GLN A O 1
ATOM 2870 N N . TYR A 1 347 ? -12.466 -17.318 33.606 1.00 78.88 347 TYR A N 1
ATOM 2871 C CA . TYR A 1 347 ? -13.347 -16.169 33.336 1.00 78.88 347 TYR A CA 1
ATOM 2872 C C . TYR A 1 347 ? -12.769 -15.139 32.339 1.00 78.88 347 TYR A C 1
ATOM 2874 O O . TYR A 1 347 ? -13.430 -14.782 31.361 1.00 78.88 347 TYR A O 1
ATOM 2882 N N . LEU A 1 348 ? -11.514 -14.702 32.522 1.00 80.06 348 LEU A N 1
ATOM 2883 C CA . LEU A 1 348 ? -10.860 -13.735 31.623 1.00 80.06 348 LEU A CA 1
ATOM 2884 C C . LEU A 1 348 ? -10.646 -14.293 30.203 1.00 80.06 348 LEU A C 1
ATOM 2886 O O . LEU A 1 348 ? -10.841 -13.576 29.219 1.00 80.06 348 LEU A O 1
ATOM 2890 N N . LYS A 1 349 ? -10.289 -15.579 30.079 1.00 83.94 349 LYS A N 1
ATOM 2891 C CA . LYS A 1 349 ? -10.131 -16.263 28.785 1.00 83.94 349 LYS A CA 1
ATOM 2892 C C . LYS A 1 349 ? -11.477 -16.479 28.091 1.00 83.94 349 LYS A C 1
ATOM 2894 O O . LYS A 1 349 ? -11.563 -16.307 26.874 1.00 83.94 349 LYS A O 1
ATOM 2899 N N . ASN A 1 350 ? -12.520 -16.785 28.861 1.00 85.12 350 ASN A N 1
ATOM 2900 C CA . ASN A 1 350 ? -13.893 -16.930 28.383 1.00 85.12 350 ASN A CA 1
ATOM 2901 C C . ASN A 1 350 ? -14.410 -15.597 27.818 1.00 85.12 350 ASN A C 1
ATOM 2903 O O . ASN A 1 350 ? -14.854 -15.558 26.673 1.00 85.12 350 ASN A O 1
ATOM 2907 N N . TYR A 1 351 ? -14.254 -14.492 28.560 1.00 81.88 351 TYR A N 1
ATOM 2908 C CA . TYR A 1 351 ? -14.683 -13.152 28.130 1.00 81.88 351 TYR A CA 1
ATOM 2909 C C . TYR A 1 351 ? -13.974 -12.688 26.845 1.00 81.88 351 TYR A C 1
ATOM 2911 O O . TYR A 1 351 ? -14.594 -12.147 25.929 1.00 81.88 351 TYR A O 1
ATOM 2919 N N . LEU A 1 352 ? -12.661 -12.918 26.746 1.00 83.38 352 LEU A N 1
ATOM 2920 C CA . LEU A 1 352 ? -11.878 -12.569 25.555 1.00 83.38 352 LEU A CA 1
ATOM 2921 C C . LEU A 1 352 ? -12.153 -13.492 24.349 1.00 83.38 352 LEU A C 1
ATOM 2923 O O . LEU A 1 352 ? -11.821 -13.126 23.219 1.00 83.38 352 LEU A O 1
ATOM 2927 N N . GLY A 1 353 ? -12.765 -14.665 24.560 1.00 82.69 353 GLY A N 1
ATOM 2928 C CA . GLY A 1 353 ? -12.981 -15.686 23.528 1.00 82.69 353 GLY A CA 1
ATOM 2929 C C . GLY A 1 353 ? -11.724 -16.470 23.153 1.00 82.69 353 GLY A C 1
ATOM 2930 O O . GLY A 1 353 ? -11.574 -16.897 22.007 1.00 82.69 353 GLY A O 1
ATOM 2931 N N . ILE A 1 354 ? -10.797 -16.625 24.099 1.00 83.88 354 ILE A N 1
ATOM 2932 C CA . ILE A 1 354 ? -9.470 -17.227 23.893 1.00 83.88 354 ILE A CA 1
ATOM 2933 C C . ILE A 1 354 ? -9.327 -18.582 24.606 1.00 83.88 354 ILE A C 1
ATOM 2935 O O . ILE A 1 354 ? -8.222 -19.035 24.894 1.00 83.88 354 ILE A O 1
ATOM 2939 N N . ILE A 1 355 ? -10.458 -19.236 24.884 1.00 81.06 355 ILE A N 1
ATOM 2940 C CA . ILE A 1 355 ? -10.539 -20.559 25.515 1.00 81.06 355 ILE A CA 1
ATOM 2941 C C . ILE A 1 355 ? -9.671 -21.560 24.736 1.00 81.06 355 ILE A C 1
ATOM 2943 O O . ILE A 1 355 ? -9.774 -21.666 23.513 1.00 81.06 355 ILE A O 1
ATOM 2947 N N . GLY A 1 356 ? -8.789 -22.271 25.443 1.00 77.38 356 GLY A N 1
ATOM 2948 C CA . GLY A 1 356 ? -7.863 -23.241 24.847 1.00 77.38 356 GLY A CA 1
ATOM 2949 C C . GLY A 1 356 ? -6.731 -22.648 23.991 1.00 77.38 356 GLY A C 1
ATOM 2950 O O . GLY A 1 356 ? -6.012 -23.411 23.351 1.00 77.38 356 GLY A O 1
ATOM 2951 N N . LYS A 1 357 ? -6.548 -21.320 23.967 1.00 82.25 357 LYS A N 1
ATOM 2952 C CA . LYS A 1 357 ? -5.447 -20.640 23.263 1.00 82.25 357 LYS A CA 1
ATOM 2953 C C . LYS A 1 357 ? -4.487 -19.986 24.257 1.00 82.25 357 LYS A C 1
ATOM 2955 O O . LYS A 1 357 ? -4.901 -19.511 25.313 1.00 82.25 357 LYS A O 1
ATOM 2960 N N . ASP A 1 358 ? -3.209 -19.926 23.895 1.00 83.25 358 ASP A N 1
ATOM 2961 C CA . ASP A 1 358 ? -2.198 -19.180 24.649 1.00 83.25 358 ASP A CA 1
ATOM 2962 C C . ASP A 1 358 ? -2.375 -17.662 24.414 1.00 83.25 358 ASP A C 1
ATOM 2964 O O . ASP A 1 358 ? -2.312 -17.220 23.258 1.00 83.25 358 ASP A O 1
ATOM 2968 N N . PRO A 1 359 ? -2.580 -16.848 25.472 1.00 85.00 359 PRO A N 1
ATOM 2969 C CA . PRO A 1 359 ? -2.650 -15.392 25.366 1.00 85.00 359 PRO A CA 1
ATOM 2970 C C . PRO A 1 359 ? -1.445 -14.750 24.661 1.00 85.00 359 PRO A C 1
ATOM 2972 O O . PRO A 1 359 ? -1.627 -13.759 23.957 1.00 85.00 359 PRO A O 1
ATOM 2975 N N . LEU A 1 360 ? -0.236 -15.311 24.795 1.00 85.06 360 LEU A N 1
ATOM 2976 C CA . LEU A 1 360 ? 0.990 -14.752 24.209 1.00 85.06 360 LEU A CA 1
ATOM 2977 C C . LEU A 1 360 ? 1.091 -15.005 22.697 1.00 85.06 360 LEU A C 1
ATOM 2979 O O . LEU A 1 360 ? 1.560 -14.143 21.952 1.00 85.06 360 LEU A O 1
ATOM 2983 N N . ILE A 1 361 ? 0.588 -16.149 22.218 1.00 83.25 361 ILE A N 1
ATOM 2984 C CA . ILE A 1 361 ? 0.459 -16.426 20.775 1.00 83.25 361 ILE A CA 1
ATOM 2985 C C . ILE A 1 361 ? -0.562 -15.467 20.149 1.00 83.25 361 ILE A C 1
ATOM 2987 O O . ILE A 1 361 ? -0.396 -15.012 19.019 1.00 83.25 361 ILE A O 1
ATOM 2991 N N . ILE A 1 362 ? -1.619 -15.123 20.887 1.00 81.75 362 ILE A N 1
ATOM 2992 C CA . ILE A 1 362 ? -2.613 -14.156 20.418 1.00 81.75 362 ILE A CA 1
ATOM 2993 C C . ILE A 1 362 ? -2.015 -12.750 20.388 1.00 81.75 362 ILE A C 1
ATOM 2995 O O . ILE A 1 362 ? -2.129 -12.099 19.355 1.00 81.75 362 ILE A O 1
ATOM 2999 N N . GLU A 1 363 ? -1.347 -12.295 21.448 1.00 84.12 363 GLU A N 1
ATOM 3000 C CA . GLU A 1 363 ? -0.711 -10.968 21.515 1.00 84.12 363 GLU A CA 1
ATOM 3001 C C . GLU A 1 363 ? 0.252 -10.727 20.342 1.00 84.12 363 GLU A C 1
ATOM 3003 O O . GLU A 1 363 ? 0.081 -9.768 19.587 1.00 84.12 363 GLU A O 1
ATOM 3008 N N . SER A 1 364 ? 1.161 -11.678 20.112 1.00 82.12 364 SER A N 1
ATOM 3009 C CA . SER A 1 364 ? 2.162 -11.625 19.039 1.00 82.12 364 SER A CA 1
ATOM 3010 C C . SER A 1 364 ? 1.600 -11.797 17.618 1.00 82.12 364 SER A C 1
ATOM 3012 O O . SER A 1 364 ? 2.283 -11.464 16.654 1.00 82.12 364 SER A O 1
ATOM 3014 N N . SER A 1 365 ? 0.357 -12.272 17.450 1.00 84.50 365 SER A N 1
ATOM 3015 C CA . SER A 1 365 ? -0.213 -12.535 16.114 1.00 84.50 365 SER A CA 1
ATOM 3016 C C . SER A 1 365 ? -0.479 -11.287 15.259 1.00 84.50 365 SER A C 1
ATOM 3018 O O . SER A 1 365 ? -0.512 -11.401 14.035 1.00 84.50 365 SER A O 1
ATOM 3020 N N . ARG A 1 366 ? -0.733 -10.122 15.875 1.00 82.00 366 ARG A N 1
ATOM 3021 C CA . ARG A 1 366 ? -1.020 -8.840 15.195 1.00 82.00 366 ARG A CA 1
ATOM 3022 C C . ARG A 1 366 ? -1.092 -7.680 16.197 1.00 82.00 366 ARG A C 1
ATOM 3024 O O . ARG A 1 366 ? -1.503 -7.909 17.336 1.00 82.00 366 ARG A O 1
ATOM 3031 N N . PRO A 1 367 ? -0.815 -6.433 15.772 1.00 80.50 367 PRO A N 1
ATOM 3032 C CA . PRO A 1 367 ? -0.990 -5.263 16.623 1.00 80.50 367 PRO A CA 1
ATOM 3033 C C . PRO A 1 367 ? -2.474 -5.012 16.937 1.00 80.50 367 PRO A C 1
ATOM 3035 O O . PRO A 1 367 ? -3.337 -5.065 16.053 1.00 80.50 367 PRO A O 1
ATOM 3038 N N . ARG A 1 368 ? -2.770 -4.705 18.203 1.00 83.19 368 ARG A N 1
ATOM 3039 C CA . ARG A 1 368 ? -4.117 -4.410 18.733 1.00 83.19 368 ARG A CA 1
ATOM 3040 C C . ARG A 1 368 ? -4.059 -3.245 19.717 1.00 83.19 368 ARG A C 1
ATOM 3042 O O . ARG A 1 368 ? -2.995 -2.685 19.955 1.00 83.19 368 ARG A O 1
ATOM 3049 N N . ASP A 1 369 ? -5.202 -2.895 20.305 1.00 82.88 369 ASP A N 1
ATOM 3050 C CA . ASP A 1 369 ? -5.284 -1.961 21.433 1.00 82.88 369 ASP A CA 1
ATOM 3051 C C . ASP A 1 369 ? -4.256 -2.310 22.522 1.00 82.88 369 ASP A C 1
ATOM 3053 O O . ASP A 1 369 ? -4.293 -3.415 23.070 1.00 82.88 369 ASP A O 1
ATOM 3057 N N . LEU A 1 370 ? -3.371 -1.370 22.865 1.00 80.62 370 LEU A N 1
ATOM 3058 C CA . LEU A 1 370 ? -2.303 -1.580 23.844 1.00 80.62 370 LEU A CA 1
ATOM 3059 C C . LEU A 1 370 ? -2.818 -2.050 25.215 1.00 80.62 370 LEU A C 1
ATOM 3061 O O . LEU A 1 370 ? -2.094 -2.754 25.912 1.00 80.62 370 LEU A O 1
ATOM 3065 N N . ARG A 1 371 ? -4.059 -1.730 25.612 1.00 84.19 371 ARG A N 1
ATOM 3066 C CA . ARG A 1 371 ? -4.656 -2.247 26.861 1.00 84.19 371 ARG A CA 1
ATOM 3067 C C . ARG A 1 371 ? -4.986 -3.729 26.766 1.00 84.19 371 ARG A C 1
ATOM 3069 O O . ARG A 1 371 ? -4.815 -4.450 27.742 1.00 84.19 371 ARG A O 1
ATOM 3076 N N . ILE A 1 372 ? -5.443 -4.180 25.600 1.00 86.00 372 ILE A N 1
ATOM 3077 C CA . ILE A 1 372 ? -5.750 -5.589 25.344 1.00 86.00 372 ILE A CA 1
ATOM 3078 C C . ILE A 1 372 ? -4.459 -6.386 25.147 1.00 86.00 372 ILE A C 1
ATOM 3080 O O . ILE A 1 372 ? -4.342 -7.453 25.740 1.00 86.00 372 ILE A O 1
ATOM 3084 N N . GLN A 1 373 ? -3.454 -5.844 24.447 1.00 86.25 373 GLN A N 1
ATOM 3085 C CA . GLN A 1 373 ? -2.108 -6.439 24.412 1.00 86.25 373 GLN A CA 1
ATOM 3086 C C . GLN A 1 373 ? -1.538 -6.565 25.836 1.00 86.25 373 GLN A C 1
ATOM 3088 O O . GLN A 1 373 ? -1.103 -7.643 26.242 1.00 86.25 373 GLN A O 1
ATOM 3093 N N . ARG A 1 374 ? -1.634 -5.503 26.653 1.00 87.06 374 ARG A N 1
ATOM 3094 C CA . ARG A 1 374 ? -1.186 -5.531 28.053 1.00 87.06 374 ARG A CA 1
ATOM 3095 C C . ARG A 1 374 ? -1.929 -6.580 28.879 1.00 87.06 374 ARG A C 1
ATOM 3097 O O . ARG A 1 374 ? -1.291 -7.338 29.602 1.00 87.06 374 ARG A O 1
ATOM 3104 N N . LEU A 1 375 ? -3.253 -6.664 28.745 1.00 87.12 375 LEU A N 1
ATOM 3105 C CA . LEU A 1 375 ? -4.070 -7.672 29.422 1.00 87.12 375 LEU A CA 1
ATOM 3106 C C . LEU A 1 375 ? -3.672 -9.098 29.011 1.00 87.12 375 LEU A C 1
ATOM 3108 O O . LEU A 1 375 ? -3.491 -9.943 29.884 1.00 87.12 375 LEU A O 1
ATOM 3112 N N . LEU A 1 376 ? -3.461 -9.357 27.716 1.00 87.25 376 LEU A N 1
ATOM 3113 C CA . LEU A 1 376 ? -3.007 -10.659 27.212 1.00 87.25 376 LEU A CA 1
ATOM 3114 C C . LEU A 1 376 ? -1.654 -11.073 27.815 1.00 87.25 376 LEU A C 1
ATOM 3116 O O . LEU A 1 376 ? -1.492 -12.233 28.184 1.00 87.25 376 LEU A O 1
ATOM 3120 N N . ARG A 1 377 ? -0.713 -10.135 28.001 1.00 88.06 377 ARG A N 1
ATOM 3121 C CA . ARG A 1 377 ? 0.585 -10.405 28.659 1.00 88.06 377 ARG A CA 1
ATOM 3122 C C . ARG A 1 377 ? 0.482 -10.554 30.180 1.00 88.06 377 ARG A C 1
ATOM 3124 O O . ARG A 1 377 ? 1.323 -11.220 30.778 1.00 88.06 377 ARG A O 1
ATOM 3131 N N . LEU A 1 378 ? -0.529 -9.953 30.811 1.00 86.50 378 LEU A N 1
ATOM 3132 C CA . LEU A 1 378 ? -0.781 -10.087 32.248 1.00 86.50 378 LEU A CA 1
ATOM 3133 C C . LEU A 1 378 ? -1.510 -11.391 32.607 1.00 86.50 378 LEU A C 1
ATOM 3135 O O . LEU A 1 378 ? -1.258 -11.912 33.689 1.00 86.50 378 LEU A O 1
ATOM 3139 N N . ILE A 1 379 ? -2.356 -11.955 31.732 1.00 86.88 379 ILE A N 1
ATOM 3140 C CA . ILE A 1 379 ? -3.113 -13.193 32.020 1.00 86.88 379 ILE A CA 1
ATOM 3141 C C . ILE A 1 379 ? -2.212 -14.350 32.499 1.00 86.88 379 ILE A C 1
ATOM 3143 O O . ILE A 1 379 ? -2.502 -14.878 33.572 1.00 86.88 379 ILE A O 1
ATOM 3147 N N . PRO A 1 380 ? -1.094 -14.710 31.830 1.00 86.25 380 PRO A N 1
ATOM 3148 C CA . PRO A 1 380 ? -0.202 -15.765 32.320 1.00 86.25 380 PRO A CA 1
ATOM 3149 C C . PRO A 1 380 ? 0.386 -15.492 33.714 1.00 86.25 380 PRO A C 1
ATOM 3151 O O . PRO A 1 380 ? 0.566 -16.423 34.493 1.00 86.25 380 PRO A O 1
ATOM 3154 N N . LEU A 1 381 ? 0.655 -14.223 34.051 1.00 84.56 381 LEU A N 1
ATOM 3155 C CA . LEU A 1 381 ? 1.170 -13.822 35.368 1.00 84.56 381 LEU A CA 1
ATOM 3156 C C . LEU A 1 381 ? 0.083 -13.864 36.452 1.00 84.56 381 LEU A C 1
ATOM 3158 O O . LEU A 1 381 ? 0.355 -14.226 37.595 1.00 84.56 381 LEU A O 1
ATOM 3162 N N . ILE A 1 382 ? -1.155 -13.509 36.099 1.00 83.94 382 ILE A N 1
ATOM 3163 C CA . ILE A 1 382 ? -2.323 -13.625 36.981 1.00 83.94 382 ILE A CA 1
ATOM 3164 C C . ILE A 1 382 ? -2.599 -15.108 37.280 1.00 83.94 382 ILE A C 1
ATOM 3166 O O . ILE A 1 382 ? -2.837 -15.479 38.427 1.00 83.94 382 ILE A O 1
ATOM 3170 N N . GLU A 1 383 ? -2.499 -15.970 36.267 1.00 83.88 383 GLU A N 1
ATOM 3171 C CA . GLU A 1 383 ? -2.674 -17.419 36.405 1.00 83.88 383 GLU A CA 1
ATOM 3172 C C . GLU A 1 383 ? -1.553 -18.090 37.219 1.00 83.88 383 GLU A C 1
ATOM 3174 O O . GLU A 1 383 ? -1.822 -19.084 37.892 1.00 83.88 383 GLU A O 1
ATOM 3179 N N . SER A 1 384 ? -0.327 -17.548 37.233 1.00 85.19 384 SER A N 1
ATOM 3180 C CA . SER A 1 384 ? 0.778 -18.102 38.033 1.00 85.19 384 SER A CA 1
ATOM 3181 C C . SER A 1 384 ? 0.859 -17.585 39.478 1.00 85.19 384 SER A C 1
ATOM 3183 O O . SER A 1 384 ? 1.261 -18.339 40.360 1.00 85.19 384 SER A O 1
ATOM 3185 N N . GLU A 1 385 ? 0.517 -16.317 39.741 1.00 83.69 385 GLU A N 1
ATOM 3186 C CA . GLU A 1 385 ? 0.781 -15.645 41.035 1.00 83.69 385 GLU A CA 1
ATOM 3187 C C . GLU A 1 385 ? -0.444 -15.525 41.971 1.00 83.69 385 GLU A C 1
ATOM 3189 O O . GLU A 1 385 ? -0.298 -15.138 43.138 1.00 83.69 385 GLU A O 1
ATOM 3194 N N . PHE A 1 386 ? -1.657 -15.811 41.480 1.00 83.25 386 PHE A N 1
ATOM 3195 C CA . PHE A 1 386 ? -2.914 -15.585 42.207 1.00 83.25 386 PHE A CA 1
ATOM 3196 C C . PHE A 1 386 ? -3.785 -16.843 42.306 1.00 83.25 386 PHE A C 1
ATOM 3198 O O . PHE A 1 386 ? -3.853 -17.645 41.371 1.00 83.25 386 PHE A O 1
ATOM 3205 N N . ASN A 1 387 ? -4.489 -16.970 43.432 1.00 84.94 387 ASN A N 1
ATOM 3206 C CA . ASN A 1 387 ? -5.487 -18.012 43.697 1.00 84.94 387 ASN A CA 1
ATOM 3207 C C . ASN A 1 387 ? -6.833 -17.675 43.034 1.00 84.94 387 ASN A C 1
ATOM 3209 O O . ASN A 1 387 ? -7.089 -16.513 42.729 1.00 84.94 387 ASN A O 1
ATOM 3213 N N . ASN A 1 388 ? -7.726 -18.657 42.876 1.00 79.12 388 ASN A N 1
ATOM 3214 C CA . ASN A 1 388 ? -9.014 -18.485 42.184 1.00 79.12 388 ASN A CA 1
ATOM 3215 C C . ASN A 1 388 ? -9.862 -17.316 42.731 1.00 79.12 388 ASN A C 1
ATOM 3217 O O . ASN A 1 388 ? -10.317 -16.492 41.941 1.00 79.12 388 ASN A O 1
ATOM 3221 N N . ASP A 1 389 ? -9.979 -17.168 44.055 1.00 79.75 389 ASP A N 1
ATOM 3222 C CA . ASP A 1 389 ? -10.702 -16.043 44.676 1.00 79.75 389 ASP A CA 1
ATOM 3223 C C . ASP A 1 389 ? -10.084 -14.680 44.310 1.00 79.75 389 ASP A C 1
ATOM 3225 O O . ASP A 1 389 ? -10.783 -13.739 43.939 1.00 79.75 389 ASP A O 1
ATOM 3229 N N . GLU A 1 390 ? -8.751 -14.576 44.346 1.00 81.31 390 GLU A N 1
ATOM 3230 C CA . GLU A 1 390 ? -8.033 -13.344 44.001 1.00 81.31 390 GLU A CA 1
ATOM 3231 C C . GLU A 1 390 ? -8.107 -13.051 42.489 1.00 81.31 390 GLU A C 1
ATOM 3233 O O . GLU A 1 390 ? -8.177 -11.892 42.080 1.00 81.31 390 GLU A O 1
ATOM 3238 N N . ARG A 1 391 ? -8.125 -14.089 41.637 1.00 82.81 391 ARG A N 1
ATOM 3239 C CA . ARG A 1 391 ? -8.366 -13.950 40.190 1.00 82.81 391 ARG A CA 1
ATOM 3240 C C . ARG A 1 391 ? -9.772 -13.421 39.923 1.00 82.81 391 ARG A C 1
ATOM 3242 O O . ARG A 1 391 ? -9.931 -12.597 39.027 1.00 82.81 391 ARG A O 1
ATOM 3249 N N . LEU A 1 392 ? -10.768 -13.851 40.700 1.00 82.12 392 LEU A N 1
ATOM 3250 C CA . LEU A 1 392 ? -12.138 -13.353 40.605 1.00 82.12 392 LEU A CA 1
ATOM 3251 C C . LEU A 1 392 ? -12.237 -11.890 41.070 1.00 82.12 392 LEU A C 1
ATOM 3253 O O . LEU A 1 392 ? -12.886 -11.085 40.405 1.00 82.12 392 LEU A O 1
ATOM 3257 N N . GLU A 1 393 ? -11.542 -11.498 42.144 1.00 83.69 393 GLU A N 1
ATOM 3258 C CA . GLU A 1 393 ? -11.419 -10.084 42.536 1.00 83.69 393 GLU A CA 1
ATOM 3259 C C . GLU A 1 393 ? -10.779 -9.231 41.425 1.00 83.69 393 GLU A C 1
ATOM 3261 O O . GLU A 1 393 ? -11.319 -8.183 41.070 1.00 83.69 393 GLU A O 1
ATOM 3266 N N . LEU A 1 394 ? -9.684 -9.697 40.811 1.00 83.50 394 LEU A N 1
ATOM 3267 C CA . LEU A 1 394 ? -9.037 -9.013 39.681 1.00 83.50 394 LEU A CA 1
ATOM 3268 C C . LEU A 1 394 ? -9.901 -8.984 38.409 1.00 83.50 394 LEU A C 1
ATOM 3270 O O . LEU A 1 394 ? -9.882 -8.007 37.662 1.00 83.50 394 LEU A O 1
ATOM 3274 N N . ALA A 1 395 ? -10.693 -10.025 38.157 1.00 83.12 395 ALA A N 1
ATOM 3275 C CA . ALA A 1 395 ? -11.665 -10.029 37.071 1.00 83.12 395 ALA A CA 1
ATOM 3276 C C . ALA A 1 395 ? -12.765 -8.980 37.302 1.00 83.12 395 ALA A C 1
ATOM 3278 O O . ALA A 1 395 ? -13.113 -8.241 36.382 1.00 83.12 395 ALA A O 1
ATOM 3279 N N . ASN A 1 396 ? -13.248 -8.850 38.541 1.00 84.25 396 ASN A N 1
ATOM 3280 C CA . ASN A 1 396 ? -14.235 -7.843 38.927 1.00 84.25 396 ASN A CA 1
ATOM 3281 C C . ASN A 1 396 ? -13.687 -6.406 38.836 1.00 84.25 396 ASN A C 1
ATOM 3283 O O . ASN A 1 396 ? -14.436 -5.501 38.466 1.00 84.25 396 ASN A O 1
ATOM 3287 N N . THR A 1 397 ? -12.397 -6.167 39.110 1.00 84.94 397 THR A N 1
ATOM 3288 C CA . THR A 1 397 ? -11.791 -4.834 38.902 1.00 84.94 397 THR A CA 1
ATOM 3289 C C . THR A 1 397 ? -11.565 -4.508 37.425 1.00 84.94 397 THR A C 1
ATOM 3291 O O . THR A 1 397 ? -11.627 -3.334 37.060 1.00 84.94 397 THR A O 1
ATOM 3294 N N . LEU A 1 398 ? -11.364 -5.507 36.558 1.00 83.69 398 LEU A N 1
ATOM 3295 C CA . LEU A 1 398 ? -11.263 -5.337 35.100 1.00 83.69 398 LEU A CA 1
ATOM 3296 C C . LEU A 1 398 ? -12.624 -5.248 34.388 1.00 83.69 398 LEU A C 1
ATOM 3298 O O . LEU A 1 398 ? -12.706 -4.658 33.309 1.00 83.69 398 LEU A O 1
ATOM 3302 N N . GLU A 1 399 ? -13.693 -5.789 34.976 1.00 84.81 399 GLU A N 1
ATOM 3303 C CA . GLU A 1 399 ? -15.037 -5.849 34.385 1.00 84.81 399 GLU A CA 1
ATOM 3304 C C . GLU A 1 399 ? -15.547 -4.500 33.815 1.00 84.81 399 GLU A C 1
ATOM 3306 O O . GLU A 1 399 ? -16.073 -4.496 32.695 1.00 84.81 399 GLU A O 1
ATOM 3311 N N . PRO A 1 400 ? -15.366 -3.336 34.482 1.00 83.19 400 PRO A N 1
ATOM 3312 C CA . PRO A 1 400 ? -15.807 -2.045 33.949 1.00 83.19 400 PRO A CA 1
ATOM 3313 C C . PRO A 1 400 ? -15.087 -1.647 32.655 1.00 83.19 400 PRO A C 1
ATOM 3315 O O . PRO A 1 400 ? -15.719 -1.103 31.745 1.00 83.19 400 PRO A O 1
ATOM 3318 N N . LEU A 1 401 ? -13.786 -1.940 32.552 1.00 82.19 401 LEU A N 1
ATOM 3319 C CA . LEU A 1 401 ? -12.984 -1.689 31.355 1.00 82.19 401 LEU A CA 1
ATOM 3320 C C . LEU A 1 401 ? -13.330 -2.674 30.238 1.00 82.19 401 LEU A C 1
ATOM 3322 O O . LEU A 1 401 ? -13.513 -2.256 29.095 1.00 82.19 401 LEU A O 1
ATOM 3326 N N . MET A 1 402 ? -13.498 -3.955 30.561 1.00 83.00 402 MET A N 1
ATOM 3327 C CA . MET A 1 402 ? -13.877 -4.975 29.582 1.00 83.00 402 MET A CA 1
ATOM 3328 C C . MET A 1 402 ? -15.242 -4.668 28.954 1.00 83.00 402 MET A C 1
ATOM 3330 O O . MET A 1 402 ? -15.348 -4.594 27.728 1.00 83.00 402 MET A O 1
ATOM 3334 N N . LYS A 1 403 ? -16.248 -4.330 29.773 1.00 84.56 403 LYS A N 1
ATOM 3335 C CA . LYS A 1 403 ? -17.565 -3.861 29.305 1.00 84.56 403 LYS A CA 1
ATOM 3336 C C . LYS A 1 403 ? -17.484 -2.553 28.519 1.00 84.56 403 LYS A C 1
ATOM 3338 O O . LYS A 1 403 ? -18.279 -2.335 27.605 1.00 84.56 403 LYS A O 1
ATOM 3343 N N . ASN A 1 404 ? -16.558 -1.657 28.861 1.00 82.62 404 ASN A N 1
ATOM 3344 C CA . ASN A 1 404 ? -16.350 -0.409 28.129 1.00 82.62 404 ASN A CA 1
ATOM 3345 C C . ASN A 1 404 ? -15.811 -0.670 26.711 1.00 82.62 404 ASN A C 1
ATOM 3347 O O . ASN A 1 404 ? -16.396 -0.174 25.743 1.00 82.62 404 ASN A O 1
ATOM 3351 N N . ILE A 1 405 ? -14.759 -1.487 26.594 1.00 80.62 405 ILE A N 1
ATOM 3352 C CA . ILE A 1 405 ? -14.147 -1.870 25.316 1.00 80.62 405 ILE A CA 1
ATOM 3353 C C . ILE A 1 405 ? -15.144 -2.669 24.475 1.00 80.62 405 ILE A C 1
ATOM 3355 O O . ILE A 1 405 ? -15.383 -2.302 23.327 1.00 80.62 405 ILE A O 1
ATOM 3359 N N . GLU A 1 406 ? -15.810 -3.680 25.041 1.00 84.31 406 GLU A N 1
ATOM 3360 C CA . GLU A 1 406 ? -16.849 -4.444 24.339 1.00 84.31 406 GLU A CA 1
ATOM 3361 C C . GLU A 1 406 ? -17.951 -3.523 23.807 1.00 84.31 406 GLU A C 1
ATOM 3363 O O . GLU A 1 406 ? -18.290 -3.577 22.627 1.00 84.31 406 GLU A O 1
ATOM 3368 N N . LYS A 1 407 ? -18.471 -2.602 24.628 1.00 82.81 407 LYS A N 1
ATOM 3369 C CA . LYS A 1 407 ? -19.514 -1.666 24.192 1.00 82.81 407 LYS A CA 1
ATOM 3370 C C . LYS A 1 407 ? -19.019 -0.710 23.099 1.00 82.81 407 LYS A C 1
ATOM 3372 O O . LYS A 1 407 ? -19.796 -0.371 22.207 1.00 82.81 407 LYS A O 1
ATOM 3377 N N . TRP A 1 408 ? -17.753 -0.288 23.130 1.00 80.19 408 TRP A N 1
ATOM 3378 C CA . TRP A 1 408 ? -17.138 0.513 22.063 1.00 80.19 408 TRP A CA 1
ATOM 3379 C C . TRP A 1 408 ? -17.019 -0.279 20.754 1.00 80.19 408 TRP A C 1
ATOM 3381 O O . TRP A 1 408 ? -17.447 0.214 19.705 1.00 80.19 408 TRP A O 1
ATOM 3391 N N . VAL A 1 409 ? -16.510 -1.516 20.824 1.00 81.38 409 VAL A N 1
ATOM 3392 C CA . VAL A 1 409 ? -16.383 -2.435 19.681 1.00 81.38 409 VAL A CA 1
ATOM 3393 C C . VAL A 1 409 ? -17.762 -2.699 19.093 1.00 81.38 409 VAL A C 1
ATOM 3395 O O . VAL A 1 409 ? -17.970 -2.496 17.903 1.00 81.38 409 VAL A O 1
ATOM 3398 N N . ARG A 1 410 ? -18.738 -3.037 19.938 1.00 83.19 410 ARG A N 1
ATOM 3399 C CA . ARG A 1 410 ? -20.130 -3.296 19.569 1.00 83.19 410 ARG A CA 1
ATOM 3400 C C . ARG A 1 410 ? -20.762 -2.130 18.828 1.00 83.19 410 ARG A C 1
ATOM 3402 O O . ARG A 1 410 ? -21.228 -2.311 17.708 1.00 83.19 410 ARG A O 1
ATOM 3409 N N . VAL A 1 411 ? -20.711 -0.924 19.400 1.00 76.88 411 VAL A N 1
ATOM 3410 C CA . VAL A 1 411 ? -21.266 0.279 18.763 1.00 76.88 411 VAL A CA 1
ATOM 3411 C C . VAL A 1 411 ? -20.620 0.517 17.397 1.00 76.88 411 VAL A C 1
ATOM 3413 O O . VAL A 1 411 ? -21.342 0.717 16.419 1.00 76.88 411 VAL A O 1
ATOM 3416 N N . ARG A 1 412 ? -19.286 0.474 17.282 1.00 76.44 412 ARG A N 1
ATOM 3417 C CA . ARG A 1 412 ? -18.610 0.722 15.996 1.00 76.44 412 ARG A CA 1
ATOM 3418 C C . ARG A 1 412 ? -18.864 -0.385 14.973 1.00 76.44 412 ARG A C 1
ATOM 3420 O O . ARG A 1 412 ? -19.091 -0.069 13.805 1.00 76.44 412 ARG A O 1
ATOM 3427 N N . SER A 1 413 ? -18.902 -1.642 15.401 1.00 80.75 413 SER A N 1
ATOM 3428 C CA . SER A 1 413 ? -19.198 -2.792 14.545 1.00 80.75 413 SER A CA 1
ATOM 3429 C C . SER A 1 413 ? -20.644 -2.801 14.048 1.00 80.75 413 SER A C 1
ATOM 3431 O O . SER A 1 413 ? -20.884 -3.121 12.887 1.00 80.75 413 SER A O 1
ATOM 3433 N N . GLU A 1 414 ? -21.616 -2.385 14.865 1.00 80.94 414 GLU A N 1
ATOM 3434 C CA . GLU A 1 414 ? -23.012 -2.215 14.437 1.00 80.94 414 GLU A CA 1
ATOM 3435 C C . GLU A 1 414 ? -23.147 -1.098 13.389 1.00 80.94 414 GLU A C 1
ATOM 3437 O O . GLU A 1 414 ? -23.763 -1.313 12.343 1.00 80.94 414 GLU A O 1
ATOM 3442 N N . HIS A 1 415 ? -22.501 0.059 13.596 1.00 72.25 415 HIS A N 1
ATOM 3443 C CA . HIS A 1 415 ? -22.474 1.148 12.603 1.00 72.25 415 HIS A CA 1
ATOM 3444 C C . HIS A 1 415 ? -21.833 0.719 11.271 1.00 72.25 415 HIS A C 1
ATOM 3446 O O . HIS A 1 415 ? -22.209 1.222 10.213 1.00 72.25 415 HIS A O 1
ATOM 3452 N N . ARG A 1 416 ? -20.892 -0.231 11.321 1.00 74.12 416 ARG A N 1
ATOM 3453 C CA . ARG A 1 416 ? -20.163 -0.787 10.168 1.00 74.12 416 ARG A CA 1
ATOM 3454 C C . ARG A 1 416 ? -20.756 -2.087 9.622 1.00 74.12 416 ARG A C 1
ATOM 3456 O O . ARG A 1 416 ? -20.226 -2.634 8.663 1.00 74.12 416 ARG A O 1
ATOM 3463 N N . ARG A 1 417 ? -21.874 -2.555 10.193 1.00 79.88 417 ARG A N 1
ATOM 3464 C CA . ARG A 1 417 ? -22.572 -3.806 9.833 1.00 79.88 417 ARG A CA 1
ATOM 3465 C C . ARG A 1 417 ? -21.688 -5.062 9.896 1.00 79.88 417 ARG A C 1
ATOM 3467 O O . ARG A 1 417 ? -21.912 -6.007 9.149 1.00 79.88 417 ARG A O 1
ATOM 3474 N N . CYS A 1 418 ? -20.712 -5.079 10.801 1.00 81.25 418 CYS A N 1
ATOM 3475 C CA . CYS A 1 418 ? -19.760 -6.177 10.983 1.00 81.25 418 CYS A CA 1
ATOM 3476 C C . CYS A 1 418 ? -19.804 -6.813 12.381 1.00 81.25 418 CYS A C 1
ATOM 3478 O O . CYS A 1 418 ? -18.912 -7.578 12.734 1.00 81.25 418 CYS A O 1
ATOM 3480 N N . TRP A 1 419 ? -20.815 -6.488 13.193 1.00 82.94 419 TRP A N 1
ATOM 3481 C CA . TRP A 1 419 ? -21.021 -7.119 14.497 1.00 82.94 419 TRP A CA 1
ATOM 3482 C C . TRP A 1 419 ? -21.507 -8.565 14.350 1.00 82.94 419 TRP A C 1
ATOM 3484 O O . TRP A 1 419 ? -22.494 -8.815 13.660 1.00 82.94 419 TRP A O 1
ATOM 3494 N N . GLU A 1 420 ? -20.861 -9.492 15.056 1.00 82.38 420 GLU A N 1
ATOM 3495 C CA . GLU A 1 420 ? -21.247 -10.902 15.122 1.00 82.38 420 GLU A CA 1
ATOM 3496 C C . GLU A 1 420 ? -21.229 -11.381 16.580 1.00 82.38 420 GLU A C 1
ATOM 3498 O O . GLU A 1 420 ? -20.246 -11.211 17.299 1.00 82.38 420 GLU A O 1
ATOM 3503 N N . SER A 1 421 ? -22.350 -11.947 17.037 1.00 76.44 421 SER A N 1
ATOM 3504 C CA . SER A 1 421 ? -22.573 -12.268 18.456 1.00 76.44 421 SER A CA 1
ATOM 3505 C C . SER A 1 421 ? -22.063 -13.650 18.882 1.00 76.44 421 SER A C 1
ATOM 3507 O O . SER A 1 421 ? -22.145 -13.973 20.063 1.00 76.44 421 SER A O 1
ATOM 3509 N N . SER A 1 422 ? -21.605 -14.475 17.938 1.00 74.62 422 SER A N 1
ATOM 3510 C CA . SER A 1 422 ? -21.059 -15.820 18.178 1.00 74.62 422 SER A CA 1
ATOM 3511 C C . SER A 1 422 ? -19.542 -15.837 18.377 1.00 74.62 422 SER A C 1
ATOM 3513 O O . SER A 1 422 ? -18.980 -16.874 18.716 1.00 74.62 422 SER A O 1
ATOM 3515 N N . GLU A 1 423 ? -18.874 -14.709 18.142 1.00 76.69 423 GLU A N 1
ATOM 3516 C CA . GLU A 1 423 ? -17.432 -14.540 18.308 1.00 76.69 423 GLU A CA 1
ATOM 3517 C C . GLU A 1 423 ? -17.118 -13.828 19.628 1.00 76.69 423 GLU A C 1
ATOM 3519 O O . GLU A 1 423 ? -17.865 -12.951 20.056 1.00 76.69 423 GLU A O 1
ATOM 3524 N N . GLY A 1 424 ? -15.998 -14.179 20.264 1.00 83.56 424 GLY A N 1
ATOM 3525 C CA . GLY A 1 424 ? -15.518 -13.463 21.448 1.00 83.56 424 GLY A CA 1
ATOM 3526 C C . GLY A 1 424 ? -14.828 -12.138 21.114 1.00 83.56 424 GLY A C 1
ATOM 3527 O O . GLY A 1 424 ? -14.517 -11.853 19.953 1.00 83.56 424 GLY A O 1
ATOM 3528 N N . LEU A 1 425 ? -14.559 -11.336 22.149 1.00 84.69 425 LEU A N 1
ATOM 3529 C CA . LEU A 1 425 ? -14.141 -9.939 21.997 1.00 84.69 425 LEU A CA 1
ATOM 3530 C C . LEU A 1 425 ? -12.903 -9.754 21.101 1.00 84.69 425 LEU A C 1
ATOM 3532 O O . LEU A 1 425 ? -12.890 -8.830 20.291 1.00 84.69 425 LEU A O 1
ATOM 3536 N N . ILE A 1 426 ? -11.893 -10.631 21.185 1.00 85.56 426 ILE A N 1
ATOM 3537 C CA . ILE A 1 426 ? -10.692 -10.530 20.335 1.00 85.56 426 ILE A CA 1
ATOM 3538 C C . ILE A 1 426 ? -11.037 -10.666 18.845 1.00 85.56 426 ILE A C 1
ATOM 3540 O O . ILE A 1 426 ? -10.569 -9.871 18.038 1.00 85.56 426 ILE A O 1
ATOM 3544 N N . ALA A 1 427 ? -11.892 -11.619 18.467 1.00 85.62 427 ALA A N 1
ATOM 3545 C CA . ALA A 1 427 ? -12.282 -11.815 17.069 1.00 85.62 427 ALA A CA 1
ATOM 3546 C C . ALA A 1 427 ? -13.163 -10.659 16.551 1.00 85.62 427 ALA A C 1
ATOM 3548 O O . ALA A 1 427 ? -12.961 -10.173 15.437 1.00 85.62 427 ALA A O 1
ATOM 3549 N N . GLN A 1 428 ? -14.060 -10.137 17.395 1.00 85.88 428 GLN A N 1
ATOM 3550 C CA . GLN A 1 428 ? -14.854 -8.941 17.090 1.00 85.88 428 GLN A CA 1
ATOM 3551 C C . GLN A 1 428 ? -13.976 -7.692 16.901 1.00 85.88 428 GLN A C 1
ATOM 3553 O O . GLN A 1 428 ? -14.211 -6.909 15.978 1.00 85.88 428 GLN A O 1
ATOM 3558 N N . MET A 1 429 ? -12.960 -7.508 17.753 1.00 82.88 429 MET A N 1
ATOM 3559 C CA . MET A 1 429 ? -11.952 -6.452 17.611 1.00 82.88 429 MET A CA 1
ATOM 3560 C C . MET A 1 429 ? -11.144 -6.620 16.328 1.00 82.88 429 MET A C 1
ATOM 3562 O O . MET A 1 429 ? -10.976 -5.650 15.591 1.00 82.88 429 MET A O 1
ATOM 3566 N N . ASP A 1 430 ? -10.688 -7.839 16.040 1.00 84.81 430 ASP A N 1
ATOM 3567 C CA . ASP A 1 430 ? -9.850 -8.127 14.880 1.00 84.81 430 ASP A CA 1
ATOM 3568 C C . ASP A 1 430 ? -10.594 -7.814 13.575 1.00 84.81 430 ASP A C 1
ATOM 3570 O O . ASP A 1 430 ? -10.064 -7.109 12.711 1.00 84.81 430 ASP A O 1
ATOM 3574 N N . ARG A 1 431 ? -11.863 -8.232 13.488 1.00 84.69 431 ARG A N 1
ATOM 3575 C CA . ARG A 1 431 ? -12.794 -7.924 12.394 1.00 84.69 431 ARG A CA 1
ATOM 3576 C C . ARG A 1 431 ? -13.079 -6.424 12.265 1.00 84.69 431 ARG A C 1
ATOM 3578 O O . ARG A 1 431 ? -13.042 -5.888 11.157 1.00 84.69 431 ARG A O 1
ATOM 3585 N N . LEU A 1 432 ? -13.346 -5.735 13.378 1.00 82.50 432 LEU A N 1
ATOM 3586 C CA . LEU A 1 432 ? -13.583 -4.288 13.381 1.00 82.50 432 LEU A CA 1
ATOM 3587 C C . LEU A 1 432 ? -12.347 -3.515 12.908 1.00 82.50 432 LEU A C 1
ATOM 3589 O O . LEU A 1 432 ? -12.483 -2.587 12.117 1.00 82.50 432 LEU A O 1
ATOM 3593 N N . GLN A 1 433 ? -11.156 -3.893 13.370 1.00 79.31 433 GLN A N 1
ATOM 3594 C CA . GLN A 1 433 ? -9.903 -3.241 12.998 1.00 79.31 433 GLN A CA 1
ATOM 3595 C C . GLN A 1 433 ? -9.581 -3.452 11.513 1.00 79.31 433 GLN A C 1
ATOM 3597 O O . GLN A 1 433 ? -9.214 -2.484 10.859 1.00 79.31 433 GLN A O 1
ATOM 3602 N N . ASN A 1 434 ? -9.834 -4.636 10.938 1.00 80.94 434 ASN A N 1
ATOM 3603 C CA . ASN A 1 434 ? -9.708 -4.837 9.487 1.00 80.94 434 ASN A CA 1
ATOM 3604 C C . ASN A 1 434 ? -10.577 -3.825 8.702 1.00 80.94 434 ASN A C 1
ATOM 3606 O O . ASN A 1 434 ? -10.118 -3.204 7.752 1.00 80.94 434 ASN A O 1
ATOM 3610 N N . ILE A 1 435 ? -11.809 -3.578 9.158 1.00 76.69 435 ILE A N 1
ATOM 3611 C CA . ILE A 1 435 ? -12.744 -2.631 8.521 1.00 76.69 435 ILE A CA 1
ATOM 3612 C C . ILE A 1 435 ? -12.418 -1.159 8.858 1.00 76.69 435 ILE A C 1
ATOM 3614 O O . ILE A 1 435 ? -12.828 -0.245 8.138 1.00 76.69 435 ILE A O 1
ATOM 3618 N N . LEU A 1 436 ? -11.691 -0.898 9.950 1.00 72.94 436 LEU A N 1
ATOM 3619 C CA . LEU A 1 436 ? -11.136 0.423 10.268 1.00 72.94 436 LEU A CA 1
ATOM 3620 C C . LEU A 1 436 ? -9.887 0.743 9.436 1.00 72.94 436 LEU A C 1
ATOM 3622 O O . LEU A 1 436 ? -9.678 1.915 9.134 1.00 72.94 436 LEU A O 1
ATOM 3626 N N . ASN A 1 437 ? -9.118 -0.268 9.020 1.00 69.06 437 ASN A N 1
ATOM 3627 C CA . ASN A 1 437 ? -8.035 -0.099 8.052 1.00 69.06 437 ASN A CA 1
ATOM 3628 C C . ASN A 1 437 ? -8.605 0.346 6.690 1.00 69.06 437 ASN A C 1
ATOM 3630 O O . ASN A 1 437 ? -8.128 1.322 6.127 1.00 69.06 437 ASN A O 1
ATOM 3634 N N . ASP A 1 438 ? -9.688 -0.277 6.206 1.00 65.94 438 ASP A N 1
ATOM 3635 C CA . ASP A 1 438 ? -10.337 0.102 4.931 1.00 65.94 438 ASP A CA 1
ATOM 3636 C C . ASP A 1 438 ? -11.045 1.469 4.964 1.00 65.94 438 ASP A C 1
ATOM 3638 O O . ASP A 1 438 ? -11.206 2.146 3.938 1.00 65.94 438 ASP A O 1
ATOM 3642 N N . VAL A 1 439 ? -11.581 1.832 6.132 1.00 63.31 439 VAL A N 1
ATOM 3643 C CA . VAL A 1 439 ? -12.350 3.059 6.362 1.00 63.31 439 VAL A CA 1
ATOM 3644 C C . VAL A 1 439 ? -12.134 3.487 7.816 1.00 63.31 439 VAL A C 1
ATOM 3646 O O . VAL A 1 439 ? -12.853 2.982 8.684 1.00 63.31 439 VAL A O 1
ATOM 3649 N N . PRO A 1 440 ? -11.233 4.426 8.149 1.00 60.00 440 PRO A N 1
ATOM 3650 C CA . PRO A 1 440 ? -11.151 4.945 9.514 1.00 60.00 440 PRO A CA 1
ATOM 3651 C C . PRO A 1 440 ? -12.508 5.521 9.953 1.00 60.00 440 PRO A C 1
ATOM 3653 O O . PRO A 1 440 ? -13.373 5.848 9.139 1.00 60.00 440 PRO A O 1
ATOM 3656 N N . GLY A 1 441 ? -12.771 5.546 11.260 1.00 53.75 441 GLY A N 1
ATOM 3657 C CA . GLY A 1 441 ? -14.067 5.953 11.819 1.00 53.75 441 GLY A CA 1
ATOM 3658 C C . GLY A 1 441 ? -13.952 7.184 12.707 1.00 53.75 441 GLY A C 1
ATOM 3659 O O . GLY A 1 441 ? -12.923 7.332 13.359 1.00 53.75 441 GLY A O 1
ATOM 3660 N N . PRO A 1 442 ? -15.002 8.019 12.805 1.00 42.62 442 PRO A N 1
ATOM 3661 C CA . PRO A 1 442 ? -14.930 9.265 13.557 1.00 42.62 442 PRO A CA 1
ATOM 3662 C C . PRO A 1 442 ? -14.612 9.037 15.041 1.00 42.62 442 PRO A C 1
ATOM 3664 O O . PRO A 1 442 ? -15.232 8.208 15.714 1.00 42.62 442 PRO A O 1
ATOM 3667 N N . GLY A 1 443 ? -13.670 9.833 15.551 1.00 51.25 443 GLY A N 1
ATOM 3668 C CA . GLY A 1 443 ? -13.215 9.855 16.943 1.00 51.25 443 GLY A CA 1
ATOM 3669 C C . GLY A 1 443 ? -12.079 8.873 17.249 1.00 51.25 443 GLY A C 1
ATOM 3670 O O . GLY A 1 443 ? -11.988 7.837 16.597 1.00 51.25 443 GLY A O 1
ATOM 3671 N N . ILE A 1 444 ? -11.295 9.210 18.287 1.00 47.16 444 ILE A N 1
ATOM 3672 C CA . ILE A 1 444 ? -10.094 8.535 18.832 1.00 47.16 444 ILE A CA 1
ATOM 3673 C C . ILE A 1 444 ? -9.763 7.194 18.158 1.00 47.16 444 ILE A C 1
ATOM 3675 O O . ILE A 1 444 ? -10.433 6.182 18.405 1.00 47.16 444 ILE A O 1
ATOM 3679 N N . GLN A 1 445 ? -8.687 7.192 17.368 1.00 54.81 445 GLN A N 1
ATOM 3680 C CA . GLN A 1 445 ? -7.972 5.968 17.022 1.00 54.81 445 GLN A CA 1
ATOM 3681 C C . GLN A 1 445 ? -7.506 5.316 18.332 1.00 54.81 445 GLN A C 1
ATOM 3683 O O . GLN A 1 445 ? -6.921 5.987 19.184 1.00 54.81 445 GLN A O 1
ATOM 3688 N N . LEU A 1 446 ? -7.811 4.030 18.539 1.00 63.34 446 LEU A N 1
ATOM 3689 C CA . LEU A 1 446 ? -7.257 3.312 19.689 1.00 63.34 446 LEU A CA 1
ATOM 3690 C C . LEU A 1 446 ? -5.724 3.335 19.578 1.00 63.34 446 LEU A C 1
ATOM 3692 O O . LEU A 1 446 ? -5.220 3.260 18.456 1.00 63.34 446 LEU A O 1
ATOM 3696 N N . PRO A 1 447 ? -4.976 3.396 20.693 1.00 64.94 447 PRO A N 1
ATOM 3697 C CA . PRO A 1 447 ? -3.538 3.177 20.646 1.00 64.94 447 PRO A CA 1
ATOM 3698 C C . PRO A 1 447 ? -3.306 1.723 20.219 1.00 64.94 447 PRO A C 1
ATOM 3700 O O . PRO A 1 447 ? -3.463 0.809 21.027 1.00 64.94 447 PRO A O 1
ATOM 3703 N N . ILE A 1 448 ? -3.028 1.510 18.933 1.00 71.56 448 ILE A N 1
ATOM 3704 C CA . ILE A 1 448 ? -2.819 0.199 18.316 1.00 71.56 448 ILE A CA 1
ATOM 3705 C C . ILE A 1 448 ? -1.315 -0.048 18.204 1.00 71.56 448 ILE A C 1
ATOM 3707 O O . ILE A 1 448 ? -0.584 0.816 17.730 1.00 71.56 448 ILE A O 1
ATOM 3711 N N . GLY A 1 449 ? -0.858 -1.226 18.623 1.00 75.44 449 GLY A N 1
ATOM 3712 C CA . GLY A 1 449 ? 0.543 -1.628 18.527 1.00 75.44 449 GLY A CA 1
ATOM 3713 C C . GLY A 1 449 ? 0.811 -2.978 19.189 1.00 75.44 449 GLY A C 1
ATOM 3714 O O . GLY A 1 449 ? -0.113 -3.757 19.441 1.00 75.44 449 GLY A O 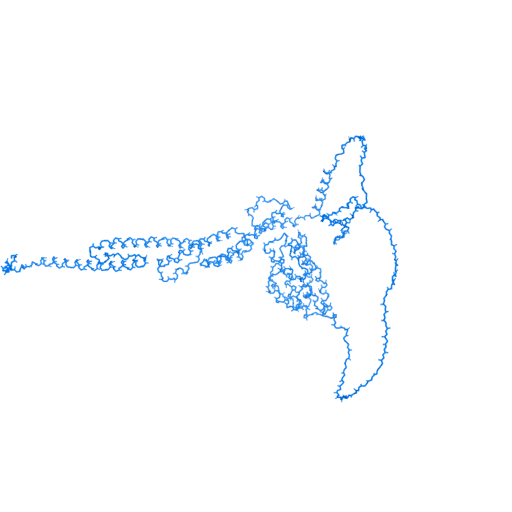1
ATOM 3715 N N . PHE A 1 450 ? 2.080 -3.237 19.487 1.00 80.81 450 PHE A N 1
ATOM 3716 C CA . PHE A 1 450 ? 2.519 -4.290 20.405 1.00 80.81 450 PHE A CA 1
ATOM 3717 C C . PHE A 1 450 ? 2.859 -3.668 21.766 1.00 80.81 450 PHE A C 1
ATOM 3719 O O . PHE A 1 450 ? 3.219 -2.491 21.840 1.00 80.81 450 PHE A O 1
ATOM 3726 N N . ASP A 1 451 ? 2.691 -4.416 22.859 1.00 82.25 451 ASP A N 1
ATOM 3727 C CA . ASP A 1 451 ? 3.010 -3.889 24.191 1.00 82.25 451 ASP A CA 1
ATOM 3728 C C . ASP A 1 451 ? 4.477 -4.148 24.561 1.00 82.25 451 ASP A C 1
ATOM 3730 O O . ASP A 1 451 ? 4.825 -5.188 25.116 1.00 82.25 451 ASP A O 1
ATOM 3734 N N . ASP A 1 452 ? 5.332 -3.149 24.350 1.00 82.69 452 ASP A N 1
ATOM 3735 C CA . ASP A 1 452 ? 6.753 -3.222 24.717 1.00 82.69 452 ASP A CA 1
ATOM 3736 C C . ASP A 1 452 ? 7.028 -2.927 26.205 1.00 82.69 452 ASP A C 1
ATOM 3738 O O . ASP A 1 452 ? 8.172 -2.989 26.667 1.00 82.69 452 ASP A O 1
ATOM 3742 N N . ARG A 1 453 ? 6.003 -2.591 27.006 1.00 83.25 453 ARG A N 1
ATOM 3743 C CA . ARG A 1 453 ? 6.212 -2.165 28.400 1.00 83.25 453 ARG A CA 1
ATOM 3744 C C . ARG A 1 453 ? 6.781 -3.312 29.251 1.00 83.25 453 ARG A C 1
ATOM 3746 O O . ARG A 1 453 ? 6.319 -4.453 29.140 1.00 83.25 453 ARG A O 1
ATOM 3753 N N . PRO A 1 454 ? 7.733 -3.050 30.167 1.00 85.62 454 PRO A N 1
ATOM 3754 C CA . PRO A 1 454 ? 8.282 -4.088 31.039 1.00 85.62 454 PRO A CA 1
ATOM 3755 C C . PRO A 1 454 ? 7.191 -4.660 31.951 1.00 85.62 454 PRO A C 1
ATOM 3757 O O . PRO A 1 454 ? 6.417 -3.908 32.541 1.00 85.62 454 PRO A O 1
ATOM 3760 N N . LEU A 1 455 ? 7.108 -5.987 32.064 1.00 86.56 455 LEU A N 1
ATOM 3761 C CA . LEU A 1 455 ? 6.105 -6.649 32.904 1.00 86.56 455 LEU A CA 1
ATOM 3762 C C . LEU A 1 455 ? 6.419 -6.502 34.409 1.00 86.56 455 LEU A C 1
ATOM 3764 O O . LEU A 1 455 ? 7.596 -6.496 34.800 1.00 86.56 455 LEU A O 1
ATOM 3768 N N . PRO A 1 456 ? 5.389 -6.391 35.268 1.00 86.12 456 PRO A N 1
ATOM 3769 C CA . PRO A 1 456 ? 5.558 -6.247 36.708 1.00 86.12 456 PRO A CA 1
ATOM 3770 C C . PRO A 1 456 ? 6.065 -7.558 37.324 1.00 86.12 456 PRO A C 1
ATOM 3772 O O . PRO A 1 456 ? 5.547 -8.636 37.055 1.00 86.12 456 PRO A O 1
ATOM 3775 N N . LYS A 1 457 ? 7.082 -7.462 38.188 1.00 82.88 457 LYS A N 1
ATOM 3776 C CA . LYS A 1 457 ? 7.756 -8.623 38.808 1.00 82.88 457 LYS A CA 1
ATOM 3777 C C . LYS A 1 457 ? 7.230 -9.000 40.197 1.00 82.88 457 LYS A C 1
ATOM 3779 O O . LYS A 1 457 ? 7.830 -9.830 40.870 1.00 82.88 457 LYS A O 1
ATOM 3784 N N . THR A 1 458 ? 6.193 -8.325 40.685 1.00 87.00 458 THR A N 1
ATOM 3785 C CA . THR A 1 458 ? 5.663 -8.523 42.040 1.00 87.00 458 THR A CA 1
ATOM 3786 C C . THR A 1 458 ? 4.143 -8.556 42.016 1.00 87.00 458 THR A C 1
ATOM 3788 O O . THR A 1 458 ? 3.518 -7.790 41.283 1.00 87.00 458 THR A O 1
ATOM 3791 N N . LYS A 1 459 ? 3.544 -9.376 42.887 1.00 84.06 459 LYS A N 1
ATOM 3792 C CA . LYS A 1 459 ? 2.086 -9.487 43.050 1.00 84.06 459 LYS A CA 1
ATOM 3793 C C . LYS A 1 459 ? 1.401 -8.125 43.246 1.00 84.06 459 LYS A C 1
ATOM 3795 O O . LYS A 1 459 ? 0.431 -7.806 42.569 1.00 84.06 459 LYS A O 1
ATOM 3800 N N . GLN A 1 460 ? 1.973 -7.260 44.090 1.00 81.69 460 GLN A N 1
ATOM 3801 C CA . GLN A 1 460 ? 1.490 -5.882 44.288 1.00 81.69 460 GLN A CA 1
ATOM 3802 C C . GLN A 1 460 ? 1.671 -4.977 43.057 1.00 81.69 460 GLN A C 1
ATOM 3804 O O . GLN A 1 460 ? 0.916 -4.023 42.891 1.00 81.69 460 GLN A O 1
ATOM 3809 N N . GLY A 1 461 ? 2.670 -5.241 42.211 1.00 83.19 461 GLY A N 1
ATOM 3810 C CA . GLY A 1 461 ? 2.850 -4.548 40.935 1.00 83.19 461 GLY A CA 1
ATOM 3811 C C . GLY A 1 461 ? 1.759 -4.914 39.929 1.00 83.19 461 GLY A C 1
ATOM 3812 O O . GLY A 1 461 ? 1.212 -4.017 39.300 1.00 83.19 461 GLY A O 1
ATOM 3813 N N . ILE A 1 462 ? 1.397 -6.201 39.847 1.00 84.00 462 ILE A N 1
ATOM 3814 C CA . ILE A 1 462 ? 0.304 -6.695 38.992 1.00 84.00 462 ILE A CA 1
ATOM 3815 C C . ILE A 1 462 ? -1.031 -6.050 39.397 1.00 84.00 462 ILE A C 1
ATOM 3817 O O . ILE A 1 462 ? -1.715 -5.503 38.538 1.00 84.00 462 ILE A O 1
ATOM 3821 N N . ILE A 1 463 ? -1.365 -6.029 40.697 1.00 84.19 463 ILE A N 1
ATOM 3822 C CA . ILE A 1 463 ? -2.605 -5.400 41.200 1.00 84.19 463 ILE A CA 1
ATOM 382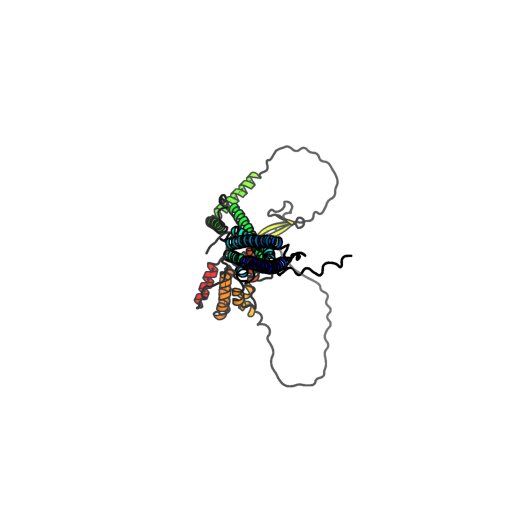3 C C . ILE A 1 463 ? -2.663 -3.915 40.814 1.00 84.19 463 ILE A C 1
ATOM 3825 O O . ILE A 1 463 ? -3.627 -3.488 40.187 1.00 84.19 463 ILE A O 1
ATOM 3829 N N . ARG A 1 464 ? -1.612 -3.137 41.117 1.00 82.94 464 ARG A N 1
ATOM 3830 C CA . ARG A 1 464 ? -1.563 -1.700 40.778 1.00 82.94 464 ARG A CA 1
ATOM 3831 C C . ARG A 1 464 ? -1.666 -1.445 39.281 1.00 82.94 464 ARG A C 1
ATOM 3833 O O . ARG A 1 464 ? -2.246 -0.451 38.865 1.00 82.94 464 ARG A O 1
ATOM 3840 N N . GLU A 1 465 ? -1.072 -2.306 38.463 1.00 83.88 465 GLU A N 1
ATOM 3841 C CA . GLU A 1 465 ? -1.151 -2.154 37.017 1.00 83.88 465 GLU A CA 1
ATOM 3842 C C . GLU A 1 465 ? -2.560 -2.449 36.488 1.00 83.88 465 GLU A C 1
ATOM 3844 O O . GLU A 1 465 ? -3.052 -1.703 35.646 1.00 83.88 465 GLU A O 1
ATOM 3849 N N . ILE A 1 466 ? -3.248 -3.450 37.040 1.00 83.94 466 ILE A N 1
ATOM 3850 C CA . ILE A 1 466 ? -4.661 -3.727 36.754 1.00 83.94 466 ILE A CA 1
ATOM 3851 C C . ILE A 1 466 ? -5.559 -2.555 37.188 1.00 83.94 466 ILE A C 1
ATOM 3853 O O . ILE A 1 466 ? -6.419 -2.129 36.417 1.00 83.94 466 ILE A O 1
ATOM 3857 N N . GLU A 1 467 ? -5.326 -1.982 38.373 1.00 81.81 467 GLU A N 1
ATOM 3858 C CA . GLU A 1 467 ? -6.033 -0.787 38.858 1.00 81.81 467 GLU A CA 1
ATOM 3859 C C . GLU A 1 467 ? -5.813 0.425 37.937 1.00 81.81 467 GLU A C 1
ATOM 3861 O O . GLU A 1 467 ? -6.778 1.096 37.570 1.00 81.81 467 GLU A O 1
ATOM 3866 N N . ASN A 1 468 ? -4.571 0.690 37.520 1.00 81.88 468 ASN A N 1
ATOM 3867 C CA . ASN A 1 468 ? -4.252 1.780 36.592 1.00 81.88 468 ASN A CA 1
ATOM 3868 C C . ASN A 1 468 ? -4.917 1.559 35.224 1.00 81.88 468 ASN A C 1
ATOM 3870 O O . ASN A 1 468 ? -5.558 2.461 34.692 1.00 81.88 468 ASN A O 1
ATOM 3874 N N . ILE A 1 469 ? -4.821 0.344 34.666 1.00 80.88 469 ILE A N 1
ATOM 3875 C CA . ILE A 1 469 ? -5.460 -0.005 33.390 1.00 80.88 469 ILE A CA 1
ATOM 3876 C C . ILE A 1 469 ? -6.975 0.201 33.485 1.00 80.88 469 ILE A C 1
ATOM 3878 O O . ILE A 1 469 ? -7.541 0.827 32.595 1.00 80.88 469 ILE A O 1
ATOM 3882 N N . SER A 1 470 ? -7.628 -0.257 34.558 1.00 79.31 470 SER A N 1
ATOM 3883 C CA . SER A 1 470 ? -9.083 -0.138 34.722 1.00 79.31 470 SER A CA 1
ATOM 3884 C C . SER A 1 470 ? -9.567 1.310 34.889 1.00 79.31 470 SER A C 1
ATOM 3886 O O . SER A 1 470 ? -10.559 1.700 34.269 1.00 79.31 470 SER A O 1
ATOM 3888 N N . ASN A 1 471 ? -8.859 2.124 35.680 1.00 74.19 471 ASN A N 1
ATOM 3889 C CA . ASN A 1 471 ? -9.237 3.518 35.936 1.00 74.19 471 ASN A CA 1
ATOM 3890 C C . ASN A 1 471 ? -8.947 4.436 34.741 1.00 74.19 471 ASN A C 1
ATOM 3892 O O . ASN A 1 471 ? -9.823 5.187 34.303 1.00 74.19 471 ASN A O 1
ATOM 3896 N N . ASP A 1 472 ? -7.728 4.362 34.209 1.00 66.81 472 ASP A N 1
ATOM 3897 C CA . ASP A 1 472 ? -7.233 5.307 33.210 1.00 66.81 472 ASP A CA 1
ATOM 3898 C C . ASP A 1 472 ? -7.582 4.834 31.781 1.00 66.81 472 ASP A C 1
ATOM 3900 O O . ASP A 1 472 ? -7.775 5.628 30.862 1.00 66.81 472 ASP A O 1
ATOM 3904 N N . GLY A 1 473 ? -7.743 3.523 31.578 1.00 61.12 473 GLY A N 1
ATOM 3905 C CA . GLY A 1 473 ? -7.965 2.894 30.276 1.00 61.12 473 GLY A CA 1
ATOM 3906 C C . GLY A 1 473 ? -9.400 2.912 29.736 1.00 61.12 473 GLY A C 1
ATOM 3907 O O . GLY A 1 473 ? -9.678 2.165 28.797 1.00 61.12 473 GLY A O 1
ATOM 3908 N N . LEU A 1 474 ? -10.319 3.730 30.256 1.00 67.44 474 LEU A N 1
ATOM 3909 C CA . LEU A 1 474 ? -11.709 3.782 29.772 1.00 67.44 474 LEU A CA 1
ATOM 3910 C C . LEU A 1 474 ? -11.846 4.543 28.439 1.00 67.44 474 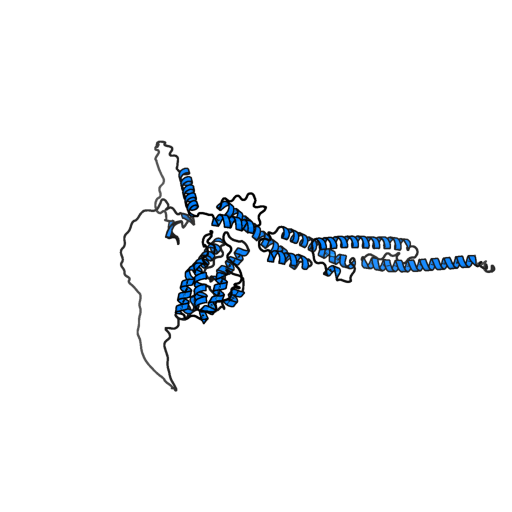LEU A C 1
ATOM 3912 O O . LEU A 1 474 ? -11.549 5.732 28.347 1.00 67.44 474 LEU A O 1
ATOM 3916 N N . VAL A 1 475 ? -12.390 3.895 27.403 1.00 62.56 475 VAL A N 1
ATOM 3917 C CA . VAL A 1 475 ? -12.707 4.541 26.117 1.00 62.56 475 VAL A CA 1
ATOM 3918 C C . VAL A 1 475 ? -14.041 5.284 26.196 1.00 62.56 475 VAL A C 1
ATOM 3920 O O . VAL A 1 475 ? -14.997 4.858 26.850 1.00 62.56 475 VAL A O 1
ATOM 3923 N N . SER A 1 476 ? -14.178 6.384 25.456 1.00 57.44 476 SER A N 1
ATOM 3924 C CA . SER A 1 476 ? -15.504 6.945 25.206 1.00 57.44 476 SER A CA 1
ATOM 3925 C C . SER A 1 476 ? -16.263 6.146 24.147 1.00 57.44 476 SER A C 1
ATOM 3927 O O . SER A 1 476 ? -15.948 6.178 22.957 1.00 57.44 476 SER A O 1
ATOM 3929 N N . VAL A 1 477 ? -17.326 5.480 24.591 1.00 52.25 477 VAL A N 1
ATOM 3930 C CA . VAL A 1 477 ? -18.255 4.677 23.778 1.00 52.25 477 VAL A CA 1
ATOM 3931 C C . VAL A 1 477 ? -19.042 5.518 22.754 1.00 52.25 477 VAL A C 1
ATOM 3933 O O . VAL A 1 477 ? -19.609 4.983 21.804 1.00 52.25 477 VAL A O 1
ATOM 3936 N N . SER A 1 478 ? -19.106 6.841 22.925 1.00 43.44 478 SER A N 1
ATOM 3937 C CA . SER A 1 478 ? -19.966 7.726 22.129 1.00 43.44 478 SER A CA 1
ATOM 3938 C C . SER A 1 478 ? -19.200 8.934 21.597 1.00 43.44 478 SER A C 1
ATOM 3940 O O . SER A 1 478 ? -19.317 10.026 22.148 1.00 43.44 478 SER A O 1
ATOM 3942 N N . GLY A 1 479 ? -18.429 8.719 20.523 1.00 42.00 479 GLY A N 1
ATOM 3943 C CA . GLY A 1 479 ? -18.018 9.740 19.543 1.00 42.00 479 GLY A CA 1
ATOM 3944 C C . GLY A 1 479 ? -17.506 11.081 20.084 1.00 42.00 479 GLY A C 1
ATOM 3945 O O . GLY A 1 479 ? -17.788 12.108 19.473 1.00 42.00 479 GLY A O 1
ATOM 3946 N N . GLY A 1 480 ? -16.822 11.095 21.229 1.00 35.00 480 GLY A N 1
ATOM 3947 C CA . GLY A 1 480 ? -16.397 12.331 21.888 1.00 35.00 480 GLY A CA 1
ATOM 3948 C C . GLY A 1 480 ? -15.539 12.050 23.114 1.00 35.00 480 GLY A C 1
ATOM 3949 O O . GLY A 1 480 ? -15.884 11.205 23.939 1.00 35.00 480 GLY A O 1
ATOM 3950 N N . ILE A 1 481 ? -14.443 12.782 23.245 1.00 37.34 481 ILE A N 1
ATOM 3951 C CA . ILE A 1 481 ? -13.232 12.426 23.997 1.00 37.34 481 ILE A CA 1
ATOM 3952 C C . ILE A 1 481 ? -13.433 12.284 25.521 1.00 37.34 481 ILE A C 1
ATOM 3954 O O . ILE A 1 481 ? -14.164 13.055 26.147 1.00 37.34 481 ILE A O 1
ATOM 3958 N N . LYS A 1 482 ? -12.734 11.306 26.109 1.00 28.19 482 LYS A N 1
ATOM 3959 C CA . LYS A 1 482 ? -11.886 11.495 27.297 1.00 28.19 482 LYS A CA 1
ATOM 3960 C C . LYS A 1 482 ? -10.512 10.944 26.912 1.00 28.19 482 LYS A C 1
ATOM 3962 O O . LYS A 1 482 ? -10.457 9.838 26.379 1.00 28.19 482 LYS A O 1
ATOM 3967 N N . ALA A 1 483 ? -9.469 11.744 27.087 1.00 27.97 483 ALA A N 1
ATOM 3968 C CA . ALA A 1 483 ? -8.091 11.331 26.862 1.00 27.97 483 ALA A CA 1
ATOM 3969 C C . ALA A 1 483 ? -7.485 10.810 28.173 1.00 27.97 483 ALA A C 1
ATOM 3971 O O . ALA A 1 483 ? -7.983 11.147 29.252 1.00 27.97 483 ALA A O 1
ATOM 3972 N N . LEU A 1 484 ? -6.447 9.989 28.017 1.00 29.30 484 LEU A N 1
ATOM 3973 C CA . LEU A 1 484 ? -5.465 9.641 29.045 1.00 29.30 484 LEU A CA 1
ATOM 3974 C C . LEU A 1 484 ? -4.587 10.861 29.368 1.00 29.30 484 LEU A C 1
ATOM 3976 O O . LEU A 1 484 ? -4.214 11.553 28.393 1.00 29.30 484 LEU A O 1
#

Foldseek 3Di:
DPPPDPDDPDPDPPQDPVSVVVVVVVVVVVVVLLVLLVVLLVVLVVLCVLVVHDRDPCRSPSVCSVVSVVVVVVSVVVVVVVVVVVVVVVVVLVVLQADDCVVVVDPDDVSNCVVVVVLLVVLSVLLSVLSVLLVVAQCVPCVVVSVVLNVCSRYVSSPPVSSVVSVVVSVLRVLQQVLLVVQLVVLCVVLVHPCVPVVPDGSVRSLVVSQVSLVVDDPVVVVVVVVVVVVVVVVVPDDDDDDDDDDDDDDDDDDDDDDDDDQKDWDADPVRQIWIAGNVVRDIGSDDPPDDDDDDDDDDDDDDDDDDDDDDDDDDDDDDDDDDDDDDDDDDDDPDDPPPPPCLLCVVCVQQQNVPHQLVCLLVPFWAQLLSLVVSVLVVVCNVPDDSVVNVVLCVLCVQQSVQLQLLLQLQCVVVVNDDPVGHPSVSRVSSVVVCSSYPDADDDRPIGHHPDDDDPDPVSSSVVSNCCSPQVGADSDRGDDHD

Mean predicted aligned error: 20.15 Å

Nearest PDB structures (foldseek):
  2m3o-assembly1_W  TM=7.594E-01  e=4.327E-01  Homo sapiens
  2dmv-assembly1_A  TM=6.123E-01  e=6.107E-01  Homo sapiens
  6jk1-assembly1_A  TM=7.441E-01  e=1.410E+00  Mus musculus
  3aqj-assembly2_R  TM=1.707E-01  e=8.717E+00  Peduovirus P2

Solvent-accessible surface area (backbone atoms only — not comparable to full-atom values): 30118 Å² total; per-residue (Å²): 136,89,90,84,84,93,80,76,86,70,77,79,78,78,69,49,74,67,58,48,52,54,52,50,53,56,47,53,54,45,54,53,50,52,52,48,30,51,49,48,34,52,53,46,50,49,54,32,57,77,69,72,48,86,82,62,97,58,70,68,40,76,92,38,39,67,60,49,50,53,54,42,51,51,56,50,48,55,49,49,54,48,50,51,52,52,50,51,53,52,51,50,41,51,71,78,54,43,62,52,63,77,69,73,71,46,96,67,55,71,76,77,40,44,70,63,46,62,69,38,50,64,34,54,56,48,41,52,54,52,52,58,51,53,73,70,51,65,62,79,54,63,40,72,59,54,50,53,49,50,53,47,45,28,64,42,34,89,35,68,68,54,47,53,50,48,53,53,50,52,52,49,52,50,53,20,50,54,50,34,52,55,49,52,52,54,49,33,58,77,68,68,54,89,61,92,62,51,97,77,50,51,68,55,57,48,51,51,54,51,48,54,54,53,68,72,50,60,68,65,62,48,53,49,50,51,52,49,53,53,50,50,54,60,61,72,66,62,81,85,86,80,90,78,84,93,80,91,82,86,82,90,87,82,88,86,85,89,85,84,83,89,51,71,45,85,46,69,47,98,88,74,48,66,35,35,37,30,73,81,80,69,48,74,35,81,60,83,68,96,84,67,86,89,83,82,88,86,90,86,85,92,82,90,84,90,84,91,89,88,88,88,82,87,89,86,80,90,79,90,85,89,86,86,87,90,88,79,91,85,80,87,86,80,94,84,76,81,82,65,65,67,61,70,74,38,47,72,37,56,61,40,51,40,71,99,53,62,46,61,63,55,42,74,71,52,69,38,44,38,69,57,33,44,47,31,65,41,48,65,52,48,67,72,77,46,53,68,70,57,47,51,53,53,46,61,58,36,43,66,31,53,55,35,51,49,49,31,48,47,52,56,17,53,78,66,74,66,63,62,91,90,56,30,51,54,58,51,46,53,55,42,48,58,53,34,66,63,38,59,64,86,56,83,80,68,63,63,36,74,61,84,71,85,79,66,93,42,75,72,45,48,53,53,50,48,51,47,48,30,69,60,60,52,65,54,63,67,77,54,81,62,82,124

Radius of gyration: 47.18 Å; Cα contacts (8 Å, |Δi|>4): 313; chains: 1; bounding box: 140×100×137 Å

Secondary structure (DSSP, 8-state):
----------------HHHHHHHHHHHHHHHHHHHHHHHHHHHHHHHHHHTTPPPPTTTT-GGGHHHHHHHHHHHHHHHHHHHHHHHHHHHHHHHHT---HHHHT--S-TTTTHHHHHHHHHHHHHHHHHHHHHHTS-TTSSHHHHHHHHHHHHHHTT-HHHHHHHHHHHHHHHHHHHHHHHHHHHHHHHTT---TTGGGS-HHHHHHHHHHHHHS--HHHHHHHHHHHHHHHHHHT--------------------------EEEEE-TTS-EEEEETTT--EESS--S---------------------------------------------SSSSSHHHHTTHHHHHHT-TTS-HHHHHHTS-EEHHHHHHHHHHHHHHHH--HHHHHHHHHHHHHHHHHHHHHHHHHHHHTT---TTS-HHHHHHHHHHHHHHS--SS----EE---SPPP-SHHHHHHHHHHHHHH----SSSS----

Sequence (484 aa):
TIYDNLNDSQPSKILTQEELWEIETNFEQKEILWASVVKNSETLRIMLVEAGLEIPPWLGRVDSNEQMIEMLQELEQDKEDLIESLNIEIQEWKKIGLNIEFIESSDTSLWEKSEDLETLRPLAGTANILLESIELLDSSIDNERIEEIRESIIHDWHNPDAMQFETNEIEKISRRQERHLAMLFQRAEDLSIDVSKSNKWTLAEFENKIYDAEINRDRDEEKEANRRRILEKKAKEKPVNVVTKPNKIKIQQSNNNIIEENYWIENTTADGKKFYFNKQTKESTWKKPTFMPINEVKSVQIVEEIEQSVVHIENEEVEEILEETPDENQESESENQSSISNEEEQYLKNYLGIIGKDPLIIESSRPRDLRIQRLLRLIPLIESEFNNDERLELANTLEPLMKNIEKWVRVRSEHRRCWESSEGLIAQMDRLQNILNDVPGPGIQLPIGFDDRPLPKTKQGIIREIENISNDGLVSVSGGIKAL